Protein AF-0000000066981712 (afdb_homodimer)

Sequence (692 aa):
MGGHVIVWILLSVCSWRISAAQAQQPPRTDPVEVAALEAILGRWNKTNSPVWSMSGEPCRGVPVDGVTGLDGNPKNNPGIKCDCSYINGTVCHITQLKVYALNVVGQIPAELQNLTYLNYLDLDQNYLSGPIPSFIGQLTALTELHVGFNALSGPIPKELGNLTNLNLLGISLTNFTGQLPEELGNLTKLQRLYTDSAGLSGPFPSTFSKLKNLKLLRASDNDFTGKIPDYIGSLTNLEDLAFQGNSFEGPIPESLSNLTKLTTFVLRNCRISGDLGAVDFSKFTKLAFLDLSFNNISGKVPQSILNLQMLTDLFLGNNSLTGGLPDGISPSLKNLCVNNSTLQYSMGGHVIVWILLSVCSWRISAAQAQQPPRTDPVEVAALEAILGRWNKTNSPVWSMSGEPCRGVPVDGVTGLDGNPKNNPGIKCDCSYINGTVCHITQLKVYALNVVGQIPAELQNLTYLNYLDLDQNYLSGPIPSFIGQLTALTELHVGFNALSGPIPKELGNLTNLNLLGISLTNFTGQLPEELGNLTKLQRLYTDSAGLSGPFPSTFSKLKNLKLLRASDNDFTGKIPDYIGSLTNLEDLAFQGNSFEGPIPESLSNLTKLTTFVLRNCRISGDLGAVDFSKFTKLAFLDLSFNNISGKVPQSILNLQMLTDLFLGNNSLTGGLPDGISPSLKNLCVNNSTLQYS

Organism: Oryza sativa subsp. japonica (NCBI:txid39947)

Secondary structure (DSSP, 8-state):
------------------------PPPEE-HHHHHHHHHHHHHTT----SSS-SSS--SSSGGGSSS--SSS-TT-SSEEEEEEEHHHHTEEEEEEEE--SS--EEEPPGGGGG-TT-SEEE--SSEEEEPPPGGGGG-TT-SEEE--SSEEEEEPPGGGGG-TT-SEEE--S-EEESPPPGGGGG-TT--EEE-TTS--EEPPPGGGGG-TT-SEEE--SSEE-SBPPGGGGG-TT-SEEE--S---BSBPPGGGGG-TT-SEEE-TTS--EEEGGGS-GGG-TT--EEE--SSEEEEPPPHHHHT-SS--EEE--SBEE-SPPPS---TT--EEEE-BS-----/------------------------PPPEE-HHHHHHHHHHHHHTT----SSS-SSS--SSSGGGSSS--TTT-TT-SSEEEEEEEHHHHTEEEEEEEE--SS--EEEPPGGGGG-TT-SEEE--SSEEEEPPPGGGGG-TT-SEEE--SSEEEEEPPGGGGG-TT-SEEE--S-EEESPPPGGGGG-TT--EEE-TTS--EEPPPGGGGG-TT-SEEE--SSEE-SBPPGGGGG-TT-SEEE--S---BSBPPGGGGG-TT-SEEE-TTS--EEEGGGS-GGG-TT--EEE--SSEEEEPPPHHHHT-SS--EEE--SBEE-SPPPS---TT--EEEE-BS-----

Foldseek 3Di:
DPDDPPPPPPPPPPPPPPPPPPPPDAAAEDVLQLVLQLVQCVLQVNQDAPQAHSHDGGADGPQDPVPADCVNDPSQAQHWHWDQPPPVRRYIATAEGAHEQPQGEEERDPSVLSRLNHQYYANAQYAHEEEDDLSVLNNQNHQEDHDANYAYEEAHHLSVLSNQNHQYDAHAHYHYEEADDLSVLSNQNHAEYHHHNHQYEEEHHPSVLSNLNHQYDAHAQYAYEEADDLSVLNNQNHQYDEHANYAYEEADHQSVLSNQNHQYAYHHQHQHEEEPVSHQCLSNLNHAEYAHENYAYEEEDDPSNQQRQNHAAEHHYAYHYDDDDDDDGHPSHNHDDDYYDDPPPD/DPPPPPPPPPPPPPPPPPPPPVPPPAAAEDVLQLVLQLVQCVLQVNQDAPQAHSHDGGADGPQDPVPADCVNDPRQAQHWHWDQPPPVRRYIATAEGAHEQPQGEEERDPSVLSRLNHQYYANAQYAHEEEDDLSVLNNQNHQEDHDANYAYEEAHHLSVLSNQNHQYDAHAHYHYEEADDLSVLSNQNHAEYHHHNHQYEEEHHPSVLSNLNHQYDAHAQYAYEEADDLSVLNNQNHQYDEHANYAYEEADHQSVLSNQNHQYAYHHQHQHEEEPVSHQCLSNLNHAEYAHENYAYEEEDDPSNQQRQNHAAEHHYAYHYDDDDDDDGHPSHNHDDDYYDDPPPD

Radius of gyration: 43.8 Å; Cα contacts (8 Å, |Δi|>4): 1861; chains: 2; bounding box: 49×177×192 Å

InterPro domains:
  IPR001611 Leucine-rich repeat [PF00560] (118-139)
  IPR001611 Leucine-rich repeat [PF00560] (287-308)
  IPR001611 Leucine-rich repeat [PF00560] (311-330)
  IPR032675 Leucine-rich repeat domain superfamily [G3DSA:3.80.10.10] (35-236)
  IPR032675 Leucine-rich repeat domain superfamily [G3DSA:3.80.10.10] (237-346)
  IPR051824 LRR Receptor-Like Ser/Thr Protein Kinase [PTHR48006] (51-342)
  IPR055414 Disease resistance R13L4/SHOC-2-like, LRR domain [PF23598] (158-265)

Nearest PDB structures (foldseek):
  8weh-assembly1_A  TM=9.450E-01  e=2.513E-16  Brassica napus
  8wed-assembly2_D  TM=9.159E-01  e=4.792E-15  Arabidopsis thaliana
  5xkn-assembly1_B  TM=8.200E-01  e=2.293E-15  Arabidopsis thaliana
  5gij-assembly1_B  TM=9.524E-01  e=4.796E-13  Arabidopsis thaliana
  5xjo-assembly2_B  TM=7.796E-01  e=8.721E-15  Arabidopsis thaliana

pLDDT: mean 91.02, std 15.37, range [28.62, 98.94]

Structure (mmCIF, N/CA/C/O backbone):
data_AF-0000000066981712-model_v1
#
loop_
_entity.id
_entity.type
_entity.pdbx_description
1 polymer 'Os08g0203600 protein'
#
loop_
_atom_site.group_PDB
_atom_site.id
_atom_site.type_symbol
_atom_site.label_atom_id
_atom_site.label_alt_id
_atom_site.label_comp_id
_atom_site.label_asym_id
_atom_site.label_entity_id
_atom_site.label_seq_id
_atom_site.pdbx_PDB_ins_code
_atom_site.Cartn_x
_atom_site.Cartn_y
_atom_site.Cartn_z
_atom_site.occupancy
_atom_site.B_iso_or_equiv
_atom_site.auth_seq_id
_atom_site.auth_comp_id
_atom_site.auth_asym_id
_atom_site.auth_atom_id
_atom_site.pdbx_PDB_model_num
ATOM 1 N N . MET A 1 1 ? -7.723 -92 -95.375 1 28.62 1 MET A N 1
ATOM 2 C CA . MET A 1 1 ? -7.234 -92.188 -94 1 28.62 1 MET A CA 1
ATOM 3 C C . MET A 1 1 ? -6.781 -90.812 -93.438 1 28.62 1 MET A C 1
ATOM 5 O O . MET A 1 1 ? -5.594 -90.5 -93.5 1 28.62 1 MET A O 1
ATOM 9 N N . GLY A 1 2 ? -7.504 -89.688 -93.75 1 35 2 GLY A N 1
ATOM 10 C CA . GLY A 1 2 ? -7.277 -88.312 -93.5 1 35 2 GLY A CA 1
ATOM 11 C C . GLY A 1 2 ? -7.332 -88 -92 1 35 2 GLY A C 1
ATOM 12 O O . GLY A 1 2 ? -8.305 -88.312 -91.312 1 35 2 GLY A O 1
ATOM 13 N N . GLY A 1 3 ? -6.18 -88 -91.25 1 35.03 3 GLY A N 1
ATOM 14 C CA . GLY A 1 3 ? -5.914 -87.812 -89.812 1 35.03 3 GLY A CA 1
ATOM 15 C C . GLY A 1 3 ? -6.32 -86.438 -89.375 1 35.03 3 GLY A C 1
ATOM 16 O O . GLY A 1 3 ? -5.93 -85.438 -89.938 1 35.03 3 GLY A O 1
ATOM 17 N N . HIS A 1 4 ? -7.562 -86.25 -88.812 1 40.84 4 HIS A N 1
ATOM 18 C CA . HIS A 1 4 ? -8.141 -85.062 -88.188 1 40.84 4 HIS A CA 1
ATOM 19 C C . HIS A 1 4 ? -7.344 -84.625 -87 1 40.84 4 HIS A C 1
ATOM 21 O O . HIS A 1 4 ? -7.098 -85.438 -86.062 1 40.84 4 HIS A O 1
ATOM 27 N N . VAL A 1 5 ? -6.34 -83.688 -87.125 1 41.06 5 VAL A N 1
ATOM 28 C CA . VAL A 1 5 ? -5.535 -83.125 -86.062 1 41.06 5 VAL A CA 1
ATOM 29 C C . VAL A 1 5 ? -6.434 -82.312 -85.125 1 41.06 5 VAL A C 1
ATOM 31 O O . VAL A 1 5 ? -7.094 -81.375 -85.562 1 41.06 5 VAL A O 1
ATOM 34 N N . ILE A 1 6 ? -7.074 -82.875 -84.062 1 42.75 6 ILE A N 1
ATOM 35 C CA . ILE A 1 6 ? -7.848 -82.188 -83.062 1 42.75 6 ILE A CA 1
ATOM 36 C C . ILE A 1 6 ? -6.926 -81.25 -82.25 1 42.75 6 ILE A C 1
ATOM 38 O O . ILE A 1 6 ? -5.957 -81.688 -81.688 1 42.75 6 ILE A O 1
ATOM 42 N N . VAL A 1 7 ? -6.719 -80 -82.688 1 40.22 7 VAL A N 1
ATOM 43 C CA . VAL A 1 7 ? -6.016 -78.938 -81.938 1 40.22 7 VAL A CA 1
ATOM 44 C C . VAL A 1 7 ? -6.695 -78.75 -80.562 1 40.22 7 VAL A C 1
ATOM 46 O O . VAL A 1 7 ? -7.875 -78.375 -80.5 1 40.22 7 VAL A O 1
ATOM 49 N N . TRP A 1 8 ? -6.324 -79.438 -79.5 1 39.22 8 TRP A N 1
ATOM 50 C CA . TRP A 1 8 ? -6.742 -79.188 -78.125 1 39.22 8 TRP A CA 1
ATOM 51 C C . TRP A 1 8 ? -6.34 -77.75 -77.688 1 39.22 8 TRP A C 1
ATOM 53 O O . TRP A 1 8 ? -5.152 -77.438 -77.688 1 39.22 8 TRP A O 1
ATOM 63 N N . ILE A 1 9 ? -7.141 -76.75 -78 1 41.12 9 ILE A N 1
ATOM 64 C CA . ILE A 1 9 ? -6.98 -75.438 -77.438 1 41.12 9 ILE A CA 1
ATOM 65 C C . ILE A 1 9 ? -6.953 -75.5 -75.938 1 41.12 9 ILE A C 1
ATOM 67 O O . ILE A 1 9 ? -7.895 -76 -75.312 1 41.12 9 ILE A O 1
ATOM 71 N N . LEU A 1 10 ? -5.797 -75.562 -75.25 1 40.66 10 LEU A N 1
ATOM 72 C CA . LEU A 1 10 ? -5.547 -75.312 -73.875 1 40.66 10 LEU A CA 1
ATOM 73 C C . LEU A 1 10 ? -6.059 -73.938 -73.375 1 40.66 10 LEU A C 1
ATOM 75 O O . LEU A 1 10 ? -5.551 -72.938 -73.875 1 40.66 10 LEU A O 1
ATOM 79 N N . LEU A 1 11 ? -7.34 -73.812 -73.125 1 42.81 11 LEU A N 1
ATOM 80 C CA . LEU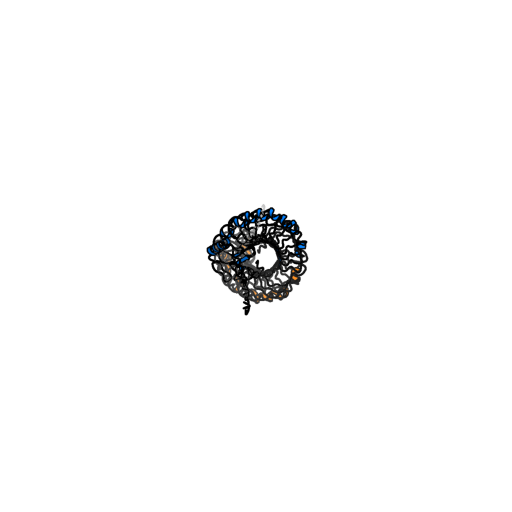 A 1 11 ? -7.883 -72.625 -72.438 1 42.81 11 LEU A CA 1
ATOM 81 C C . LEU A 1 11 ? -7.152 -72.375 -71.125 1 42.81 11 LEU A C 1
ATOM 83 O O . LEU A 1 11 ? -7.203 -73.188 -70.188 1 42.81 11 LEU A O 1
ATOM 87 N N . SER A 1 12 ? -6.039 -71.688 -71.125 1 44.62 12 SER A N 1
ATOM 88 C CA . SER A 1 12 ? -5.391 -71.125 -69.938 1 44.62 12 SER A CA 1
ATOM 89 C C . SER A 1 12 ? -6.352 -70.25 -69.125 1 44.62 12 SER A C 1
ATOM 91 O O . SER A 1 12 ? -6.824 -69.25 -69.625 1 44.62 12 SER A O 1
ATOM 93 N N . VAL A 1 13 ? -7.242 -70.875 -68.312 1 46.78 13 VAL A N 1
ATOM 94 C CA . VAL A 1 13 ? -7.996 -70.125 -67.25 1 46.78 13 VAL A CA 1
ATOM 95 C C . VAL A 1 13 ? -7.051 -69.25 -66.438 1 46.78 13 VAL A C 1
ATOM 97 O O . VAL A 1 13 ? -6.188 -69.812 -65.75 1 46.78 13 VAL A O 1
ATOM 100 N N . CYS A 1 14 ? -6.645 -68.062 -66.875 1 46.69 14 CYS A N 1
ATOM 101 C CA . CYS A 1 14 ? -6.043 -67 -66.062 1 46.69 14 CYS A CA 1
ATOM 102 C C . CYS A 1 14 ? -6.848 -66.812 -64.812 1 46.69 14 CYS A C 1
ATOM 104 O O . CYS A 1 14 ? -7.973 -66.312 -64.812 1 46.69 14 CYS A O 1
ATOM 106 N N . SER A 1 15 ? -6.738 -67.688 -63.844 1 47.09 15 SER A N 1
ATOM 107 C CA . SER A 1 15 ? -7.246 -67.375 -62.531 1 47.09 15 SER A CA 1
ATOM 108 C C . SER A 1 15 ? -6.836 -66 -62.062 1 47.09 15 SER A C 1
ATOM 110 O O . SER A 1 15 ? -5.66 -65.75 -61.812 1 47.09 15 SER A O 1
ATOM 112 N N . TRP A 1 16 ? -7.492 -64.938 -62.594 1 47.69 16 TRP A N 1
ATOM 113 C CA . TRP A 1 16 ? -7.41 -63.625 -61.969 1 47.69 16 TRP A CA 1
ATOM 114 C C . TRP A 1 16 ? -7.465 -63.719 -60.438 1 47.69 16 TRP A C 1
ATOM 116 O O . TRP A 1 16 ? -8.469 -64.188 -59.875 1 47.69 16 TRP A O 1
ATOM 126 N N . ARG A 1 17 ? -6.391 -64.062 -59.781 1 48.34 17 ARG A N 1
ATOM 127 C CA . ARG A 1 17 ? -6.305 -63.812 -58.344 1 48.34 17 ARG A CA 1
ATOM 128 C C . ARG A 1 17 ? -6.77 -62.406 -58.031 1 48.34 17 ARG A C 1
ATOM 130 O O . ARG A 1 17 ? -6.109 -61.438 -58.375 1 48.34 17 ARG A O 1
ATOM 137 N N . ILE A 1 18 ? -8.047 -62.094 -58.156 1 47.53 18 ILE A N 1
ATOM 138 C CA . ILE A 1 18 ? -8.5 -60.906 -57.5 1 47.53 18 ILE A CA 1
ATOM 139 C C . ILE A 1 18 ? -7.836 -60.781 -56.125 1 47.53 18 ILE A C 1
ATOM 141 O O . ILE A 1 18 ? -8.078 -61.625 -55.219 1 47.53 18 ILE A O 1
ATOM 145 N N . SER A 1 19 ? -6.582 -60.438 -56.094 1 50.59 19 SER A N 1
ATOM 146 C CA . SER A 1 19 ? -6.07 -60 -54.812 1 50.59 19 SER A CA 1
ATOM 147 C C . SER A 1 19 ? -7.086 -59.094 -54.094 1 50.59 19 SER A C 1
ATOM 149 O O . SER A 1 19 ? -7.324 -57.969 -54.5 1 50.59 19 SER A O 1
ATOM 151 N N . ALA A 1 20 ? -8.234 -59.594 -53.688 1 53.53 20 ALA A N 1
ATOM 152 C CA . ALA A 1 20 ? -9.031 -58.812 -52.75 1 53.53 20 ALA A CA 1
ATOM 153 C C . ALA A 1 20 ? -8.133 -58.062 -51.75 1 53.53 20 ALA A C 1
ATOM 155 O O . ALA A 1 20 ? -7.414 -58.688 -50.969 1 53.53 20 ALA A O 1
ATOM 156 N N . ALA A 1 21 ? -7.504 -57 -52.156 1 52.53 21 ALA A N 1
ATOM 157 C CA . ALA A 1 21 ? -6.996 -56.125 -51.094 1 52.53 21 ALA A CA 1
ATOM 158 C C . ALA A 1 21 ? -7.906 -56.156 -49.875 1 52.53 21 ALA A C 1
ATOM 160 O O . ALA A 1 21 ? -9.062 -55.719 -49.938 1 52.53 21 ALA A O 1
ATOM 161 N N . GLN A 1 22 ? -7.941 -57.219 -49.125 1 47.22 22 GLN A N 1
ATOM 162 C CA . GLN A 1 22 ? -8.633 -57.094 -47.844 1 47.22 22 GLN A CA 1
ATOM 163 C C . GLN A 1 22 ? -8.5 -55.656 -47.281 1 47.22 22 GLN A C 1
ATOM 165 O O . GLN A 1 22 ? -7.387 -55.219 -47 1 47.22 22 GLN A O 1
ATOM 170 N N . ALA A 1 23 ? -9.219 -54.75 -47.844 1 59.25 23 ALA A N 1
ATOM 171 C CA . ALA A 1 23 ? -9.336 -53.406 -47.281 1 59.25 23 ALA A CA 1
ATOM 172 C C . ALA A 1 23 ? -9.172 -53.438 -45.75 1 59.25 23 ALA A C 1
ATOM 174 O O . ALA A 1 23 ? -10 -54.031 -45.062 1 59.25 23 ALA A O 1
ATOM 175 N N . GLN A 1 24 ? -7.875 -53.656 -45.219 1 64.94 24 GLN A N 1
ATOM 176 C CA . GLN A 1 24 ? -7.605 -53.625 -43.781 1 64.94 24 GLN A CA 1
ATOM 177 C C . GLN A 1 24 ? -8.57 -52.688 -43.062 1 64.94 24 GLN A C 1
ATOM 179 O O . GLN A 1 24 ? -8.742 -51.531 -43.469 1 64.94 24 GLN A O 1
ATOM 184 N N . GLN A 1 25 ? -9.492 -53.125 -42.25 1 78.06 25 GLN A N 1
ATOM 185 C CA . GLN A 1 25 ? -10.453 -52.344 -41.469 1 78.06 25 GLN A CA 1
ATOM 186 C C . GLN A 1 25 ? -9.742 -51.312 -40.594 1 78.06 25 GLN A C 1
ATOM 188 O O . GLN A 1 25 ? -8.711 -51.594 -40 1 78.06 25 GLN A O 1
ATOM 193 N N . PRO A 1 26 ? -10.125 -50 -40.781 1 88.06 26 PRO A N 1
ATOM 194 C CA . PRO A 1 26 ? -9.523 -48.969 -39.938 1 88.06 26 PRO A CA 1
ATOM 195 C C . PRO A 1 26 ? -9.562 -49.312 -38.438 1 88.06 26 PRO A C 1
ATOM 197 O O . PRO A 1 26 ? -10.469 -50.031 -38 1 88.06 26 PRO A O 1
ATOM 200 N N . PRO A 1 27 ? -8.492 -48.969 -37.719 1 93.06 27 PRO A N 1
ATOM 201 C CA . PRO A 1 27 ? -8.484 -49.25 -36.281 1 93.06 27 PRO A CA 1
ATOM 202 C C . PRO A 1 27 ? -9.727 -48.719 -35.562 1 93.06 27 PRO A C 1
ATOM 204 O O . PRO A 1 27 ? -10.336 -47.719 -36.031 1 93.06 27 PRO A O 1
ATOM 207 N N . ARG A 1 28 ? -10.125 -49.438 -34.5 1 95.69 28 ARG A N 1
ATOM 208 C CA . ARG A 1 28 ? -11.297 -49.031 -33.719 1 95.69 28 ARG A CA 1
ATOM 209 C C . ARG A 1 28 ? -10.914 -48.688 -32.281 1 95.69 28 ARG A C 1
ATOM 211 O O . ARG A 1 28 ? -10.008 -4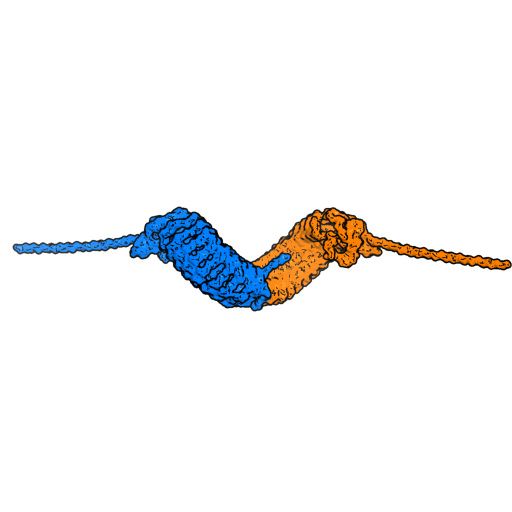9.281 -31.719 1 95.69 28 ARG A O 1
ATOM 218 N N . THR A 1 29 ? -11.602 -47.75 -31.734 1 97.38 29 THR A N 1
ATOM 219 C CA . THR A 1 29 ? -11.398 -47.406 -30.328 1 97.38 29 THR A CA 1
ATOM 220 C C . THR A 1 29 ? -11.844 -48.531 -29.406 1 97.38 29 THR A C 1
ATOM 222 O O . THR A 1 29 ? -12.859 -49.188 -29.656 1 97.38 29 THR A O 1
ATOM 225 N N . ASP A 1 30 ? -11.031 -48.781 -28.453 1 97.12 30 ASP A N 1
ATOM 226 C CA . ASP A 1 30 ? -11.438 -49.781 -27.453 1 97.12 30 ASP A CA 1
ATOM 227 C C . ASP A 1 30 ? -12.859 -49.5 -26.953 1 97.12 30 ASP A C 1
ATOM 229 O O . ASP A 1 30 ? -13.156 -48.406 -26.469 1 97.12 30 ASP A O 1
ATOM 233 N N . PRO A 1 31 ? -13.727 -50.5 -27.078 1 96.62 31 PRO A N 1
ATOM 234 C CA . PRO A 1 31 ? -15.133 -50.25 -26.75 1 96.62 31 PRO A CA 1
ATOM 235 C C . PRO A 1 31 ? -15.344 -49.844 -25.297 1 96.62 31 PRO A C 1
ATOM 237 O O . PRO A 1 31 ? -16.281 -49.094 -24.984 1 96.62 31 PRO A O 1
ATOM 240 N N . VAL A 1 32 ? -14.531 -50.375 -24.406 1 97.56 32 VAL A N 1
ATOM 241 C CA . VAL A 1 32 ? -14.633 -50 -23 1 97.56 32 VAL A CA 1
ATOM 242 C C . VAL A 1 32 ? -14.367 -48.5 -22.844 1 97.56 32 VAL A C 1
ATOM 244 O O . VAL A 1 32 ? -15.062 -47.812 -22.078 1 97.56 32 VAL A O 1
ATOM 247 N N . GLU A 1 33 ? -13.414 -48.031 -23.578 1 97.94 33 GLU A N 1
ATOM 248 C CA . GLU A 1 33 ? -13.07 -46.625 -23.516 1 97.94 33 GLU A CA 1
ATOM 249 C C . GLU A 1 33 ? -14.148 -45.75 -24.172 1 97.94 33 GLU A C 1
ATOM 251 O O . GLU A 1 33 ? -14.422 -44.656 -23.719 1 97.94 33 GLU A O 1
ATOM 256 N N . VAL A 1 34 ? -14.75 -46.25 -25.188 1 96.94 34 VAL A N 1
ATOM 257 C CA . VAL A 1 34 ? -15.852 -45.531 -25.828 1 96.94 34 VAL A CA 1
ATOM 258 C C . VAL A 1 34 ? -17 -45.344 -24.828 1 96.94 34 VAL A C 1
ATOM 260 O O . VAL A 1 34 ? -17.516 -44.25 -24.656 1 96.94 34 VAL A O 1
ATOM 263 N N . ALA A 1 35 ? -17.281 -46.406 -24.219 1 96.81 35 ALA A N 1
ATOM 264 C CA . ALA A 1 35 ? -18.359 -46.375 -23.234 1 96.81 35 ALA A CA 1
ATOM 265 C C . ALA A 1 35 ? -18.047 -45.406 -22.109 1 96.81 35 ALA A C 1
ATOM 267 O O . ALA A 1 35 ? -18.906 -44.656 -21.656 1 96.81 35 ALA A O 1
ATOM 268 N N . ALA A 1 36 ? -16.844 -45.469 -21.625 1 97.5 36 ALA A N 1
ATOM 269 C CA . ALA A 1 36 ? -16.406 -44.562 -20.562 1 97.5 36 ALA A CA 1
ATOM 270 C C . ALA A 1 36 ? -16.5 -43.125 -20.984 1 97.5 36 ALA A C 1
ATOM 272 O O . ALA A 1 36 ? -17.047 -42.281 -20.266 1 97.5 36 ALA A O 1
ATOM 273 N N . LEU A 1 37 ? -15.984 -42.844 -22.156 1 97 37 LEU A N 1
ATOM 274 C CA . LEU A 1 37 ? -15.992 -41.469 -22.688 1 97 37 LEU A CA 1
ATOM 275 C C . LEU A 1 37 ? -17.422 -40.938 -22.812 1 97 37 LEU A C 1
ATOM 277 O O . LEU A 1 37 ? -17.719 -39.812 -22.391 1 97 37 LEU A O 1
ATOM 281 N N . GLU A 1 38 ? -18.25 -41.75 -23.344 1 95.5 38 GLU A N 1
ATOM 282 C CA . GLU A 1 38 ? -19.656 -41.375 -23.5 1 95.5 38 GLU A CA 1
ATOM 283 C C . GLU A 1 38 ? -20.312 -41.094 -22.156 1 95.5 38 GLU A C 1
ATOM 285 O O . GLU A 1 38 ? -21.062 -40.125 -22 1 95.5 38 GLU A O 1
ATOM 290 N N . ALA A 1 39 ? -20.031 -41.906 -21.25 1 96.06 39 ALA A N 1
ATOM 291 C CA . ALA A 1 39 ? -20.594 -41.75 -19.906 1 96.06 39 ALA A CA 1
ATOM 292 C C . ALA A 1 39 ? -20.094 -40.469 -19.25 1 96.06 39 ALA A C 1
ATOM 294 O O . ALA A 1 39 ? -20.875 -39.719 -18.672 1 96.06 39 ALA A O 1
ATOM 295 N N . ILE A 1 40 ? -18.844 -40.188 -19.344 1 96.81 40 ILE A N 1
ATOM 296 C CA . ILE A 1 40 ? -18.219 -39 -18.75 1 96.81 40 ILE A CA 1
ATOM 297 C C . ILE A 1 40 ? -18.812 -37.75 -19.359 1 96.81 40 ILE A C 1
ATOM 299 O O . ILE A 1 40 ? -19.312 -36.875 -18.641 1 96.81 40 ILE A O 1
ATOM 303 N N . LEU A 1 41 ? -18.766 -37.656 -20.656 1 96.12 41 LEU A N 1
ATOM 304 C CA . LEU A 1 41 ? -19.25 -36.469 -21.359 1 96.12 41 LEU A CA 1
ATOM 305 C C . LEU A 1 41 ? -20.766 -36.344 -21.203 1 96.12 41 LEU A C 1
ATOM 307 O O . LEU A 1 41 ? -21.281 -35.219 -21.125 1 96.12 41 LEU A O 1
ATOM 311 N N . GLY A 1 42 ? -21.422 -37.5 -21.188 1 94.5 42 GLY A N 1
ATOM 312 C CA . GLY A 1 42 ? -22.844 -37.469 -20.938 1 94.5 42 GLY A CA 1
ATOM 313 C C . GLY A 1 42 ? -23.203 -36.875 -19.578 1 94.5 42 GLY A C 1
ATOM 314 O O . GLY A 1 42 ? -24.156 -36.094 -19.484 1 94.5 42 GLY A O 1
ATOM 315 N N . ARG A 1 43 ? -22.516 -37.219 -18.625 1 95.06 43 ARG A N 1
ATOM 316 C CA . ARG A 1 43 ? -22.734 -36.719 -17.281 1 95.06 43 ARG A CA 1
ATOM 317 C C . ARG A 1 43 ? -22.562 -35.188 -17.25 1 95.06 43 ARG A C 1
ATOM 319 O O . ARG A 1 43 ? -23.234 -34.5 -16.484 1 95.06 43 ARG A O 1
ATOM 326 N N . TRP A 1 44 ? -21.672 -34.719 -18.125 1 95.62 44 TRP A N 1
ATOM 327 C CA . TRP A 1 44 ? -21.344 -33.281 -18.156 1 95.62 44 TRP A CA 1
ATOM 328 C C . TRP A 1 44 ? -22.156 -32.562 -19.219 1 95.62 44 TRP A C 1
ATOM 330 O O . TRP A 1 44 ? -21.922 -31.375 -19.484 1 95.62 44 TRP A O 1
ATOM 340 N N . ASN A 1 45 ? -23.047 -33.281 -19.766 1 93.81 45 ASN A N 1
ATOM 341 C CA . ASN A 1 45 ? -23.938 -32.75 -20.797 1 93.81 45 ASN A CA 1
ATOM 342 C C . ASN A 1 45 ? -23.156 -32.125 -21.953 1 93.81 45 ASN A C 1
ATOM 344 O O . ASN A 1 45 ? -23.469 -31.047 -22.422 1 93.81 45 ASN A O 1
ATOM 348 N N . LYS A 1 46 ? -22.016 -32.844 -22.281 1 92.06 46 LYS A N 1
ATOM 349 C CA . LYS A 1 46 ? -21.203 -32.531 -23.453 1 92.06 46 LYS A CA 1
ATOM 350 C C . LYS A 1 46 ? -21.25 -33.656 -24.484 1 92.06 46 LYS A C 1
ATOM 352 O O . LYS A 1 46 ? -20.453 -34.594 -24.422 1 92.06 46 LYS A O 1
ATOM 357 N N . THR A 1 47 ? -22.172 -33.531 -25.422 1 83.94 47 THR A N 1
ATOM 358 C CA . THR A 1 47 ? -22.422 -34.688 -26.266 1 83.94 47 THR A CA 1
ATOM 359 C C . THR A 1 47 ? -22.125 -34.375 -27.734 1 83.94 47 THR A C 1
ATOM 361 O O . THR A 1 47 ? -22.281 -35.219 -28.594 1 83.94 47 THR A O 1
ATOM 364 N N . ASN A 1 48 ? -21.609 -33.156 -27.922 1 84 48 ASN A N 1
ATOM 365 C CA . ASN A 1 48 ? -21.297 -32.812 -29.297 1 84 48 ASN A CA 1
ATOM 366 C C . ASN A 1 48 ? -19.984 -32.062 -29.422 1 84 48 ASN A C 1
ATOM 368 O O . ASN A 1 48 ? -19.594 -31.344 -28.484 1 84 48 ASN A O 1
ATOM 372 N N . SER A 1 49 ? -19.25 -32.406 -30.453 1 86.81 49 SER A N 1
ATOM 373 C CA . SER A 1 49 ? -18.031 -31.719 -30.828 1 86.81 49 SER A CA 1
ATOM 374 C C . SER A 1 49 ? -17.984 -31.438 -32.312 1 86.81 49 SER A C 1
ATOM 376 O O . SER A 1 49 ? -18.406 -32.281 -33.125 1 86.81 49 SER A O 1
ATOM 378 N N . PRO A 1 50 ? -17.547 -30.312 -32.656 1 82.94 50 PRO A N 1
ATOM 379 C CA . PRO A 1 50 ? -17.469 -30.016 -34.094 1 82.94 50 PRO A CA 1
ATOM 380 C C . PRO A 1 50 ? -16.297 -30.703 -34.781 1 82.94 50 PRO A C 1
ATOM 382 O O . PRO A 1 50 ? -16.25 -30.766 -36 1 82.94 50 PRO A O 1
ATOM 385 N N . VAL A 1 51 ? -15.453 -31.328 -33.969 1 87.19 51 VAL A N 1
ATOM 386 C CA . VAL A 1 51 ? -14.219 -31.734 -34.625 1 87.19 51 VAL A CA 1
ATOM 387 C C . VAL A 1 51 ? -13.992 -33.219 -34.438 1 87.19 51 VAL A C 1
ATOM 389 O O . VAL A 1 51 ? -13.102 -33.812 -35.062 1 87.19 51 VAL A O 1
ATOM 392 N N . TRP A 1 52 ? -14.789 -33.875 -33.656 1 88.88 52 TRP A N 1
ATOM 393 C CA . TRP A 1 52 ? -14.68 -35.312 -33.5 1 88.88 52 TRP A CA 1
ATOM 394 C C . TRP A 1 52 ? -15.992 -35.906 -33 1 88.88 52 TRP A C 1
ATOM 396 O O . TRP A 1 52 ? -16.875 -35.188 -32.562 1 88.88 52 TRP A O 1
ATOM 406 N N . SER A 1 53 ? -16.172 -37.156 -33.25 1 88.56 53 SER A N 1
ATOM 407 C CA . SER A 1 53 ? -17.406 -37.812 -32.875 1 88.56 53 SER A CA 1
ATOM 408 C C . SER A 1 53 ? -17.359 -38.312 -31.438 1 88.56 53 SER A C 1
ATOM 410 O O . SER A 1 53 ? -16.5 -39.125 -31.078 1 88.56 53 SER A O 1
ATOM 412 N N . MET A 1 54 ? -18.344 -37.938 -30.641 1 85.25 54 MET A N 1
ATOM 413 C CA . MET A 1 54 ? -18.375 -38.312 -29.234 1 85.25 54 MET A CA 1
ATOM 414 C C . MET A 1 54 ? -19.188 -39.594 -29.016 1 85.25 54 MET A C 1
ATOM 416 O O . MET A 1 54 ? -19.328 -40.031 -27.875 1 85.25 54 MET A O 1
ATOM 420 N N . SER A 1 55 ? -19.688 -40.094 -30.125 1 82.88 55 SER A N 1
ATOM 421 C CA . SER A 1 55 ? -20.391 -41.344 -30.109 1 82.88 55 SER A CA 1
ATOM 422 C C . SER A 1 55 ? -19.906 -42.281 -31.203 1 82.88 55 SER A C 1
ATOM 424 O O . SER A 1 55 ? -19.438 -41.844 -32.25 1 82.88 55 SER A O 1
ATOM 426 N N . GLY A 1 56 ? -19.906 -43.5 -30.859 1 87.56 56 GLY A N 1
ATOM 427 C CA . GLY A 1 56 ? -19.484 -44.469 -31.859 1 87.56 56 GLY A CA 1
ATOM 428 C C . GLY A 1 56 ? -17.969 -44.625 -31.953 1 87.56 56 GLY A C 1
ATOM 429 O O . GLY A 1 56 ? -17.375 -45.344 -31.156 1 87.56 56 GLY A O 1
ATOM 430 N N . GLU A 1 57 ? -17.344 -43.812 -32.906 1 93.75 57 GLU A N 1
ATOM 431 C CA . GLU A 1 57 ? -15.898 -43.938 -33.094 1 93.75 57 GLU A CA 1
ATOM 432 C C . GLU A 1 57 ? -15.188 -42.594 -32.906 1 93.75 57 GLU A C 1
ATOM 434 O O . GLU A 1 57 ? -14.977 -41.875 -33.844 1 93.75 57 GLU A O 1
ATOM 439 N N . PRO A 1 58 ? -14.75 -42.438 -31.641 1 94.81 58 PRO A N 1
ATOM 440 C CA . PRO A 1 58 ? -14.188 -41.125 -31.312 1 94.81 58 PRO A CA 1
ATOM 441 C C . PRO A 1 58 ? -12.781 -40.938 -31.875 1 94.81 58 PRO A C 1
ATOM 443 O O . PRO A 1 58 ? -12.367 -39.781 -32.125 1 94.81 58 PRO A O 1
ATOM 446 N N . CYS A 1 59 ? -12.094 -41.969 -32.094 1 95.56 59 CYS A N 1
ATOM 447 C CA . CYS A 1 59 ? -10.695 -41.875 -32.5 1 95.56 59 CYS A CA 1
ATOM 448 C C . CYS A 1 59 ? -10.57 -41.844 -34.031 1 95.56 59 CYS A C 1
ATOM 450 O O . CYS A 1 59 ? -9.914 -42.688 -34.625 1 95.56 59 CYS A O 1
ATOM 452 N N . ARG A 1 60 ? -11.203 -40.812 -34.531 1 92.25 60 ARG A N 1
ATOM 453 C CA . ARG A 1 60 ? -11.125 -40.5 -35.969 1 92.25 60 ARG A CA 1
ATOM 454 C C . ARG A 1 60 ? -10.906 -39 -36.188 1 92.25 60 ARG A C 1
ATOM 456 O O . ARG A 1 60 ? -11.281 -38.188 -35.375 1 92.25 60 ARG A O 1
ATOM 463 N N . GLY A 1 61 ? -10.195 -38.719 -37.219 1 88.88 61 GLY A N 1
ATOM 464 C CA . GLY A 1 61 ? -10.031 -37.312 -37.562 1 88.88 61 GLY A CA 1
ATOM 465 C C . GLY A 1 61 ? -9.031 -36.594 -36.656 1 88.88 61 GLY A C 1
ATOM 466 O O . GLY A 1 61 ? -7.898 -37.062 -36.5 1 88.88 61 GLY A O 1
ATOM 467 N N . VAL A 1 62 ? -9.523 -35.5 -35.969 1 89.38 62 VAL A N 1
ATOM 468 C CA . VAL A 1 62 ? -8.68 -34.594 -35.219 1 89.38 62 VAL A CA 1
ATOM 469 C C . VAL A 1 62 ? -8 -35.344 -34.062 1 89.38 62 VAL A C 1
ATOM 471 O O . VAL A 1 62 ? -6.812 -35.156 -33.812 1 89.38 62 VAL A O 1
ATOM 474 N N . PRO A 1 63 ? -8.68 -36.312 -33.469 1 93.38 63 PRO A N 1
ATOM 475 C CA . PRO A 1 63 ? -8.078 -37.031 -32.312 1 93.38 63 PRO A CA 1
ATOM 476 C C . PRO A 1 63 ? -6.871 -37.875 -32.75 1 93.38 63 PRO A C 1
ATOM 478 O O . PRO A 1 63 ? -6.066 -38.25 -31.891 1 93.38 63 PRO A O 1
ATOM 481 N N . VAL A 1 64 ? -6.668 -38.125 -34.125 1 92.5 64 VAL A N 1
ATOM 482 C CA . VAL A 1 64 ? -5.578 -39 -34.5 1 92.5 64 VAL A CA 1
ATOM 483 C C . VAL A 1 64 ? -4.707 -38.344 -35.562 1 92.5 64 VAL A C 1
ATOM 485 O O . VAL A 1 64 ? -3.82 -38.969 -36.125 1 92.5 64 VAL A O 1
ATOM 488 N N . ASP A 1 65 ? -4.918 -37.062 -35.875 1 85.19 65 ASP A N 1
ATOM 489 C CA . ASP A 1 65 ? -4.258 -36.406 -37 1 85.19 65 ASP A CA 1
ATOM 490 C C . ASP A 1 65 ? -2.789 -36.125 -36.688 1 85.19 65 ASP A C 1
ATOM 492 O O . ASP A 1 65 ? -2.02 -35.781 -37.594 1 85.19 65 ASP A O 1
ATOM 496 N N . GLY A 1 66 ? -2.232 -36.281 -35.562 1 79.06 66 GLY A N 1
ATOM 497 C CA . GLY A 1 66 ? -0.832 -36.156 -35.188 1 79.06 66 GLY A CA 1
ATOM 498 C C . GLY A 1 66 ? -0.325 -34.75 -35.188 1 79.06 66 GLY A C 1
ATOM 499 O O . GLY A 1 66 ? 0.793 -34.469 -34.75 1 79.06 66 GLY A O 1
ATOM 500 N N . VAL A 1 67 ? -1.071 -33.781 -35.656 1 79.38 67 VAL A N 1
ATOM 501 C CA . VAL A 1 67 ? -0.559 -32.438 -35.875 1 79.38 67 VAL A CA 1
ATOM 502 C C . VAL A 1 67 ? -1.287 -31.453 -34.938 1 79.38 67 VAL A C 1
ATOM 504 O O . VAL A 1 67 ? -0.681 -30.531 -34.406 1 79.38 67 VAL A O 1
ATOM 507 N N . THR A 1 68 ? -2.48 -31.875 -34.719 1 79.25 68 THR A N 1
ATOM 508 C CA . THR A 1 68 ? -3.281 -30.938 -33.938 1 79.25 68 THR A CA 1
ATOM 509 C C . THR A 1 68 ? -3.277 -31.312 -32.438 1 79.25 68 THR A C 1
ATOM 511 O O . THR A 1 68 ? -3.811 -32.375 -32.062 1 79.25 68 THR A O 1
ATOM 514 N N . GLY A 1 69 ? -2.588 -30.469 -31.656 1 84.75 69 GLY A N 1
ATOM 515 C CA . GLY A 1 69 ? -2.68 -30.672 -30.219 1 84.75 69 GLY A CA 1
ATOM 516 C C . GLY A 1 69 ? -3.998 -30.203 -29.641 1 84.75 69 GLY A C 1
ATOM 517 O O . GLY A 1 69 ? -4.828 -29.625 -30.344 1 84.75 69 GLY A O 1
ATOM 518 N N . LEU A 1 70 ? -4.148 -30.5 -28.391 1 87.69 70 LEU A N 1
ATOM 519 C CA . LEU A 1 70 ? -5.398 -30.141 -27.734 1 87.69 70 LEU A CA 1
ATOM 520 C C . LEU A 1 70 ? -5.539 -28.625 -27.656 1 87.69 70 LEU A C 1
ATOM 522 O O . LEU A 1 70 ? -6.652 -28.094 -27.672 1 87.69 70 LEU A O 1
ATOM 526 N N . ASP A 1 71 ? -4.367 -27.875 -27.641 1 80.44 71 ASP A N 1
ATOM 527 C CA . ASP A 1 71 ? -4.41 -26.422 -27.484 1 80.44 71 ASP A CA 1
ATOM 528 C C . ASP A 1 71 ? -4.383 -25.734 -28.859 1 80.44 71 ASP A C 1
ATOM 530 O O . ASP A 1 71 ? -4.57 -24.531 -28.938 1 80.44 71 ASP A O 1
ATOM 534 N N . GLY A 1 72 ? -4.16 -26.484 -29.797 1 73.5 72 GLY A N 1
ATOM 535 C CA . GLY A 1 72 ? -4.004 -25.938 -31.141 1 73.5 72 GLY A CA 1
ATOM 536 C C . GLY A 1 72 ? -5.324 -25.594 -31.797 1 73.5 72 GLY A C 1
ATOM 537 O O . GLY A 1 72 ? -5.352 -24.875 -32.781 1 73.5 72 GLY A O 1
ATOM 538 N N . ASN A 1 73 ? -6.387 -26.156 -31.25 1 76.12 73 ASN A N 1
ATOM 539 C CA . ASN A 1 73 ? -7.715 -25.891 -31.797 1 76.12 73 ASN A CA 1
ATOM 540 C C . ASN A 1 73 ? -8.727 -25.609 -30.688 1 76.12 73 ASN A C 1
ATOM 542 O O . ASN A 1 73 ? -9.133 -26.516 -29.969 1 76.12 73 ASN A O 1
ATOM 546 N N . PRO A 1 74 ? -9.023 -24.375 -30.625 1 81.38 74 PRO A N 1
ATOM 547 C CA . PRO A 1 74 ? -9.969 -24.031 -29.547 1 81.38 74 PRO A CA 1
ATOM 548 C C . PRO A 1 74 ? -11.289 -24.781 -29.656 1 81.38 74 PRO A C 1
ATOM 550 O O . PRO A 1 74 ? -12.016 -24.906 -28.672 1 81.38 74 PRO A O 1
ATOM 553 N N . LYS A 1 75 ? -11.531 -25.359 -30.844 1 84.75 75 LYS A N 1
ATOM 554 C CA . LYS A 1 75 ? -12.781 -26.094 -31.047 1 84.75 75 LYS A CA 1
ATOM 555 C C . LYS A 1 75 ? -12.688 -27.5 -30.484 1 84.75 75 LYS A C 1
ATOM 557 O O . LYS A 1 75 ? -13.703 -28.172 -30.297 1 84.75 75 LYS A O 1
ATOM 562 N N . ASN A 1 76 ? -11.453 -27.938 -30.234 1 86.94 76 ASN A N 1
ATOM 563 C CA . ASN A 1 76 ? -11.25 -29.25 -29.641 1 86.94 76 ASN A CA 1
ATOM 564 C C . ASN A 1 76 ? -11.328 -29.203 -28.125 1 86.94 76 ASN A C 1
ATOM 566 O O . ASN A 1 76 ? -10.344 -29.453 -27.422 1 86.94 76 ASN A O 1
ATOM 570 N N . ASN A 1 77 ? -12.578 -28.891 -27.609 1 92.88 77 ASN A N 1
ATOM 571 C CA . ASN A 1 77 ? -12.906 -28.75 -26.188 1 92.88 77 ASN A CA 1
ATOM 572 C C . ASN A 1 77 ? -14.398 -28.922 -25.938 1 92.88 77 ASN A C 1
ATOM 574 O O . ASN A 1 77 ? -15.195 -28.047 -26.281 1 92.88 77 ASN A O 1
ATOM 578 N N . PRO A 1 78 ? -14.82 -30.047 -25.422 1 94.5 78 PRO A N 1
ATOM 579 C CA . PRO A 1 78 ? -13.938 -31.109 -24.938 1 94.5 78 PRO A CA 1
ATOM 580 C C . PRO A 1 78 ? -13.086 -31.703 -26.062 1 94.5 78 PRO A C 1
ATOM 582 O O . PRO A 1 78 ? -13.492 -31.703 -27.219 1 94.5 78 PRO A O 1
ATOM 585 N N . GLY A 1 79 ? -11.938 -32.031 -25.656 1 94.88 79 GLY A N 1
ATOM 586 C CA . GLY A 1 79 ? -11.008 -32.562 -26.641 1 94.88 79 GLY A CA 1
ATOM 587 C C . GLY A 1 79 ? -10.344 -33.875 -26.203 1 94.88 79 GLY A C 1
ATOM 588 O O . GLY A 1 79 ? -10.07 -34.062 -25.016 1 94.88 79 GLY A O 1
ATOM 589 N N . ILE A 1 80 ? -10.094 -34.812 -27.312 1 94.94 80 ILE A N 1
ATOM 590 C CA . ILE A 1 80 ? -9.352 -36.031 -27.016 1 94.94 80 ILE A CA 1
ATOM 591 C C . ILE A 1 80 ? -8.242 -36.219 -28.047 1 94.94 80 ILE A C 1
ATOM 593 O O . ILE A 1 80 ? -8.258 -35.562 -29.109 1 94.94 80 ILE A O 1
ATOM 597 N N . LYS A 1 81 ? -7.293 -36.938 -27.625 1 95.56 81 LYS A N 1
ATOM 598 C CA . LYS A 1 81 ? -6.316 -37.531 -28.531 1 95.56 81 LYS A CA 1
ATOM 599 C C . LYS A 1 81 ? -6.27 -39.031 -28.375 1 95.56 81 LYS A C 1
ATOM 601 O O . LYS A 1 81 ? -6.586 -39.562 -27.297 1 95.56 81 LYS A O 1
ATOM 606 N N . CYS A 1 82 ? -5.906 -39.781 -29.5 1 96.38 82 CYS A N 1
ATOM 607 C CA . CYS A 1 82 ? -5.875 -41.219 -29.484 1 96.38 82 CYS A CA 1
ATOM 608 C C . CYS A 1 82 ? -4.574 -41.75 -30.094 1 96.38 82 CYS A C 1
ATOM 610 O O . CYS A 1 82 ? -3.918 -41.062 -30.859 1 96.38 82 CYS A O 1
ATOM 612 N N . ASP A 1 83 ? -4.164 -42.812 -29.594 1 96.44 83 ASP A N 1
ATOM 613 C CA . ASP A 1 83 ? -3.102 -43.625 -30.203 1 96.44 83 ASP A CA 1
ATOM 614 C C . ASP A 1 83 ? -3.658 -44.938 -30.781 1 96.44 83 ASP A C 1
ATOM 616 O O . ASP A 1 83 ? -4.199 -45.75 -30.047 1 96.44 83 ASP A O 1
ATOM 620 N N . CYS A 1 84 ? -3.531 -45.094 -32.156 1 96.44 84 CYS A N 1
ATOM 621 C CA . CYS A 1 84 ? -4.16 -46.219 -32.844 1 96.44 84 CYS A CA 1
ATOM 622 C C . CYS A 1 84 ? -3.119 -47.25 -33.281 1 96.44 84 CYS A C 1
ATOM 624 O O . CYS A 1 84 ? -3.359 -48.031 -34.219 1 96.44 84 CYS A O 1
ATOM 626 N N . SER A 1 85 ? -2.068 -47.219 -32.562 1 95.12 85 SER A N 1
ATOM 627 C CA . SER A 1 85 ? -0.976 -48.094 -33 1 95.12 85 SER A CA 1
ATOM 628 C C . SER A 1 85 ? -1.035 -49.438 -32.25 1 95.12 85 SER A C 1
ATOM 630 O O . SER A 1 85 ? -0.177 -50.281 -32.469 1 95.12 85 SER A O 1
ATOM 632 N N . TYR A 1 86 ? -2.059 -49.625 -31.406 1 95.56 86 TYR A N 1
ATOM 633 C CA . TYR A 1 86 ? -2.082 -50.812 -30.562 1 95.56 86 TYR A CA 1
ATOM 634 C C . TYR A 1 86 ? -2.611 -52.031 -31.344 1 95.56 86 TYR A C 1
ATOM 636 O O . TYR A 1 86 ? -3.438 -51.875 -32.25 1 95.56 86 TYR A O 1
ATOM 644 N N . ILE A 1 87 ? -2.176 -53.25 -31 1 94.44 87 ILE A N 1
ATOM 645 C CA . ILE A 1 87 ? -2.561 -54.531 -31.578 1 94.44 87 ILE A CA 1
ATOM 646 C C . ILE A 1 87 ? -2.41 -54.469 -33.094 1 94.44 87 ILE A C 1
ATOM 648 O O . ILE A 1 87 ? -3.387 -54.625 -33.844 1 94.44 87 ILE A O 1
ATOM 652 N N . ASN A 1 88 ? -1.254 -54.219 -33.594 1 92.81 88 ASN A N 1
ATOM 653 C CA . ASN A 1 88 ? -0.886 -54.156 -35 1 92.81 88 ASN A CA 1
ATOM 654 C C . ASN A 1 88 ? -1.744 -53.156 -35.75 1 92.81 88 ASN A C 1
ATOM 656 O O . ASN A 1 88 ? -2.189 -53.438 -36.875 1 92.81 88 ASN A O 1
ATOM 660 N N . GLY A 1 89 ? -2.205 -52.094 -34.969 1 93.12 89 GLY A N 1
ATOM 661 C CA . GLY A 1 89 ? -2.908 -51 -35.625 1 93.12 89 GLY A CA 1
ATOM 662 C C . GLY A 1 89 ? -4.402 -51.25 -35.75 1 93.12 89 GLY A C 1
ATOM 663 O O . GLY A 1 89 ? -5.07 -50.625 -36.594 1 93.12 89 GLY A O 1
ATOM 664 N N . THR A 1 90 ? -4.945 -52.031 -34.906 1 94.62 90 THR A N 1
ATOM 665 C CA . THR A 1 90 ? -6.363 -52.344 -35.062 1 94.62 90 THR A CA 1
ATOM 666 C C . THR A 1 90 ? -7.164 -51.75 -33.906 1 94.62 90 THR A C 1
ATOM 668 O O . THR A 1 90 ? -8.391 -51.688 -33.969 1 94.62 90 THR A O 1
ATOM 671 N N . VAL A 1 91 ? -6.395 -51.344 -32.844 1 96.56 91 VAL A N 1
ATOM 672 C CA . VAL A 1 91 ? -7.094 -50.812 -31.688 1 96.56 91 VAL A CA 1
ATOM 673 C C . VAL A 1 91 ? -6.555 -49.406 -31.344 1 96.56 91 VAL A C 1
ATOM 675 O O . VAL A 1 91 ? -5.344 -49.188 -31.375 1 96.56 91 VAL A O 1
ATOM 678 N N . CYS A 1 92 ? -7.465 -48.5 -31.062 1 97.38 92 CYS A N 1
ATOM 679 C CA . CYS A 1 92 ? -7.129 -47.156 -30.578 1 97.38 92 CYS A CA 1
ATOM 680 C C . CYS A 1 92 ? -7.418 -47.031 -29.094 1 97.38 92 CYS A C 1
ATOM 682 O O . CYS A 1 92 ? -8.391 -47.594 -28.594 1 97.38 92 CYS A O 1
ATOM 684 N N . HIS A 1 93 ? -6.555 -46.25 -28.438 1 97.81 93 HIS A N 1
ATOM 685 C CA . HIS A 1 93 ? -6.797 -45.875 -27.047 1 97.81 93 HIS A CA 1
ATOM 686 C C . HIS A 1 93 ? -6.809 -44.344 -26.906 1 97.81 93 HIS A C 1
ATOM 688 O O . HIS A 1 93 ? -6.051 -43.656 -27.578 1 97.81 93 HIS A O 1
ATOM 694 N N . ILE A 1 94 ? -7.66 -43.844 -26.047 1 97.19 94 ILE A N 1
ATOM 695 C CA . ILE A 1 94 ? -7.707 -42.438 -25.719 1 97.19 94 ILE A CA 1
ATOM 696 C C . ILE A 1 94 ? -6.551 -42.094 -24.781 1 97.19 94 ILE A C 1
ATOM 698 O O . ILE A 1 94 ? -6.461 -42.625 -23.672 1 97.19 94 ILE A O 1
ATOM 702 N N . THR A 1 95 ? -5.723 -41.094 -25.25 1 97.56 95 THR A N 1
ATOM 703 C CA . THR A 1 95 ? -4.508 -40.812 -24.484 1 97.56 95 THR A CA 1
ATOM 704 C C . THR A 1 95 ? -4.574 -39.438 -23.844 1 97.56 95 THR A C 1
ATOM 706 O O . THR A 1 95 ? -3.828 -39.156 -22.906 1 97.56 95 THR A O 1
ATOM 709 N N . GLN A 1 96 ? -5.434 -38.656 -24.328 1 97.25 96 GLN A N 1
ATOM 710 C CA . GLN A 1 96 ? -5.586 -37.312 -23.766 1 97.25 96 GLN A CA 1
ATOM 711 C C . GLN A 1 96 ? -7.055 -36.906 -23.672 1 97.25 96 GLN A C 1
ATOM 713 O O . GLN A 1 96 ? -7.848 -37.25 -24.562 1 97.25 96 GLN A O 1
ATOM 718 N N . LEU A 1 97 ? -7.336 -36.219 -22.594 1 96.88 97 LEU A N 1
ATOM 719 C CA . LEU A 1 97 ? -8.68 -35.688 -22.391 1 96.88 97 LEU A CA 1
ATOM 720 C C . LEU A 1 97 ? -8.617 -34.25 -21.844 1 96.88 97 LEU A C 1
ATOM 722 O O . LEU A 1 97 ? -7.922 -34 -20.859 1 96.88 97 LEU A O 1
ATOM 726 N N . LYS A 1 98 ? -9.25 -33.344 -22.516 1 96.88 98 LYS A N 1
ATOM 727 C CA . LYS A 1 98 ? -9.344 -31.953 -22.094 1 96.88 98 LYS A CA 1
ATOM 728 C C . LYS A 1 98 ? -10.797 -31.5 -22 1 96.88 98 LYS A C 1
ATOM 730 O O . LYS A 1 98 ? -11.562 -31.656 -22.953 1 96.88 98 LYS A O 1
ATOM 735 N N . VAL A 1 99 ? -11.172 -31.141 -20.906 1 96.38 99 VAL A N 1
ATOM 736 C CA . VAL A 1 99 ? -12.438 -30.453 -20.625 1 96.38 99 VAL A CA 1
ATOM 737 C C . VAL A 1 99 ? -12.172 -29.172 -19.859 1 96.38 99 VAL A C 1
ATOM 739 O O . VAL A 1 99 ? -12.141 -29.172 -18.625 1 96.38 99 VAL A O 1
ATOM 742 N N . TYR A 1 100 ? -11.977 -28.125 -20.562 1 96.19 100 TYR A N 1
ATOM 743 C CA . TYR A 1 100 ? -11.445 -26.891 -20 1 96.19 100 TYR A CA 1
ATOM 744 C C . TYR A 1 100 ? -12.461 -25.75 -20.109 1 96.19 100 TYR A C 1
ATOM 746 O O . TYR A 1 100 ? -12.922 -25.422 -21.203 1 96.19 100 TYR A O 1
ATOM 754 N N . ALA A 1 101 ? -12.859 -25.188 -18.938 1 96.44 101 ALA A N 1
ATOM 755 C CA . ALA A 1 101 ? -13.68 -23.969 -18.891 1 96.44 101 ALA A CA 1
ATOM 756 C C . ALA A 1 101 ? -15 -24.172 -19.641 1 96.44 101 ALA A C 1
ATOM 758 O O . ALA A 1 101 ? -15.375 -23.344 -20.484 1 96.44 101 ALA A O 1
ATOM 759 N N . LEU A 1 102 ? -15.625 -25.281 -19.281 1 96.12 102 LEU A N 1
ATOM 760 C CA . LEU A 1 102 ? -16.875 -25.594 -19.969 1 96.12 102 LEU A CA 1
ATOM 761 C C . LEU A 1 102 ? -18.047 -25.578 -18.984 1 96.12 102 LEU A C 1
ATOM 763 O O . LEU A 1 102 ? -19.141 -26.047 -19.297 1 96.12 102 LEU A O 1
ATOM 767 N N . ASN A 1 103 ? -17.781 -25.156 -17.828 1 97 103 ASN A N 1
ATOM 768 C CA . ASN A 1 103 ? -18.781 -25 -16.781 1 97 103 ASN A CA 1
ATOM 769 C C . ASN A 1 103 ? -19.422 -26.328 -16.422 1 97 103 ASN A C 1
ATOM 771 O O . ASN A 1 103 ? -20.625 -26.406 -16.156 1 97 103 ASN A O 1
ATOM 775 N N . VAL A 1 104 ? -18.672 -27.391 -16.547 1 97.31 104 VAL A N 1
ATOM 776 C CA . VAL A 1 104 ? -19.219 -28.688 -16.156 1 97.31 104 VAL A CA 1
ATOM 777 C C . VAL A 1 104 ? -19.344 -28.766 -14.641 1 97.31 104 VAL A C 1
ATOM 779 O O . VAL A 1 104 ? -18.562 -28.156 -13.914 1 97.31 104 VAL A O 1
ATOM 782 N N . VAL A 1 105 ? -20.344 -29.531 -14.219 1 97.75 105 VAL A N 1
ATOM 783 C CA . VAL A 1 105 ? -20.688 -29.609 -12.805 1 97.75 105 VAL A CA 1
ATOM 784 C C . VAL A 1 105 ? -20.688 -31.078 -12.359 1 97.75 105 VAL A C 1
ATOM 786 O O . VAL A 1 105 ? -20.812 -31.984 -13.18 1 97.75 105 VAL A O 1
ATOM 789 N N . GLY A 1 106 ? -20.578 -31.25 -11.039 1 97.5 106 GLY A N 1
ATOM 790 C CA . GLY A 1 106 ? -20.609 -32.594 -10.453 1 97.5 106 GLY A CA 1
ATOM 791 C C . GLY A 1 106 ? -19.25 -33.062 -10.008 1 97.5 106 GLY A C 1
ATOM 792 O O . GLY A 1 106 ? -18.297 -32.281 -9.93 1 97.5 106 GLY A O 1
ATOM 793 N N . GLN A 1 107 ? -19.25 -34.344 -9.688 1 98 107 GLN A N 1
ATOM 794 C CA . GLN A 1 107 ? -18 -34.969 -9.25 1 98 107 GLN A CA 1
ATOM 795 C C . GLN A 1 107 ? -17.203 -35.5 -10.438 1 98 107 GLN A C 1
ATOM 797 O O . GLN A 1 107 ? -17.75 -35.656 -11.531 1 98 107 GLN A O 1
ATOM 802 N N . ILE A 1 108 ? -15.961 -35.719 -10.242 1 98.38 108 ILE A N 1
ATOM 803 C CA . ILE A 1 108 ? -15.18 -36.438 -11.258 1 98.38 108 ILE A CA 1
ATOM 804 C C . ILE A 1 108 ? -15.734 -37.844 -11.469 1 98.38 108 ILE A C 1
ATOM 806 O O . ILE A 1 108 ? -15.812 -38.625 -10.523 1 98.38 108 ILE A O 1
ATOM 810 N N . PRO A 1 109 ? -16.078 -38.094 -12.703 1 97.62 109 PRO A N 1
ATOM 811 C CA . PRO A 1 109 ? -16.781 -39.344 -12.969 1 97.62 109 PRO A CA 1
ATOM 812 C C . PRO A 1 109 ? -15.883 -40.562 -12.758 1 97.62 109 PRO A C 1
ATOM 814 O O . PRO A 1 109 ? -14.719 -40.562 -13.172 1 97.62 109 PRO A O 1
ATOM 817 N N . ALA A 1 110 ? -16.469 -41.688 -12.18 1 97.69 110 ALA A N 1
ATOM 818 C CA . ALA A 1 110 ? -15.727 -42.906 -11.898 1 97.69 110 ALA A CA 1
ATOM 819 C C . ALA A 1 110 ? -15.305 -43.625 -13.18 1 97.69 110 ALA A C 1
ATOM 821 O O . ALA A 1 110 ? -14.297 -44.344 -13.211 1 97.69 110 ALA A O 1
ATOM 822 N N . GLU A 1 111 ? -16.031 -43.312 -14.266 1 97.94 111 GLU A N 1
ATOM 823 C CA . GLU A 1 111 ? -15.773 -43.938 -15.555 1 97.94 111 GLU A CA 1
ATOM 824 C C . GLU A 1 111 ? -14.414 -43.5 -16.109 1 97.94 111 GLU A C 1
ATOM 826 O O . GLU A 1 111 ? -13.852 -44.188 -16.969 1 97.94 111 GLU A O 1
ATOM 831 N N . LEU A 1 112 ? -13.93 -42.5 -15.539 1 98.12 112 LEU A N 1
ATOM 832 C CA . LEU A 1 112 ? -12.609 -42.031 -15.953 1 98.12 112 LEU A CA 1
ATOM 833 C C . LEU A 1 112 ? -11.547 -43.094 -15.703 1 98.12 112 LEU A C 1
ATOM 835 O O . LEU A 1 112 ? -10.531 -43.125 -16.406 1 98.12 112 LEU A O 1
ATOM 839 N N . GLN A 1 113 ? -11.797 -43.969 -14.719 1 97.75 113 GLN A N 1
ATOM 840 C CA . GLN A 1 113 ? -10.844 -45 -14.359 1 97.75 113 GLN A CA 1
ATOM 841 C C . GLN A 1 113 ? -10.617 -45.969 -15.516 1 97.75 113 GLN A C 1
ATOM 843 O O . GLN A 1 113 ? -9.625 -46.688 -15.539 1 97.75 113 GLN A O 1
ATOM 848 N N . ASN A 1 114 ? -11.516 -45.938 -16.516 1 98 114 ASN A N 1
ATOM 849 C CA . ASN A 1 114 ? -11.453 -46.875 -17.641 1 98 114 ASN A CA 1
ATOM 850 C C . ASN A 1 114 ? -10.594 -46.312 -18.781 1 98 114 ASN A C 1
ATOM 852 O O . ASN A 1 114 ? -10.312 -47.031 -19.75 1 98 114 ASN A O 1
ATOM 856 N N . LEU A 1 115 ? -10.211 -45.094 -18.625 1 98.19 115 LEU A N 1
ATOM 857 C CA . LEU A 1 115 ? -9.289 -44.531 -19.594 1 98.19 115 LEU A CA 1
ATOM 858 C C . LEU A 1 115 ? -7.84 -44.719 -19.156 1 98.19 115 LEU A C 1
ATOM 860 O O . LEU A 1 115 ? -7.137 -43.75 -18.891 1 98.19 115 LEU A O 1
ATOM 864 N N . THR A 1 116 ? -7.395 -45.906 -19.25 1 97.62 116 THR A N 1
ATOM 865 C CA . THR A 1 116 ? -6.176 -46.344 -18.562 1 97.62 116 THR A CA 1
ATOM 866 C C . THR A 1 116 ? -4.938 -45.875 -19.328 1 97.62 116 THR A C 1
ATOM 868 O O . THR A 1 116 ? -3.824 -45.906 -18.797 1 97.62 116 THR A O 1
ATOM 871 N N . TYR A 1 117 ? -5.094 -45.312 -20.5 1 97.88 117 TYR A N 1
ATOM 872 C CA . TYR A 1 117 ? -3.949 -44.938 -21.328 1 97.88 117 TYR A CA 1
ATOM 873 C C . TYR A 1 117 ? -3.775 -43.406 -21.312 1 97.88 117 TYR A C 1
ATOM 875 O O . TYR A 1 117 ? -2.922 -42.875 -22.031 1 97.88 117 TYR A O 1
ATOM 883 N N . LEU A 1 118 ? -4.531 -42.75 -20.453 1 98.31 118 LEU A N 1
ATOM 884 C CA . LEU A 1 118 ? -4.445 -41.312 -20.391 1 98.31 118 LEU A CA 1
ATOM 885 C C . LEU A 1 118 ? -3.055 -40.875 -19.953 1 98.31 118 LEU A C 1
ATOM 887 O O . LEU A 1 118 ? -2.523 -41.344 -18.969 1 98.31 118 LEU A O 1
ATOM 891 N N . ASN A 1 119 ? -2.447 -39.969 -20.75 1 98.06 119 ASN A N 1
ATOM 892 C CA . ASN A 1 119 ? -1.189 -39.344 -20.344 1 98.06 119 ASN A CA 1
ATOM 893 C C . ASN A 1 119 ? -1.343 -37.844 -20.125 1 98.06 119 ASN A C 1
ATOM 895 O O . ASN A 1 119 ? -0.421 -37.188 -19.641 1 98.06 119 ASN A O 1
ATOM 899 N N . TYR A 1 120 ? -2.484 -37.375 -20.422 1 97.75 120 TYR A N 1
ATOM 900 C CA . TYR A 1 120 ? -2.822 -35.969 -20.234 1 97.75 120 TYR A CA 1
ATOM 901 C C . TYR A 1 120 ? -4.285 -35.781 -19.844 1 97.75 120 TYR A C 1
ATOM 903 O O . TYR A 1 120 ? -5.18 -36.281 -20.531 1 97.75 120 TYR A O 1
ATOM 911 N N . LEU A 1 121 ? -4.535 -35.156 -18.719 1 98.38 121 LEU A N 1
ATOM 912 C CA . LEU A 1 121 ? -5.891 -34.875 -18.266 1 98.38 121 LEU A CA 1
ATOM 913 C C . LEU A 1 121 ? -6.023 -33.438 -17.812 1 98.38 121 LEU A C 1
ATOM 915 O O . LEU A 1 121 ? -5.367 -33 -16.859 1 98.38 121 LEU A O 1
ATOM 919 N N . ASP A 1 122 ? -6.844 -32.625 -18.484 1 98.12 122 ASP A N 1
ATOM 920 C CA . ASP A 1 122 ? -7.074 -31.219 -18.141 1 98.12 122 ASP A CA 1
ATOM 921 C C . ASP A 1 122 ? -8.555 -30.953 -17.875 1 98.12 122 ASP A C 1
ATOM 923 O O . ASP A 1 122 ? -9.359 -30.938 -18.812 1 98.12 122 ASP A O 1
ATOM 927 N N . LEU A 1 123 ? -8.852 -30.766 -16.625 1 98.31 123 LEU A N 1
ATOM 928 C CA . LEU A 1 123 ? -10.219 -30.469 -16.219 1 98.31 123 LEU A CA 1
ATOM 929 C C . LEU A 1 123 ? -10.297 -29.078 -15.586 1 98.31 123 LEU A C 1
ATOM 931 O O . LEU A 1 123 ? -11.211 -28.797 -14.812 1 98.31 123 LEU A O 1
ATOM 935 N N . ASP A 1 124 ? -9.398 -28.156 -15.906 1 98.06 124 ASP A N 1
ATOM 936 C CA . ASP A 1 124 ? -9.289 -26.859 -15.25 1 98.06 124 ASP A CA 1
ATOM 937 C C . ASP A 1 124 ? -10.516 -25.984 -15.547 1 98.06 124 ASP A C 1
ATOM 939 O O . ASP A 1 124 ? -11.133 -26.125 -16.609 1 98.06 124 ASP A O 1
ATOM 943 N N . GLN A 1 125 ? -10.812 -25.078 -14.609 1 97.88 125 GLN A N 1
ATOM 944 C CA . GLN A 1 125 ? -11.75 -23.969 -14.773 1 97.88 125 GLN A CA 1
ATOM 945 C C . GLN A 1 125 ? -13.164 -24.484 -15.047 1 97.88 125 GLN A C 1
ATOM 947 O O . GLN A 1 125 ? -13.75 -24.172 -16.078 1 97.88 125 GLN A O 1
ATOM 952 N N . ASN A 1 126 ? -13.672 -25.281 -14.109 1 98.44 126 ASN A N 1
ATOM 953 C CA . ASN A 1 126 ? -15.055 -25.766 -14.102 1 98.44 126 ASN A CA 1
ATOM 954 C C . ASN A 1 126 ? -15.688 -25.609 -12.727 1 98.44 126 ASN A C 1
ATOM 956 O O . ASN A 1 126 ? -15.234 -24.812 -11.914 1 98.44 126 ASN A O 1
ATOM 960 N N . TYR A 1 127 ? -16.75 -26.312 -12.547 1 98.31 127 TYR A N 1
ATOM 961 C CA . TYR A 1 127 ? -17.438 -26.281 -11.258 1 98.31 127 TYR A CA 1
ATOM 962 C C . TYR A 1 127 ? -17.484 -27.672 -10.633 1 98.31 127 TYR A C 1
ATOM 964 O O . TYR A 1 127 ? -18.5 -28.062 -10.039 1 98.31 127 TYR A O 1
ATOM 972 N N . LEU A 1 128 ? -16.453 -28.406 -10.953 1 98.62 128 LEU A N 1
ATOM 973 C CA . LEU A 1 128 ? -16.391 -29.75 -10.375 1 98.62 128 LEU A CA 1
ATOM 974 C C . LEU A 1 128 ? -16.281 -29.688 -8.859 1 98.62 128 LEU A C 1
ATOM 976 O O . LEU A 1 128 ? -15.633 -28.781 -8.32 1 98.62 128 LEU A O 1
ATOM 980 N N . SER A 1 129 ? -16.938 -30.594 -8.219 1 98.5 129 SER A N 1
ATOM 981 C CA . SER A 1 129 ? -16.969 -30.625 -6.758 1 98.5 129 SER A CA 1
ATOM 982 C C . SER A 1 129 ? -16.578 -32 -6.227 1 98.5 129 SER A C 1
ATOM 984 O O . SER A 1 129 ? -16.281 -32.906 -7.004 1 98.5 129 SER A O 1
ATOM 986 N N . GLY A 1 130 ? -16.5 -32.156 -4.902 1 98.25 130 GLY A N 1
ATOM 987 C CA . GLY A 1 130 ? -16.078 -33.406 -4.289 1 98.25 130 GLY A CA 1
ATOM 988 C C . GLY A 1 130 ? -14.578 -33.594 -4.293 1 98.25 130 GLY A C 1
ATOM 989 O O . GLY A 1 130 ? -13.828 -32.688 -4.66 1 98.25 130 GLY A O 1
ATOM 990 N N . PRO A 1 131 ? -14.188 -34.812 -3.836 1 98.44 131 PRO A N 1
ATOM 991 C CA . PRO A 1 131 ? -12.758 -35.094 -3.742 1 98.44 131 PRO A CA 1
ATOM 992 C C . PRO A 1 131 ? -12.148 -35.5 -5.082 1 98.44 131 PRO A C 1
ATOM 994 O O . PRO A 1 131 ? -12.875 -35.844 -6.016 1 98.44 131 PRO A O 1
ATOM 997 N N . ILE A 1 132 ? -10.852 -35.406 -5.176 1 98.69 132 ILE A N 1
ATOM 998 C CA . ILE A 1 132 ? -10.164 -36.156 -6.207 1 98.69 132 ILE A CA 1
ATOM 999 C C . ILE A 1 132 ? -10.281 -37.656 -5.906 1 98.69 132 ILE A C 1
ATOM 1001 O O . ILE A 1 132 ? -9.836 -38.125 -4.855 1 98.69 132 ILE A O 1
ATOM 1005 N N . PRO A 1 133 ? -10.844 -38.344 -6.832 1 98.38 133 PRO A N 1
ATOM 1006 C CA . PRO A 1 133 ? -10.953 -39.781 -6.562 1 98.38 133 PRO A CA 1
ATOM 1007 C C . PRO A 1 133 ? -9.594 -40.5 -6.52 1 98.38 133 PRO A C 1
ATOM 1009 O O . PRO A 1 133 ? -8.703 -40.156 -7.305 1 98.38 133 PRO A O 1
ATOM 1012 N N . SER A 1 134 ? -9.508 -41.5 -5.648 1 97.88 134 SER A N 1
ATOM 1013 C CA . SER A 1 134 ? -8.234 -42.188 -5.438 1 97.88 134 SER A CA 1
ATOM 1014 C C . SER A 1 134 ? -7.809 -42.938 -6.684 1 97.88 134 SER A C 1
ATOM 1016 O O . SER A 1 134 ? -6.613 -43.125 -6.93 1 97.88 134 SER A O 1
ATOM 1018 N N . PHE A 1 135 ? -8.766 -43.312 -7.508 1 98.06 135 PHE A N 1
ATOM 1019 C CA . PHE A 1 135 ? -8.438 -44.125 -8.672 1 98.06 135 PHE A CA 1
ATOM 1020 C C . PHE A 1 135 ? -7.578 -43.344 -9.656 1 98.06 135 PHE A C 1
ATOM 1022 O O . PHE A 1 135 ? -6.953 -43.938 -10.539 1 98.06 135 PHE A O 1
ATOM 1029 N N . ILE A 1 136 ? -7.598 -42.062 -9.539 1 98.56 136 ILE A N 1
ATOM 1030 C CA . ILE A 1 136 ? -6.746 -41.25 -10.414 1 98.56 136 ILE A CA 1
ATOM 1031 C C . ILE A 1 136 ? -5.297 -41.719 -10.289 1 98.56 136 ILE A C 1
ATOM 1033 O O . ILE A 1 136 ? -4.543 -41.688 -11.258 1 98.56 136 ILE A O 1
ATOM 1037 N N . GLY A 1 137 ? -4.922 -42.188 -9.078 1 98.44 137 GLY A N 1
ATOM 1038 C CA . GLY A 1 137 ? -3.578 -42.688 -8.828 1 98.44 137 GLY A CA 1
ATOM 1039 C C . GLY A 1 137 ? -3.234 -43.906 -9.641 1 98.44 137 GLY A C 1
ATOM 1040 O O . GLY A 1 137 ? -2.066 -44.312 -9.734 1 98.44 137 GLY A O 1
ATOM 1041 N N . GLN A 1 138 ? -4.246 -44.5 -10.328 1 98.06 138 GLN A N 1
ATOM 1042 C CA . GLN A 1 138 ? -4.023 -45.719 -11.125 1 98.06 138 GLN A CA 1
ATOM 1043 C C . GLN A 1 138 ? -3.693 -45.344 -12.57 1 98.06 138 GLN A C 1
ATOM 1045 O O . GLN A 1 138 ? -3.254 -46.219 -13.344 1 98.06 138 GLN A O 1
ATOM 1050 N N . LEU A 1 139 ? -3.869 -44.125 -12.906 1 98.56 139 LEU A N 1
ATOM 1051 C CA . LEU A 1 139 ? -3.564 -43.656 -14.258 1 98.56 139 LEU A CA 1
ATOM 1052 C C . LEU A 1 139 ? -2.092 -43.281 -14.391 1 98.56 139 LEU A C 1
ATOM 1054 O O . LEU A 1 139 ? -1.762 -42.125 -14.641 1 98.56 139 LEU A O 1
ATOM 1058 N N . THR A 1 140 ? -1.264 -44.25 -14.391 1 98.19 140 THR A N 1
ATOM 1059 C CA . THR A 1 140 ? 0.163 -44.062 -14.148 1 98.19 140 THR A CA 1
ATOM 1060 C C . THR A 1 140 ? 0.865 -43.531 -15.391 1 98.19 140 THR A C 1
ATOM 1062 O O . THR A 1 140 ? 2.016 -43.094 -15.32 1 98.19 140 THR A O 1
ATOM 1065 N N . ALA A 1 141 ? 0.144 -43.469 -16.484 1 98.19 141 ALA A N 1
ATOM 1066 C CA . ALA A 1 141 ? 0.738 -42.906 -17.703 1 98.19 141 ALA A CA 1
ATOM 1067 C C . ALA A 1 141 ? 0.635 -41.375 -17.719 1 98.19 141 ALA A C 1
ATOM 1069 O O . ALA A 1 141 ? 1.275 -40.719 -18.547 1 98.19 141 ALA A O 1
ATOM 1070 N N . LEU A 1 142 ? -0.093 -40.812 -16.766 1 98.75 142 LEU A N 1
ATOM 1071 C CA . LEU A 1 142 ? -0.304 -39.375 -16.75 1 98.75 142 LEU A CA 1
ATOM 1072 C C . LEU A 1 142 ? 1.022 -38.625 -16.641 1 98.75 142 LEU A C 1
ATOM 1074 O O . LEU A 1 142 ? 1.851 -38.969 -15.781 1 98.75 142 LEU A O 1
ATOM 1078 N N . THR A 1 143 ? 1.182 -37.656 -17.531 1 98.69 143 THR A N 1
ATOM 1079 C CA . THR A 1 143 ? 2.32 -36.75 -17.469 1 98.69 143 THR A CA 1
ATOM 1080 C C . THR A 1 143 ? 1.882 -35.375 -17.016 1 98.69 143 THR A C 1
ATOM 1082 O O . THR A 1 143 ? 2.678 -34.625 -16.453 1 98.69 143 THR A O 1
ATOM 1085 N N . GLU A 1 144 ? 0.638 -35.062 -17.266 1 98.69 144 GLU A N 1
ATOM 1086 C CA . GLU A 1 144 ? 0.074 -33.781 -16.781 1 98.69 144 GLU A CA 1
ATOM 1087 C C . GLU A 1 144 ? -1.328 -34 -16.219 1 98.69 144 GLU A C 1
ATOM 1089 O O . GLU A 1 144 ? -2.17 -34.656 -16.844 1 98.69 144 GLU A O 1
ATOM 1094 N N . LEU A 1 145 ? -1.515 -33.531 -15.055 1 98.88 145 LEU A N 1
ATOM 1095 C CA . LEU A 1 145 ? -2.811 -33.531 -14.383 1 98.88 145 LEU A CA 1
ATOM 1096 C C . LEU A 1 145 ? -3.232 -32.125 -13.977 1 98.88 145 LEU A C 1
ATOM 1098 O O . LEU A 1 145 ? -2.582 -31.5 -13.133 1 98.88 145 LEU A O 1
ATOM 1102 N N . HIS A 1 146 ? -4.289 -31.594 -14.523 1 98.56 146 HIS A N 1
ATOM 1103 C CA . HIS A 1 146 ? -4.848 -30.266 -14.25 1 98.56 146 HIS A CA 1
ATOM 1104 C C . HIS A 1 146 ? -6.258 -30.375 -13.68 1 98.56 146 HIS A C 1
ATOM 1106 O O . HIS A 1 146 ? -7.191 -30.75 -14.383 1 98.56 146 HIS A O 1
ATOM 1112 N N . VAL A 1 147 ? -6.387 -30.094 -12.469 1 98.69 147 VAL A N 1
ATOM 1113 C CA . VAL A 1 147 ? -7.715 -30.156 -11.875 1 98.69 147 VAL A CA 1
ATOM 1114 C C . VAL A 1 147 ? -7.988 -28.891 -11.07 1 98.69 147 VAL A C 1
ATOM 1116 O O . VAL A 1 147 ? -8.883 -28.875 -10.219 1 98.69 147 VAL A O 1
ATOM 1119 N N . GLY A 1 148 ? -7.246 -27.828 -11.336 1 98.62 148 GLY A N 1
ATOM 1120 C CA . GLY A 1 148 ? -7.398 -26.562 -10.633 1 98.62 148 GLY A CA 1
ATOM 1121 C C . GLY A 1 148 ? -8.594 -25.75 -11.109 1 98.62 148 GLY A C 1
ATOM 1122 O O . GLY A 1 148 ? -9.25 -26.125 -12.078 1 98.62 148 GLY A O 1
ATOM 1123 N N . PHE A 1 149 ? -8.852 -24.625 -10.359 1 98.44 149 PHE A N 1
ATOM 1124 C CA . PHE A 1 149 ? -9.945 -23.734 -10.711 1 98.44 149 PHE A CA 1
ATOM 1125 C C . PHE A 1 149 ? -11.273 -24.469 -10.734 1 98.44 149 PHE A C 1
ATOM 1127 O O . PHE A 1 149 ? -12.016 -24.391 -11.711 1 98.44 149 PHE A O 1
ATOM 1134 N N . ASN A 1 150 ? -11.43 -25.266 -9.711 1 98.69 150 ASN A N 1
ATOM 1135 C CA . ASN A 1 150 ? -12.648 -26.016 -9.445 1 98.69 150 ASN A CA 1
ATOM 1136 C C . ASN A 1 150 ? -13.07 -25.922 -7.984 1 98.69 150 ASN A C 1
ATOM 1138 O O . ASN A 1 150 ? -12.312 -25.422 -7.152 1 98.69 150 ASN A O 1
ATOM 1142 N N . ALA A 1 151 ? -14.242 -26.453 -7.715 1 98.56 151 ALA A N 1
ATOM 1143 C CA . ALA A 1 151 ? -14.711 -26.469 -6.332 1 98.56 151 ALA A CA 1
ATOM 1144 C C . ALA A 1 151 ? -14.367 -27.797 -5.664 1 98.56 151 ALA A C 1
ATOM 1146 O O . ALA A 1 151 ? -15.094 -28.266 -4.777 1 98.56 151 ALA A O 1
ATOM 1147 N N . LEU A 1 152 ? -13.375 -28.438 -6.195 1 98.81 152 LEU A N 1
ATOM 1148 C CA . LEU A 1 152 ? -12.953 -29.703 -5.605 1 98.81 152 LEU A CA 1
ATOM 1149 C C . LEU A 1 152 ? -12.555 -29.516 -4.145 1 98.81 152 LEU A C 1
ATOM 1151 O O . LEU A 1 152 ? -12.016 -28.469 -3.771 1 98.81 152 LEU A O 1
ATOM 1155 N N . SER A 1 153 ? -12.852 -30.531 -3.363 1 98.62 153 SER A N 1
ATOM 1156 C CA . SER A 1 153 ? -12.68 -30.422 -1.919 1 98.62 153 SER A CA 1
ATOM 1157 C C . SER A 1 153 ? -12.141 -31.734 -1.336 1 98.62 153 SER A C 1
ATOM 1159 O O . SER A 1 153 ? -11.852 -32.688 -2.074 1 98.62 153 SER A O 1
ATOM 1161 N N . GLY A 1 154 ? -11.914 -31.734 -0.012 1 98.31 154 GLY A N 1
ATOM 1162 C CA . GLY A 1 154 ? -11.375 -32.906 0.653 1 98.31 154 GLY A CA 1
ATOM 1163 C C . GLY A 1 154 ? -9.859 -32.969 0.631 1 98.31 154 GLY A C 1
ATOM 1164 O O . GLY A 1 154 ? -9.203 -32.031 0.135 1 98.31 154 GLY A O 1
ATOM 1165 N N . PRO A 1 155 ? -9.344 -34.031 1.243 1 98.5 155 PRO A N 1
ATOM 1166 C CA . PRO A 1 155 ? -7.887 -34.188 1.264 1 98.5 155 PRO A CA 1
ATOM 1167 C C . PRO A 1 155 ? -7.316 -34.594 -0.092 1 98.5 155 PRO A C 1
ATOM 1169 O O . PRO A 1 155 ? -8.016 -35.188 -0.902 1 98.5 155 PRO A O 1
ATOM 1172 N N . ILE A 1 156 ? -6.109 -34.219 -0.289 1 98.75 156 ILE A N 1
ATOM 1173 C CA . ILE A 1 156 ? -5.395 -34.75 -1.451 1 98.75 156 ILE A CA 1
ATOM 1174 C C . ILE A 1 156 ? -5.129 -36.25 -1.274 1 98.75 156 ILE A C 1
ATOM 1176 O O . ILE A 1 156 ? -4.535 -36.656 -0.279 1 98.75 156 ILE A O 1
ATOM 1180 N N . PRO A 1 157 ? -5.559 -37.031 -2.217 1 98.44 157 PRO A N 1
ATOM 1181 C CA . PRO A 1 157 ? -5.34 -38.469 -2.031 1 98.44 157 PRO A CA 1
ATOM 1182 C C . PRO A 1 157 ? -3.869 -38.875 -2.166 1 98.44 157 PRO A C 1
ATOM 1184 O O . PRO A 1 157 ? -3.197 -38.438 -3.109 1 98.44 157 PRO A O 1
ATOM 1187 N N . LYS A 1 158 ? -3.416 -39.75 -1.25 1 98.5 158 LYS A N 1
ATOM 1188 C CA . LYS A 1 158 ? -2.023 -40.188 -1.25 1 98.5 158 LYS A CA 1
ATOM 1189 C C . LYS A 1 158 ? -1.696 -40.969 -2.514 1 98.5 158 LYS A C 1
ATOM 1191 O O . LYS A 1 158 ? -0.542 -41.031 -2.941 1 98.5 158 LYS A O 1
ATOM 1196 N N . GLU A 1 159 ? -2.719 -41.5 -3.148 1 98.75 159 GLU A N 1
ATOM 1197 C CA . GLU A 1 159 ? -2.574 -42.312 -4.344 1 98.75 159 GLU A CA 1
ATOM 1198 C C . GLU A 1 159 ? -2.021 -41.5 -5.512 1 98.75 159 GLU A C 1
ATOM 1200 O O . GLU A 1 159 ? -1.487 -42.062 -6.469 1 98.75 159 GLU A O 1
ATOM 1205 N N . LEU A 1 160 ? -2.096 -40.219 -5.414 1 98.81 160 LEU A N 1
ATOM 1206 C CA . LEU A 1 160 ? -1.491 -39.406 -6.457 1 98.81 160 LEU A CA 1
ATOM 1207 C C . LEU A 1 160 ? 0.017 -39.625 -6.516 1 98.81 160 LEU A C 1
ATOM 1209 O O . LEU A 1 160 ? 0.641 -39.375 -7.555 1 98.81 160 LEU A O 1
ATOM 1213 N N . GLY A 1 161 ? 0.553 -40.094 -5.426 1 98.75 161 GLY A N 1
ATOM 1214 C CA . GLY A 1 161 ? 1.976 -40.375 -5.379 1 98.75 161 GLY A CA 1
ATOM 1215 C C . GLY A 1 161 ? 2.381 -41.5 -6.316 1 98.75 161 GLY A C 1
ATOM 1216 O O . GLY A 1 161 ? 3.566 -41.688 -6.59 1 98.75 161 GLY A O 1
ATOM 1217 N N . ASN A 1 162 ? 1.383 -42.219 -6.898 1 98.75 162 ASN A N 1
ATOM 1218 C CA . ASN A 1 162 ? 1.64 -43.344 -7.812 1 98.75 162 ASN A CA 1
ATOM 1219 C C . ASN A 1 162 ? 1.885 -42.844 -9.234 1 98.75 162 ASN A C 1
ATOM 1221 O O . ASN A 1 162 ? 2.316 -43.625 -10.094 1 98.75 162 ASN A O 1
ATOM 1225 N N . LEU A 1 163 ? 1.654 -41.594 -9.461 1 98.81 163 LEU A N 1
ATOM 1226 C CA . LEU A 1 163 ? 1.777 -41.031 -10.812 1 98.81 163 LEU A CA 1
ATOM 1227 C C . LEU A 1 163 ? 3.211 -40.594 -11.094 1 98.81 163 LEU A C 1
ATOM 1229 O O . LEU A 1 163 ? 3.467 -39.438 -11.344 1 98.81 163 LEU A O 1
ATOM 1233 N N . THR A 1 164 ? 4.094 -41.531 -11.242 1 98.69 164 THR A N 1
ATOM 1234 C CA . THR A 1 164 ? 5.531 -41.281 -11.211 1 98.69 164 THR A CA 1
ATOM 1235 C C . THR A 1 164 ? 6 -40.656 -12.531 1 98.69 164 THR A C 1
ATOM 1237 O O . THR A 1 164 ? 7.121 -40.156 -12.633 1 98.69 164 THR A O 1
ATOM 1240 N N . ASN A 1 165 ? 5.086 -40.562 -13.539 1 98.69 165 ASN A N 1
ATOM 1241 C CA . ASN A 1 165 ? 5.453 -39.969 -14.812 1 98.69 165 ASN A CA 1
ATOM 1242 C C . ASN A 1 165 ? 5.02 -38.5 -14.875 1 98.69 165 ASN A C 1
ATOM 1244 O O . ASN A 1 165 ? 5.301 -37.812 -15.859 1 98.69 165 ASN A O 1
ATOM 1248 N N . LEU A 1 166 ? 4.438 -38 -13.805 1 98.81 166 LEU A N 1
ATOM 1249 C CA . LEU A 1 166 ? 3.887 -36.656 -13.828 1 98.81 166 LEU A CA 1
ATOM 1250 C C . LEU A 1 166 ? 5 -35.625 -13.945 1 98.81 166 LEU A C 1
ATOM 1252 O O . LEU A 1 166 ? 5.984 -35.656 -13.211 1 98.81 166 LEU A O 1
ATOM 1256 N N . ASN A 1 167 ? 4.797 -34.688 -14.891 1 98.81 167 ASN A N 1
ATOM 1257 C CA . ASN A 1 167 ? 5.652 -33.5 -15.047 1 98.81 167 ASN A CA 1
ATOM 1258 C C . ASN A 1 167 ? 4.98 -32.25 -14.5 1 98.81 167 ASN A C 1
ATOM 1260 O O . ASN A 1 167 ? 5.656 -31.297 -14.133 1 98.81 167 ASN A O 1
ATOM 1264 N N . LEU A 1 168 ? 3.664 -32.344 -14.477 1 98.88 168 LEU A N 1
ATOM 1265 C CA . LEU A 1 168 ? 2.9 -31.188 -14.016 1 98.88 168 LEU A CA 1
ATOM 1266 C C . LEU A 1 168 ? 1.692 -31.625 -13.195 1 98.88 168 LEU A C 1
ATOM 1268 O O . LEU A 1 168 ? 0.94 -32.5 -13.609 1 98.88 168 LEU A O 1
ATOM 1272 N N . LEU A 1 169 ? 1.576 -31.078 -12.062 1 98.88 169 LEU A N 1
ATOM 1273 C CA . LEU A 1 169 ? 0.394 -31.219 -11.219 1 98.88 169 LEU A CA 1
ATOM 1274 C C . LEU A 1 169 ? -0.196 -29.844 -10.891 1 98.88 169 LEU A C 1
ATOM 1276 O O . LEU A 1 169 ? 0.455 -29.016 -10.242 1 98.88 169 LEU A O 1
ATOM 1280 N N . GLY A 1 170 ? -1.418 -29.547 -11.32 1 98.88 170 GLY A N 1
ATOM 1281 C CA . GLY A 1 170 ? -2.096 -28.281 -11.062 1 98.88 170 GLY A CA 1
ATOM 1282 C C . GLY A 1 170 ? -3.371 -28.453 -10.258 1 98.88 170 GLY A C 1
ATOM 1283 O O . GLY A 1 170 ? -4.348 -29.016 -10.742 1 98.88 170 GLY A O 1
ATOM 1284 N N . ILE A 1 171 ? -3.338 -27.938 -9.047 1 98.75 171 ILE A N 1
ATOM 1285 C CA . ILE A 1 171 ? -4.52 -28.078 -8.203 1 98.75 171 ILE A CA 1
ATOM 1286 C C . ILE A 1 171 ? -4.883 -26.734 -7.582 1 98.75 171 ILE A C 1
ATOM 1288 O O . ILE A 1 171 ? -5.547 -26.688 -6.547 1 98.75 171 ILE A O 1
ATOM 1292 N N . SER A 1 172 ? -4.43 -25.625 -8.164 1 98.75 172 SER A N 1
ATOM 1293 C CA . SER A 1 172 ? -4.645 -24.281 -7.621 1 98.75 172 SER A CA 1
ATOM 1294 C C . SER A 1 172 ? -6.121 -23.906 -7.66 1 98.75 172 SER A C 1
ATOM 1296 O O . SER A 1 172 ? -6.887 -24.438 -8.469 1 98.75 172 SER A O 1
ATOM 1298 N N . LEU A 1 173 ? -6.449 -22.906 -6.812 1 98.56 173 LEU A N 1
ATOM 1299 C CA . LEU A 1 173 ? -7.785 -22.328 -6.781 1 98.56 173 LEU A CA 1
ATOM 1300 C C . LEU A 1 173 ? -8.844 -23.422 -6.641 1 98.56 173 LEU A C 1
ATOM 1302 O O . LEU A 1 173 ? -9.742 -23.531 -7.488 1 98.56 173 LEU A O 1
ATOM 1306 N N . THR A 1 174 ? -8.688 -24.172 -5.598 1 98.56 174 THR A N 1
ATOM 1307 C CA . THR A 1 174 ? -9.594 -25.234 -5.188 1 98.56 174 THR A CA 1
ATOM 1308 C C . THR A 1 174 ? -9.945 -25.109 -3.707 1 98.56 174 THR A C 1
ATOM 1310 O O . THR A 1 174 ? -9.562 -24.141 -3.057 1 98.56 174 THR A O 1
ATOM 1313 N N . ASN A 1 175 ? -10.758 -26.078 -3.217 1 98.44 175 ASN A N 1
ATOM 1314 C CA . ASN A 1 175 ? -11.195 -26.031 -1.825 1 98.44 175 ASN A CA 1
ATOM 1315 C C . ASN A 1 175 ? -10.703 -27.25 -1.045 1 98.44 175 ASN A C 1
ATOM 1317 O O . ASN A 1 175 ? -11.438 -27.812 -0.228 1 98.44 175 ASN A O 1
ATOM 1321 N N . PHE A 1 176 ? -9.562 -27.703 -1.342 1 98.62 176 PHE A N 1
ATOM 1322 C CA . PHE A 1 176 ? -9.016 -28.859 -0.646 1 98.62 176 PHE A CA 1
ATOM 1323 C C . PHE A 1 176 ? -8.758 -28.531 0.82 1 98.62 176 PHE A C 1
ATOM 1325 O O . PHE A 1 176 ? -8.93 -27.391 1.252 1 98.62 176 PHE A O 1
ATOM 1332 N N . THR A 1 177 ? -8.523 -29.594 1.555 1 98.19 177 THR A N 1
ATOM 1333 C CA . THR A 1 177 ? -8.195 -29.469 2.971 1 98.19 177 THR A CA 1
ATOM 1334 C C . THR A 1 177 ? -7.039 -30.406 3.34 1 98.19 177 THR A C 1
ATOM 1336 O O . THR A 1 177 ? -6.684 -31.297 2.57 1 98.19 177 THR A O 1
ATOM 1339 N N . GLY A 1 178 ? -6.461 -30.094 4.441 1 98.06 178 GLY A N 1
ATOM 1340 C CA . GLY A 1 178 ? -5.434 -30.984 4.988 1 98.06 178 GLY A CA 1
ATOM 1341 C C . GLY A 1 178 ? -4.051 -30.688 4.441 1 98.06 178 GLY A C 1
ATOM 1342 O O . GLY A 1 178 ? -3.807 -29.609 3.895 1 98.06 178 GLY A O 1
ATOM 1343 N N . GLN A 1 179 ? -3.186 -31.672 4.699 1 98.38 179 GLN A N 1
ATOM 1344 C CA . GLN A 1 179 ? -1.774 -31.516 4.363 1 98.38 179 GLN A CA 1
ATOM 1345 C C . GLN A 1 179 ? -1.456 -32.156 3.012 1 98.38 179 GLN A C 1
ATOM 1347 O O . GLN A 1 179 ? -2.201 -33 2.531 1 98.38 179 GLN A O 1
ATOM 1352 N N . LEU A 1 180 ? -0.363 -31.734 2.441 1 98.62 180 LEU A N 1
ATOM 1353 C CA . LEU A 1 180 ? 0.176 -32.438 1.295 1 98.62 180 LEU A CA 1
ATOM 1354 C C . LEU A 1 180 ? 0.662 -33.844 1.706 1 98.62 180 LEU A C 1
ATOM 1356 O O . LEU A 1 180 ? 1.419 -33.969 2.67 1 98.62 180 LEU A O 1
ATOM 1360 N N . PRO A 1 181 ? 0.245 -34.844 0.933 1 98.38 181 PRO A N 1
ATOM 1361 C CA . PRO A 1 181 ? 0.699 -36.188 1.293 1 98.38 181 PRO A CA 1
ATOM 1362 C C . PRO A 1 181 ? 2.188 -36.375 1.023 1 98.38 181 PRO A C 1
ATOM 1364 O O . PRO A 1 181 ? 2.713 -35.906 0.023 1 98.38 181 PRO A O 1
ATOM 1367 N N . GLU A 1 182 ? 2.814 -37.188 1.924 1 98.56 182 GLU A N 1
ATOM 1368 C CA . GLU A 1 182 ? 4.23 -37.5 1.771 1 98.56 182 GLU A CA 1
ATOM 1369 C C . GLU A 1 182 ? 4.488 -38.281 0.474 1 98.56 182 GLU A C 1
ATOM 1371 O O . GLU A 1 182 ? 5.555 -38.125 -0.131 1 98.56 182 GLU A O 1
ATOM 1376 N N . GLU A 1 183 ? 3.492 -38.938 0.04 1 98.81 183 GLU A N 1
ATOM 1377 C CA . GLU A 1 183 ? 3.596 -39.781 -1.138 1 98.81 183 GLU A CA 1
ATOM 1378 C C . GLU A 1 183 ? 3.818 -38.969 -2.402 1 98.81 183 GLU A C 1
ATOM 1380 O O . GLU A 1 183 ? 4.348 -39.469 -3.395 1 98.81 183 GLU A O 1
ATOM 1385 N N . LEU A 1 184 ? 3.49 -37.688 -2.348 1 98.75 184 LEU A N 1
ATOM 1386 C CA . LEU A 1 184 ? 3.742 -36.844 -3.502 1 98.75 184 LEU A CA 1
ATOM 1387 C C . LEU A 1 184 ? 5.238 -36.688 -3.75 1 98.75 184 LEU A C 1
ATOM 1389 O O . LEU A 1 184 ? 5.656 -36.344 -4.855 1 98.75 184 LEU A O 1
ATOM 1393 N N . GLY A 1 185 ? 6.023 -37 -2.746 1 98.69 185 GLY A N 1
ATOM 1394 C CA . GLY A 1 185 ? 7.469 -37 -2.906 1 98.69 185 GLY A CA 1
ATOM 1395 C C . GLY A 1 185 ? 7.973 -38.031 -3.887 1 98.69 185 GLY A C 1
ATOM 1396 O O . GLY A 1 185 ? 9.117 -37.969 -4.336 1 98.69 185 GLY A O 1
ATOM 1397 N N . ASN A 1 186 ? 7.086 -39 -4.312 1 98.75 186 ASN A N 1
ATOM 1398 C CA . ASN A 1 186 ? 7.441 -40.062 -5.262 1 98.75 186 ASN A CA 1
ATOM 1399 C C . ASN A 1 186 ? 7.445 -39.531 -6.695 1 98.75 186 ASN A C 1
ATOM 1401 O O . ASN A 1 186 ? 7.926 -40.219 -7.605 1 98.75 186 ASN A O 1
ATOM 1405 N N . LEU A 1 187 ? 6.984 -38.312 -6.887 1 98.81 187 LEU A N 1
ATOM 1406 C CA . LEU A 1 187 ? 6.859 -37.781 -8.234 1 98.81 187 LEU A CA 1
ATOM 1407 C C . LEU A 1 187 ? 8.164 -37.125 -8.688 1 98.81 187 LEU A C 1
ATOM 1409 O O . LEU A 1 187 ? 8.203 -35.938 -8.977 1 98.81 187 LEU A O 1
ATOM 1413 N N . THR A 1 188 ? 9.148 -37.875 -8.93 1 98.69 188 THR A N 1
ATOM 1414 C CA . THR A 1 188 ? 10.516 -37.375 -9.102 1 98.69 188 THR A CA 1
ATOM 1415 C C . THR A 1 188 ? 10.688 -36.75 -10.484 1 98.69 188 THR A C 1
ATOM 1417 O O . THR A 1 188 ? 11.672 -36.062 -10.727 1 98.69 188 THR A O 1
ATOM 1420 N N . LYS A 1 189 ? 9.703 -36.969 -11.375 1 98.81 189 LYS A N 1
ATOM 1421 C CA . LYS A 1 189 ? 9.773 -36.344 -12.688 1 98.81 189 LYS A CA 1
ATOM 1422 C C . LYS A 1 189 ? 9.047 -35 -12.711 1 98.81 189 LYS A C 1
ATOM 1424 O O . LYS A 1 189 ? 9.07 -34.281 -13.719 1 98.81 189 LYS A O 1
ATOM 1429 N N . LEU A 1 190 ? 8.453 -34.625 -11.602 1 98.88 190 LEU A N 1
ATOM 1430 C CA . LEU A 1 190 ? 7.641 -33.406 -11.523 1 98.88 190 LEU A CA 1
ATOM 1431 C C . LEU A 1 190 ? 8.492 -32.156 -11.805 1 98.88 190 LEU A C 1
ATOM 1433 O O . LEU A 1 190 ? 9.57 -32 -11.227 1 98.88 190 LEU A O 1
ATOM 1437 N N . GLN A 1 191 ? 7.973 -31.297 -12.672 1 98.94 191 GLN A N 1
ATOM 1438 C CA . GLN A 1 191 ? 8.664 -30.062 -13.023 1 98.94 191 GLN A CA 1
ATOM 1439 C C . GLN A 1 191 ? 7.871 -28.844 -12.562 1 98.94 191 GLN A C 1
ATOM 1441 O O . GLN A 1 191 ? 8.453 -27.797 -12.234 1 98.94 191 GLN A O 1
ATOM 1446 N N . ARG A 1 192 ? 6.582 -28.969 -12.539 1 98.88 192 ARG A N 1
ATOM 1447 C CA . ARG A 1 192 ? 5.727 -27.844 -12.172 1 98.88 192 ARG A CA 1
ATOM 1448 C C . ARG A 1 192 ? 4.648 -28.281 -11.188 1 98.88 192 ARG A C 1
ATOM 1450 O O . ARG A 1 192 ? 3.871 -29.188 -11.461 1 98.88 192 ARG A O 1
ATOM 1457 N N . LEU A 1 193 ? 4.633 -27.625 -10.117 1 98.94 193 LEU A N 1
ATOM 1458 C CA . LEU A 1 193 ? 3.623 -27.859 -9.086 1 98.94 193 LEU A CA 1
ATOM 1459 C C . LEU A 1 193 ? 2.883 -26.562 -8.758 1 98.94 193 LEU A C 1
ATOM 1461 O O . LEU A 1 193 ? 3.482 -25.609 -8.266 1 98.94 193 LEU A O 1
ATOM 1465 N N . TYR A 1 194 ? 1.591 -26.516 -9.016 1 98.81 194 TYR A N 1
ATOM 1466 C CA . TYR A 1 194 ? 0.723 -25.375 -8.719 1 98.81 194 TYR A CA 1
ATOM 1467 C C . TYR A 1 194 ? -0.279 -25.734 -7.625 1 98.81 194 TYR A C 1
ATOM 1469 O O . TYR A 1 194 ? -1.17 -26.562 -7.836 1 98.81 194 TYR A O 1
ATOM 1477 N N . THR A 1 195 ? -0.15 -25.109 -6.516 1 98.75 195 THR A N 1
ATOM 1478 C CA . THR A 1 195 ? -1.068 -25.406 -5.426 1 98.75 195 THR A CA 1
ATOM 1479 C C . THR A 1 195 ? -1.62 -24.125 -4.812 1 98.75 195 THR A C 1
ATOM 1481 O O . THR A 1 195 ? -2.059 -24.109 -3.66 1 98.75 195 THR A O 1
ATOM 1484 N N . ASP A 1 196 ? -1.534 -23 -5.531 1 98.69 196 ASP A N 1
ATOM 1485 C CA . ASP A 1 196 ? -1.974 -21.719 -5 1 98.69 196 ASP A CA 1
ATOM 1486 C C . ASP A 1 196 ? -3.453 -21.75 -4.625 1 98.69 196 ASP A C 1
ATOM 1488 O O . ASP A 1 196 ? -4.27 -22.312 -5.355 1 98.69 196 ASP A O 1
ATOM 1492 N N . SER A 1 197 ? -3.732 -21.141 -3.455 1 98.62 197 SER A N 1
ATOM 1493 C CA . SER A 1 197 ? -5.121 -20.969 -3.031 1 98.62 197 SER A CA 1
ATOM 1494 C C . SER A 1 197 ? -5.887 -22.281 -3.119 1 98.62 197 SER A C 1
ATOM 1496 O O . SER A 1 197 ? -6.969 -22.344 -3.703 1 98.62 197 SER A O 1
ATOM 1498 N N . ALA A 1 198 ? -5.32 -23.328 -2.57 1 98.62 198 ALA A N 1
ATOM 1499 C CA . ALA A 1 198 ? -5.91 -24.656 -2.686 1 98.62 198 ALA A CA 1
ATOM 1500 C C . ALA A 1 198 ? -6.484 -25.125 -1.349 1 98.62 198 ALA A C 1
ATOM 1502 O O . ALA A 1 198 ? -7.047 -26.219 -1.253 1 98.62 198 ALA A O 1
ATOM 1503 N N . GLY A 1 199 ? -6.27 -24.297 -0.35 1 98.31 199 GLY A N 1
ATOM 1504 C CA . GLY A 1 199 ? -6.828 -24.609 0.954 1 98.31 199 GLY A CA 1
ATOM 1505 C C . GLY A 1 199 ? -5.957 -25.562 1.758 1 98.31 199 GLY A C 1
ATOM 1506 O O . GLY A 1 199 ? -6.41 -26.141 2.75 1 98.31 199 GLY A O 1
ATOM 1507 N N . LEU A 1 200 ? -4.746 -25.688 1.44 1 98.5 200 LEU A N 1
ATOM 1508 C CA . LEU A 1 200 ? -3.84 -26.656 2.057 1 98.5 200 LEU A CA 1
ATOM 1509 C C . LEU A 1 200 ? -3.227 -26.078 3.33 1 98.5 200 LEU A C 1
ATOM 1511 O O . LEU A 1 200 ? -3.133 -24.859 3.486 1 98.5 200 LEU A O 1
ATOM 1515 N N . SER A 1 201 ? -2.869 -27.016 4.215 1 98.44 201 SER A N 1
ATOM 1516 C CA . SER A 1 201 ? -2.369 -26.609 5.52 1 98.44 201 SER A CA 1
ATOM 1517 C C . SER A 1 201 ? -1.186 -27.453 5.961 1 98.44 201 SER A C 1
ATOM 1519 O O . SER A 1 201 ? -0.762 -28.359 5.238 1 98.44 201 SER A O 1
ATOM 1521 N N . GLY A 1 202 ? -0.607 -27.078 7.113 1 97.94 202 GLY A N 1
ATOM 1522 C CA . GLY A 1 202 ? 0.483 -27.859 7.691 1 97.94 202 GLY A CA 1
ATOM 1523 C C . GLY A 1 202 ? 1.823 -27.578 7.039 1 97.94 202 GLY A C 1
ATOM 1524 O O . GLY A 1 202 ? 1.93 -26.688 6.184 1 97.94 202 GLY A O 1
ATOM 1525 N N . PRO A 1 203 ? 2.881 -28.328 7.512 1 97.94 203 PRO A N 1
ATOM 1526 C CA . PRO A 1 203 ? 4.219 -28.156 6.941 1 97.94 203 PRO A CA 1
ATOM 1527 C C . PRO A 1 203 ? 4.371 -28.828 5.582 1 97.94 203 PRO A C 1
ATOM 1529 O O . PRO A 1 203 ? 3.588 -29.719 5.238 1 97.94 203 PRO A O 1
ATOM 1532 N N . PHE A 1 204 ? 5.34 -28.391 4.84 1 97.25 204 PHE A N 1
ATOM 1533 C CA . PHE A 1 204 ? 5.699 -29.125 3.625 1 97.25 204 PHE A CA 1
ATOM 1534 C C . PHE A 1 204 ? 6.289 -30.484 3.963 1 97.25 204 PHE A C 1
ATOM 1536 O O . PHE A 1 204 ? 7.078 -30.609 4.902 1 97.25 204 PHE A O 1
ATOM 1543 N N . PRO A 1 205 ? 5.953 -31.453 3.109 1 97.56 205 PRO A N 1
ATOM 1544 C CA . PRO A 1 205 ? 6.508 -32.781 3.371 1 97.56 205 PRO A CA 1
ATOM 1545 C C . PRO A 1 205 ? 8.008 -32.875 3.105 1 97.56 205 PRO A C 1
ATOM 1547 O O . PRO A 1 205 ? 8.492 -32.312 2.111 1 97.56 205 PRO A O 1
ATOM 1550 N N . SER A 1 206 ? 8.68 -33.656 4.004 1 97.94 206 SER A N 1
ATOM 1551 C CA . SER A 1 206 ? 10.125 -33.781 3.852 1 97.94 206 SER A CA 1
ATOM 1552 C C . SER A 1 206 ? 10.477 -34.562 2.58 1 97.94 206 SER A C 1
ATOM 1554 O O . SER A 1 206 ? 11.547 -34.344 2.002 1 97.94 206 SER A O 1
ATOM 1556 N N . THR A 1 207 ? 9.547 -35.312 2.076 1 98.56 207 THR A N 1
ATOM 1557 C CA . THR A 1 207 ? 9.781 -36.125 0.894 1 98.56 207 THR A CA 1
ATOM 1558 C C . THR A 1 207 ? 9.875 -35.281 -0.357 1 98.56 207 THR A C 1
ATOM 1560 O O . THR A 1 207 ? 10.336 -35.719 -1.404 1 98.56 207 THR A O 1
ATOM 1563 N N . PHE A 1 208 ? 9.508 -34.062 -0.24 1 98.5 208 PHE A N 1
ATOM 1564 C CA . PHE A 1 208 ? 9.625 -33.125 -1.374 1 98.5 208 PHE A CA 1
ATOM 1565 C C . PHE A 1 208 ? 11.086 -32.875 -1.706 1 98.5 208 PHE A C 1
ATOM 1567 O O . PHE A 1 208 ? 11.398 -32.375 -2.793 1 98.5 208 PHE A O 1
ATOM 1574 N N . SER A 1 209 ? 11.969 -33.219 -0.776 1 98.56 209 SER A N 1
ATOM 1575 C CA . SER A 1 209 ? 13.398 -33.094 -1.037 1 98.56 209 SER A CA 1
ATOM 1576 C C . SER A 1 209 ? 13.82 -33.938 -2.225 1 98.56 209 SER A C 1
ATOM 1578 O O . SER A 1 209 ? 14.867 -33.719 -2.822 1 98.56 209 SER A O 1
ATOM 1580 N N . LYS A 1 210 ? 12.945 -34.906 -2.631 1 98.62 210 LYS A N 1
ATOM 1581 C CA . LYS A 1 210 ? 13.234 -35.812 -3.723 1 98.62 210 LYS A CA 1
ATOM 1582 C C . LYS A 1 210 ? 12.859 -35.219 -5.07 1 98.62 210 LYS A C 1
ATOM 1584 O O . LYS A 1 210 ? 13.258 -35.719 -6.121 1 98.62 210 LYS A O 1
ATOM 1589 N N . LEU A 1 211 ? 12.156 -34.125 -5.07 1 98.75 211 LEU A N 1
ATOM 1590 C CA . LEU A 1 211 ? 11.633 -33.562 -6.305 1 98.75 211 LEU A CA 1
ATOM 1591 C C . LEU A 1 211 ? 12.664 -32.656 -6.973 1 98.75 211 LEU A C 1
ATOM 1593 O O . LEU A 1 211 ? 12.43 -31.469 -7.172 1 98.75 211 LEU A O 1
ATOM 1597 N N . LYS A 1 212 ? 13.695 -33.25 -7.469 1 98.56 212 LYS A N 1
ATOM 1598 C CA . LYS A 1 212 ? 14.891 -32.531 -7.918 1 98.56 212 LYS A CA 1
ATOM 1599 C C . LYS A 1 212 ? 14.672 -31.906 -9.289 1 98.56 212 LYS A C 1
ATOM 1601 O O . LYS A 1 212 ? 15.453 -31.047 -9.719 1 98.56 212 LYS A O 1
ATOM 1606 N N . ASN A 1 213 ? 13.609 -32.312 -9.938 1 98.75 213 ASN A N 1
ATOM 1607 C CA . ASN A 1 213 ? 13.375 -31.812 -11.289 1 98.75 213 ASN A CA 1
ATOM 1608 C C . ASN A 1 213 ? 12.43 -30.625 -11.289 1 98.75 213 ASN A C 1
ATOM 1610 O O . ASN A 1 213 ? 12.156 -30.031 -12.344 1 98.75 213 ASN A O 1
ATOM 1614 N N . LEU A 1 214 ? 11.984 -30.156 -10.102 1 98.81 214 LEU A N 1
ATOM 1615 C CA . LEU A 1 214 ? 11.047 -29.031 -10.023 1 98.81 214 LEU A CA 1
ATOM 1616 C C . LEU A 1 214 ? 11.68 -27.766 -10.578 1 98.81 214 LEU A C 1
ATOM 1618 O O . LEU A 1 214 ? 12.805 -27.406 -10.219 1 98.81 214 LEU A O 1
ATOM 1622 N N . LYS A 1 215 ? 10.969 -27.156 -11.461 1 98.88 215 LYS A N 1
ATOM 1623 C CA . LYS A 1 215 ? 11.336 -25.844 -12 1 98.88 215 LYS A CA 1
ATOM 1624 C C . LYS A 1 215 ? 10.43 -24.75 -11.445 1 98.88 215 LYS A C 1
ATOM 1626 O O . LYS A 1 215 ? 10.844 -23.594 -11.328 1 98.88 215 LYS A O 1
ATOM 1631 N N . LEU A 1 216 ? 9.203 -25.125 -11.172 1 98.88 216 LEU A N 1
ATOM 1632 C CA . LEU A 1 216 ? 8.195 -24.203 -10.648 1 98.88 216 LEU A CA 1
ATOM 1633 C C . LEU A 1 216 ? 7.488 -24.797 -9.438 1 98.88 216 LEU A C 1
ATOM 1635 O O . LEU A 1 216 ? 6.969 -25.922 -9.508 1 98.88 216 LEU A O 1
ATOM 1639 N N . LEU A 1 217 ? 7.543 -24.109 -8.328 1 98.81 217 LEU A N 1
ATOM 1640 C CA . LEU A 1 217 ? 6.824 -24.453 -7.109 1 98.81 217 LEU A CA 1
ATOM 1641 C C . LEU A 1 217 ? 6.02 -23.266 -6.594 1 98.81 217 LEU A C 1
ATOM 1643 O O . LEU A 1 217 ? 6.578 -22.344 -5.992 1 98.81 217 LEU A O 1
ATOM 1647 N N . ARG A 1 218 ? 4.699 -23.219 -6.824 1 98.75 218 ARG A N 1
ATOM 1648 C CA . ARG A 1 218 ? 3.807 -22.172 -6.359 1 98.75 218 ARG A CA 1
ATOM 1649 C C . ARG A 1 218 ? 2.811 -22.703 -5.336 1 98.75 218 ARG A C 1
ATOM 1651 O O . ARG A 1 218 ? 2.072 -23.641 -5.617 1 98.75 218 ARG A O 1
ATOM 1658 N N . ALA A 1 219 ? 2.85 -22.156 -4.203 1 98.62 219 ALA A N 1
ATOM 1659 C CA . ALA A 1 219 ? 1.995 -22.578 -3.102 1 98.62 219 ALA A CA 1
ATOM 1660 C C . ALA A 1 219 ? 1.478 -21.391 -2.309 1 98.62 219 ALA A C 1
ATOM 1662 O O . ALA A 1 219 ? 1.485 -21.406 -1.075 1 98.62 219 ALA A O 1
ATOM 1663 N N . SER A 1 220 ? 1.096 -20.375 -3.01 1 98.56 220 SER A N 1
ATOM 1664 C CA . SER A 1 220 ? 0.686 -19.125 -2.387 1 98.56 220 SER A CA 1
ATOM 1665 C C . SER A 1 220 ? -0.73 -19.219 -1.828 1 98.56 220 SER A C 1
ATOM 1667 O O . SER A 1 220 ? -1.547 -20 -2.324 1 98.56 220 SER A O 1
ATOM 1669 N N . ASP A 1 221 ? -1 -18.391 -0.828 1 98.19 221 ASP A N 1
ATOM 1670 C CA . ASP A 1 221 ? -2.338 -18.156 -0.295 1 98.19 221 ASP A CA 1
ATOM 1671 C C . ASP A 1 221 ? -2.994 -19.453 0.142 1 98.19 221 ASP A C 1
ATOM 1673 O O . ASP A 1 221 ? -4.117 -19.766 -0.268 1 98.19 221 ASP A O 1
ATOM 1677 N N . ASN A 1 222 ? -2.244 -20.188 0.889 1 98.62 222 ASN A N 1
ATOM 1678 C CA . ASN A 1 222 ? -2.719 -21.344 1.635 1 98.62 222 ASN A CA 1
ATOM 1679 C C . ASN A 1 222 ? -2.592 -21.141 3.141 1 98.62 222 ASN A C 1
ATOM 1681 O O . ASN A 1 222 ? -2.615 -20 3.617 1 98.62 222 ASN A O 1
ATOM 1685 N N . ASP A 1 223 ? -2.605 -22.25 3.889 1 98.12 223 ASP A N 1
ATOM 1686 C CA . ASP A 1 223 ? -2.41 -22.203 5.336 1 98.12 223 ASP A CA 1
ATOM 1687 C C . ASP A 1 223 ? -1.205 -23.031 5.762 1 98.12 223 ASP A C 1
ATOM 1689 O O . ASP A 1 223 ? -1.258 -23.734 6.77 1 98.12 223 ASP A O 1
ATOM 1693 N N . PHE A 1 224 ? -0.217 -22.938 4.977 1 98.44 224 PHE A N 1
ATOM 1694 C CA . PHE A 1 224 ? 0.997 -23.656 5.336 1 98.44 224 PHE A CA 1
ATOM 1695 C C . PHE A 1 224 ? 1.636 -23.062 6.582 1 98.44 224 PHE A C 1
ATOM 1697 O O . PHE A 1 224 ? 1.62 -21.844 6.766 1 98.44 224 PHE A O 1
ATOM 1704 N N . THR A 1 225 ? 2.17 -23.922 7.402 1 98.19 225 THR A N 1
ATOM 1705 C CA . THR A 1 225 ? 2.775 -23.516 8.664 1 98.19 225 THR A CA 1
ATOM 1706 C C . THR A 1 225 ? 4.172 -24.109 8.812 1 98.19 225 THR A C 1
ATOM 1708 O O . THR A 1 225 ? 4.66 -24.797 7.906 1 98.19 225 THR A O 1
ATOM 1711 N N . GLY A 1 226 ? 4.793 -23.797 9.922 1 97.75 226 GLY A N 1
ATOM 1712 C CA . GLY A 1 226 ? 6.137 -24.281 10.18 1 97.75 226 GLY A CA 1
ATOM 1713 C C . GLY A 1 226 ? 7.211 -23.453 9.484 1 97.75 226 GLY A C 1
ATOM 1714 O O . GLY A 1 226 ? 6.926 -22.391 8.938 1 97.75 226 GLY A O 1
ATOM 1715 N N . LYS A 1 227 ? 8.461 -23.969 9.609 1 97.88 227 LYS A N 1
ATOM 1716 C CA . LYS A 1 227 ? 9.586 -23.297 8.969 1 97.88 227 LYS A CA 1
ATOM 1717 C C . LYS A 1 227 ? 9.625 -23.609 7.473 1 97.88 227 LYS A C 1
ATOM 1719 O O . LYS A 1 227 ? 9.188 -24.672 7.039 1 97.88 227 LYS A O 1
ATOM 1724 N N . ILE A 1 228 ? 10.078 -22.719 6.68 1 98.19 228 ILE A N 1
ATOM 1725 C CA . ILE A 1 228 ? 10.445 -23.062 5.309 1 98.19 228 ILE A CA 1
ATOM 1726 C C . ILE A 1 228 ? 11.539 -24.141 5.316 1 98.19 228 ILE A C 1
ATOM 1728 O O . ILE A 1 228 ? 12.594 -23.953 5.926 1 98.19 228 ILE A O 1
ATOM 1732 N N . PRO A 1 229 ? 11.305 -25.203 4.637 1 97.88 229 PRO A N 1
ATOM 1733 C CA . PRO A 1 229 ? 12.258 -26.312 4.754 1 97.88 229 PRO A CA 1
ATOM 1734 C C . PRO A 1 229 ? 13.609 -26 4.117 1 97.88 229 PRO A C 1
ATOM 1736 O O . PRO A 1 229 ? 13.664 -25.453 3.016 1 97.88 229 PRO A O 1
ATOM 1739 N N . ASP A 1 230 ? 14.672 -26.5 4.77 1 97.69 230 ASP A N 1
ATOM 1740 C CA . ASP A 1 230 ? 16.031 -26.297 4.285 1 97.69 230 ASP A CA 1
ATOM 1741 C C . ASP A 1 230 ? 16.266 -27.031 2.971 1 97.69 230 ASP A C 1
ATOM 1743 O O . ASP A 1 230 ? 17.016 -26.562 2.115 1 97.69 230 ASP A O 1
ATOM 1747 N N . TYR A 1 231 ? 15.586 -28.078 2.838 1 98.06 231 TYR A N 1
ATOM 1748 C CA . TYR A 1 231 ? 15.859 -28.906 1.673 1 98.06 231 TYR A CA 1
ATOM 1749 C C . TYR A 1 231 ? 15.445 -28.203 0.388 1 98.06 231 TYR A C 1
ATOM 1751 O O . TYR A 1 231 ? 15.812 -28.625 -0.708 1 98.06 231 TYR A O 1
ATOM 1759 N N . ILE A 1 232 ? 14.594 -27.188 0.456 1 98.38 232 ILE A N 1
ATOM 1760 C CA . ILE A 1 232 ? 14.227 -26.438 -0.743 1 98.38 232 ILE A CA 1
ATOM 1761 C C . ILE A 1 232 ? 15.484 -25.969 -1.469 1 98.38 232 ILE A C 1
ATOM 1763 O O . ILE A 1 232 ? 15.516 -25.938 -2.701 1 98.38 232 ILE A O 1
ATOM 1767 N N . GLY A 1 233 ? 16.531 -25.688 -0.713 1 98.38 233 GLY A N 1
ATOM 1768 C CA . GLY A 1 233 ? 17.812 -25.281 -1.28 1 98.38 233 GLY A CA 1
ATOM 1769 C C . GLY A 1 233 ? 18.453 -26.359 -2.143 1 98.38 233 GLY A C 1
ATOM 1770 O O . GLY A 1 233 ? 19.359 -26.078 -2.924 1 98.38 233 GLY A O 1
ATOM 1771 N N . SER A 1 234 ? 17.969 -27.609 -2.012 1 98.25 234 SER A N 1
ATOM 1772 C CA . SER A 1 234 ? 18.516 -28.719 -2.787 1 98.25 234 SER A CA 1
ATOM 1773 C C . SER A 1 234 ? 17.797 -28.875 -4.121 1 98.25 234 SER A C 1
ATOM 1775 O O . SER A 1 234 ? 18.234 -29.656 -4.977 1 98.25 234 SER A O 1
ATOM 1777 N N . LEU A 1 235 ? 16.688 -28.172 -4.281 1 98.69 235 LEU A N 1
ATOM 1778 C CA . LEU A 1 235 ? 15.938 -28.219 -5.535 1 98.69 235 LEU A CA 1
ATOM 1779 C C . LEU A 1 235 ? 16.5 -27.219 -6.539 1 98.69 235 LEU A C 1
ATOM 1781 O O . LEU A 1 235 ? 15.828 -26.266 -6.922 1 98.69 235 LEU A O 1
ATOM 1785 N N . THR A 1 236 ? 17.625 -27.5 -7.105 1 98.5 236 THR A N 1
ATOM 1786 C CA . THR A 1 236 ? 18.5 -26.516 -7.746 1 98.5 236 THR A CA 1
ATOM 1787 C C . THR A 1 236 ? 18 -26.188 -9.148 1 98.5 236 THR A C 1
ATOM 1789 O O . THR A 1 236 ? 18.5 -25.25 -9.781 1 98.5 236 THR A O 1
ATOM 1792 N N . ASN A 1 237 ? 16.938 -26.906 -9.586 1 98.75 237 ASN A N 1
ATOM 1793 C CA . ASN A 1 237 ? 16.391 -26.578 -10.898 1 98.75 237 ASN A CA 1
ATOM 1794 C C . ASN A 1 237 ? 15.266 -25.547 -10.805 1 98.75 237 ASN A C 1
ATOM 1796 O O . ASN A 1 237 ? 14.758 -25.078 -11.828 1 98.75 237 ASN A O 1
ATOM 1800 N N . LEU A 1 238 ? 14.914 -25.062 -9.586 1 98.81 238 LEU A N 1
ATOM 1801 C CA . LEU A 1 238 ? 13.82 -24.109 -9.398 1 98.81 238 LEU A CA 1
ATOM 1802 C C . LEU A 1 238 ? 14.125 -22.781 -10.086 1 98.81 238 LEU A C 1
ATOM 1804 O O . LEU A 1 238 ? 15.203 -22.219 -9.898 1 98.81 238 LEU A O 1
ATOM 1808 N N . GLU A 1 239 ? 13.195 -22.391 -10.898 1 98.88 239 GLU A N 1
ATOM 1809 C CA . GLU A 1 239 ? 13.234 -21.094 -11.57 1 98.88 239 GLU A CA 1
ATOM 1810 C C . GLU A 1 239 ? 12.195 -20.141 -10.984 1 98.88 239 GLU A C 1
ATOM 1812 O O . GLU A 1 239 ? 12.352 -18.922 -11.07 1 98.88 239 GLU A O 1
ATOM 1817 N N . ASP A 1 240 ? 11.164 -20.656 -10.469 1 98.81 240 ASP A N 1
ATOM 1818 C CA . ASP A 1 240 ? 10.047 -19.906 -9.914 1 98.81 240 ASP A CA 1
ATOM 1819 C C . ASP A 1 240 ? 9.602 -20.484 -8.57 1 98.81 240 ASP A C 1
ATOM 1821 O O . ASP A 1 240 ? 9.203 -21.656 -8.5 1 98.81 240 ASP A O 1
ATOM 1825 N N . LEU A 1 241 ? 9.734 -19.719 -7.508 1 98.81 241 LEU A N 1
ATOM 1826 C CA . LEU A 1 241 ? 9.328 -20.109 -6.16 1 98.81 241 LEU A CA 1
ATOM 1827 C C . LEU A 1 241 ? 8.422 -19.047 -5.539 1 98.81 241 LEU A C 1
ATOM 1829 O O . LEU A 1 241 ? 8.844 -17.906 -5.348 1 98.81 241 LEU A O 1
ATOM 1833 N N . ALA A 1 242 ? 7.16 -19.391 -5.23 1 98.75 242 ALA A N 1
ATOM 1834 C CA . ALA A 1 242 ? 6.219 -18.438 -4.645 1 98.75 242 ALA A CA 1
ATOM 1835 C C . ALA A 1 242 ? 5.43 -19.078 -3.506 1 98.75 242 ALA A C 1
ATOM 1837 O O . ALA A 1 242 ? 4.719 -20.062 -3.713 1 98.75 242 ALA A O 1
ATOM 1838 N N . PHE A 1 243 ? 5.555 -18.5 -2.277 1 98.38 243 PHE A N 1
ATOM 1839 C CA . PHE A 1 243 ? 4.891 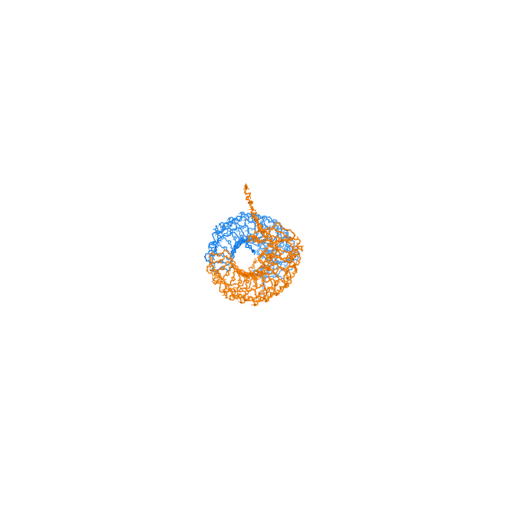-19.031 -1.088 1 98.38 243 PHE A CA 1
ATOM 1840 C C . PHE A 1 243 ? 4.031 -17.953 -0.435 1 98.38 243 PHE A C 1
ATOM 1842 O O . PHE A 1 243 ? 3.561 -18.125 0.692 1 98.38 243 PHE A O 1
ATOM 1849 N N . GLN A 1 244 ? 3.863 -16.891 -1.086 1 97.75 244 GLN A N 1
ATOM 1850 C CA . GLN A 1 244 ? 3.285 -15.719 -0.449 1 97.75 244 GLN A CA 1
ATOM 1851 C C . GLN A 1 244 ? 1.931 -16.031 0.174 1 97.75 244 GLN A C 1
ATOM 1853 O O . GLN A 1 244 ? 1.187 -16.875 -0.342 1 97.75 244 GLN A O 1
ATOM 1858 N N . GLY A 1 245 ? 1.633 -15.359 1.213 1 98 245 GLY A N 1
ATOM 1859 C CA . GLY A 1 245 ? 0.318 -15.438 1.829 1 98 245 GLY A CA 1
ATOM 1860 C C . GLY A 1 245 ? 0.141 -16.672 2.699 1 98 245 GLY A C 1
ATOM 1861 O O . GLY A 1 245 ? -0.972 -17.172 2.848 1 98 245 GLY A O 1
ATOM 1862 N N . ASN A 1 246 ? 1.255 -17.219 3.232 1 98.31 246 ASN A N 1
ATOM 1863 C CA . ASN A 1 246 ? 1.194 -18.328 4.16 1 98.31 246 ASN A CA 1
ATOM 1864 C C . ASN A 1 246 ? 1.62 -17.922 5.566 1 98.31 246 ASN A C 1
ATOM 1866 O O . ASN A 1 246 ? 1.916 -16.75 5.812 1 98.31 246 ASN A O 1
ATOM 1870 N N . SER A 1 247 ? 1.52 -18.891 6.52 1 97.75 247 SER A N 1
ATOM 1871 C CA . SER A 1 247 ? 1.817 -18.594 7.914 1 97.75 247 SER A CA 1
ATOM 1872 C C . SER A 1 247 ? 3.064 -19.344 8.391 1 97.75 247 SER A C 1
ATOM 1874 O O . SER A 1 247 ? 3.018 -20.078 9.367 1 97.75 247 SER A O 1
ATOM 1876 N N . PHE A 1 248 ? 4.129 -19.078 7.82 1 97.94 248 PHE A N 1
ATOM 1877 C CA . PHE A 1 248 ? 5.391 -19.734 8.156 1 97.94 248 PHE A CA 1
ATOM 1878 C C . PHE A 1 248 ? 5.98 -19.141 9.43 1 97.94 248 PHE A C 1
ATOM 1880 O O . PHE A 1 248 ? 5.309 -18.391 10.141 1 97.94 248 PHE A O 1
ATOM 1887 N N . GLU A 1 249 ? 7.078 -19.641 9.852 1 97.38 249 GLU A N 1
ATOM 1888 C CA . GLU A 1 249 ? 7.855 -19.125 10.977 1 97.38 249 GLU A CA 1
ATOM 1889 C C . GLU A 1 249 ? 9.352 -19.219 10.695 1 97.38 249 GLU A C 1
ATOM 1891 O O . GLU A 1 249 ? 9.789 -19.984 9.828 1 97.38 249 GLU A O 1
ATOM 1896 N N . GLY A 1 250 ? 10.086 -18.359 11.398 1 97.69 250 GLY A N 1
ATOM 1897 C CA . GLY A 1 250 ? 11.539 -18.438 11.32 1 97.69 250 GLY A CA 1
ATOM 1898 C C . GLY A 1 250 ? 12.109 -17.703 10.125 1 97.69 250 GLY A C 1
ATOM 1899 O O . GLY A 1 250 ? 11.391 -16.969 9.438 1 97.69 250 GLY A O 1
ATOM 1900 N N . PRO A 1 251 ? 13.453 -17.859 9.938 1 98.25 251 PRO A N 1
ATOM 1901 C CA . PRO A 1 251 ? 14.156 -17.125 8.875 1 98.25 251 PRO A CA 1
ATOM 1902 C C . PRO A 1 251 ? 14.07 -17.828 7.523 1 98.25 251 PRO A C 1
ATOM 1904 O O . PRO A 1 251 ? 13.633 -18.984 7.449 1 98.25 251 PRO A O 1
ATOM 1907 N N . ILE A 1 252 ? 14.391 -17.094 6.441 1 98.38 252 ILE A N 1
ATOM 1908 C CA . ILE A 1 252 ? 14.688 -17.719 5.16 1 98.38 252 ILE A CA 1
ATOM 1909 C C . ILE A 1 252 ? 15.906 -18.625 5.309 1 98.38 252 ILE A C 1
ATOM 1911 O O . ILE A 1 252 ? 16.953 -18.203 5.781 1 98.38 252 ILE A O 1
ATOM 1915 N N . PRO A 1 253 ? 15.773 -19.906 4.922 1 98.12 253 PRO A N 1
ATOM 1916 C CA . PRO A 1 253 ? 16.922 -20.797 5.035 1 98.12 253 PRO A CA 1
ATOM 1917 C C . PRO A 1 253 ? 18.109 -20.344 4.188 1 98.12 253 PRO A C 1
ATOM 1919 O O . PRO A 1 253 ? 17.938 -19.984 3.02 1 98.12 253 PRO A O 1
ATOM 1922 N N . GLU A 1 254 ? 19.297 -20.438 4.781 1 97.94 254 GLU A N 1
ATOM 1923 C CA . GLU A 1 254 ? 20.516 -20.031 4.078 1 97.94 254 GLU A CA 1
ATOM 1924 C C . GLU A 1 254 ? 20.734 -20.875 2.826 1 97.94 254 GLU A C 1
ATOM 1926 O O . GLU A 1 254 ? 21.266 -20.391 1.827 1 97.94 254 GLU A O 1
ATOM 1931 N N . SER A 1 255 ? 20.25 -22.094 2.873 1 98 255 SER A N 1
ATOM 1932 C CA . SER A 1 255 ? 20.438 -23.031 1.774 1 98 255 SER A CA 1
ATOM 1933 C C . SER A 1 255 ? 19.734 -22.562 0.507 1 98 255 SER A C 1
ATOM 1935 O O . SER A 1 255 ? 20.047 -23.016 -0.593 1 98 255 SER A O 1
ATOM 1937 N N . LEU A 1 256 ? 18.766 -21.609 0.616 1 98.25 256 LEU A N 1
ATOM 1938 C CA . LEU A 1 256 ? 18.047 -21.156 -0.561 1 98.25 256 LEU A CA 1
ATOM 1939 C C . LEU A 1 256 ? 18.969 -20.391 -1.51 1 98.25 256 LEU A C 1
ATOM 1941 O O . LEU A 1 256 ? 18.641 -20.219 -2.686 1 98.25 256 LEU A O 1
ATOM 1945 N N . SER A 1 257 ? 20.156 -20 -0.996 1 98.06 257 SER A N 1
ATOM 1946 C CA . SER A 1 257 ? 21.156 -19.344 -1.846 1 98.06 257 SER A CA 1
ATOM 1947 C C . SER A 1 257 ? 21.641 -20.297 -2.941 1 98.06 257 SER A C 1
ATOM 1949 O O . SER A 1 257 ? 22.234 -19.844 -3.928 1 98.06 257 SER A O 1
ATOM 1951 N N . ASN A 1 258 ? 21.375 -21.594 -2.828 1 98.31 258 ASN A N 1
ATOM 1952 C CA . ASN A 1 258 ? 21.766 -22.594 -3.814 1 98.31 258 ASN A CA 1
ATOM 1953 C C . ASN A 1 258 ? 20.875 -22.547 -5.051 1 98.31 258 ASN A C 1
ATOM 1955 O O . ASN A 1 258 ? 21.188 -23.172 -6.07 1 98.31 258 ASN A O 1
ATOM 1959 N N . LEU A 1 259 ? 19.781 -21.828 -4.98 1 98.62 259 LEU A N 1
ATOM 1960 C CA . LEU A 1 259 ? 18.828 -21.781 -6.082 1 98.62 259 LEU A CA 1
ATOM 1961 C C . LEU A 1 259 ? 19.234 -20.75 -7.121 1 98.62 259 LEU A C 1
ATOM 1963 O O . LEU A 1 259 ? 18.516 -19.766 -7.344 1 98.62 259 LEU A O 1
ATOM 1967 N N . THR A 1 260 ? 20.281 -21.016 -7.852 1 98.5 260 THR A N 1
ATOM 1968 C CA . THR A 1 260 ? 20.953 -20.047 -8.703 1 98.5 260 THR A CA 1
ATOM 1969 C C . THR A 1 260 ? 20.188 -19.828 -10 1 98.5 260 THR A C 1
ATOM 1971 O O . THR A 1 260 ? 20.453 -18.875 -10.734 1 98.5 260 THR A O 1
ATOM 1974 N N . LYS A 1 261 ? 19.141 -20.688 -10.219 1 98.69 261 LYS A N 1
ATOM 1975 C CA . LYS A 1 261 ? 18.375 -20.562 -11.453 1 98.69 261 LYS A CA 1
ATOM 1976 C C . LYS A 1 261 ? 17.109 -19.75 -11.219 1 98.69 261 LYS A C 1
ATOM 1978 O O . LYS A 1 261 ? 16.344 -19.5 -12.164 1 98.69 261 LYS A O 1
ATOM 1983 N N . LEU A 1 262 ? 16.812 -19.25 -10 1 98.62 262 LEU A N 1
ATOM 1984 C CA . LEU A 1 262 ? 15.57 -18.547 -9.68 1 98.62 262 LEU A CA 1
ATOM 1985 C C . LEU A 1 262 ? 15.461 -17.25 -10.469 1 98.62 262 LEU A C 1
ATOM 1987 O O . LEU A 1 262 ? 16.406 -16.469 -10.516 1 98.62 262 LEU A O 1
ATOM 1991 N N . THR A 1 263 ? 14.375 -17.094 -11.109 1 98.75 263 THR A N 1
ATOM 1992 C CA . THR A 1 263 ? 14.031 -15.828 -11.766 1 98.75 263 THR A CA 1
ATOM 1993 C C . THR A 1 263 ? 12.969 -15.078 -10.961 1 98.75 263 THR A C 1
ATOM 1995 O O . THR A 1 263 ? 12.914 -13.844 -11.008 1 98.75 263 THR A O 1
ATOM 1998 N N . THR A 1 264 ? 12.141 -15.805 -10.297 1 98.75 264 THR A N 1
ATOM 1999 C CA . THR A 1 264 ? 11.086 -15.273 -9.445 1 98.75 264 THR A CA 1
ATOM 2000 C C . THR A 1 264 ? 11.148 -15.891 -8.047 1 98.75 264 THR A C 1
ATOM 2002 O O . THR A 1 264 ? 11.188 -17.109 -7.91 1 98.75 264 THR A O 1
ATOM 2005 N N . PHE A 1 265 ? 11.273 -15.086 -7.023 1 98.62 265 PHE A N 1
ATOM 2006 C CA . PHE A 1 265 ? 11.367 -15.492 -5.625 1 98.62 265 PHE A CA 1
ATOM 2007 C C . PHE A 1 265 ? 10.438 -14.656 -4.758 1 98.62 265 PHE A C 1
ATOM 2009 O O . PHE A 1 265 ? 10.719 -13.492 -4.48 1 98.62 265 PHE A O 1
ATOM 2016 N N . VAL A 1 266 ? 9.227 -15.258 -4.312 1 98.69 266 VAL A N 1
ATOM 2017 C CA . VAL A 1 266 ? 8.195 -14.477 -3.635 1 98.69 266 VAL A CA 1
ATOM 2018 C C . VAL A 1 266 ? 7.836 -15.133 -2.303 1 98.69 266 VAL A C 1
ATOM 2020 O O . VAL A 1 266 ? 7.289 -16.234 -2.275 1 98.69 266 VAL A O 1
ATOM 2023 N N . LEU A 1 267 ? 8.141 -14.477 -1.197 1 98.25 267 LEU A N 1
ATOM 2024 C CA . LEU A 1 267 ? 7.738 -14.875 0.147 1 98.25 267 LEU A CA 1
ATOM 2025 C C . LEU A 1 267 ? 6.973 -13.742 0.836 1 98.25 267 LEU A C 1
ATOM 2027 O O . LEU A 1 267 ? 7.137 -13.523 2.039 1 98.25 267 LEU A O 1
ATOM 2031 N N . ARG A 1 268 ? 6.254 -12.984 0.097 1 97.5 268 ARG A N 1
ATOM 2032 C CA . ARG A 1 268 ? 5.488 -11.859 0.619 1 97.5 268 ARG A CA 1
ATOM 2033 C C . ARG A 1 268 ? 4.492 -12.32 1.68 1 97.5 268 ARG A C 1
ATOM 2035 O O . ARG A 1 268 ? 3.795 -13.312 1.494 1 97.5 268 ARG A O 1
ATOM 2042 N N . ASN A 1 269 ? 4.418 -11.594 2.82 1 97.19 269 ASN A N 1
ATOM 2043 C CA . ASN A 1 269 ? 3.391 -11.82 3.828 1 97.19 269 ASN A CA 1
ATOM 2044 C C . ASN A 1 269 ? 3.355 -13.273 4.281 1 97.19 269 ASN A C 1
ATOM 2046 O O . ASN A 1 269 ? 2.303 -13.914 4.246 1 97.19 269 ASN A O 1
ATOM 2050 N N . CYS A 1 270 ? 4.461 -13.766 4.789 1 97.44 270 CYS A N 1
ATOM 2051 C CA . CYS A 1 270 ? 4.613 -15.164 5.16 1 97.44 270 CYS A CA 1
ATOM 2052 C C . CYS A 1 270 ? 5.027 -15.297 6.621 1 97.44 270 CYS A C 1
ATOM 2054 O O . CYS A 1 270 ? 5.391 -16.391 7.07 1 97.44 270 CYS A O 1
ATOM 2056 N N . ARG A 1 271 ? 5.098 -14.188 7.387 1 97.12 271 ARG A N 1
ATOM 2057 C CA . ARG A 1 271 ? 5.484 -14.148 8.789 1 97.12 271 ARG A CA 1
ATOM 2058 C C . ARG A 1 271 ? 6.941 -14.578 8.969 1 97.12 271 ARG A C 1
ATOM 2060 O O . ARG A 1 271 ? 7.289 -15.211 9.969 1 97.12 271 ARG A O 1
ATOM 2067 N N . ILE A 1 272 ? 7.691 -14.383 7.957 1 97.56 272 ILE A N 1
ATOM 2068 C CA . ILE A 1 272 ? 9.109 -14.719 7.977 1 97.56 272 ILE A CA 1
ATOM 2069 C C . ILE A 1 272 ? 9.875 -13.703 8.82 1 97.56 272 ILE A C 1
ATOM 2071 O O . ILE A 1 272 ? 9.539 -12.516 8.828 1 97.56 272 ILE A O 1
ATOM 2075 N N . SER A 1 273 ? 10.852 -14.211 9.539 1 97.75 273 SER A N 1
ATOM 2076 C CA . SER A 1 273 ? 11.695 -13.375 10.383 1 97.75 273 SER A CA 1
ATOM 2077 C C . SER A 1 273 ? 13.18 -13.633 10.117 1 97.75 273 SER A C 1
ATOM 2079 O O . SER A 1 273 ? 13.531 -14.211 9.086 1 97.75 273 SER A O 1
ATOM 2081 N N . GLY A 1 274 ? 14.016 -13.109 11.023 1 97.31 274 GLY A N 1
ATOM 2082 C CA . GLY A 1 274 ? 15.445 -13.336 10.898 1 97.31 274 GLY A CA 1
ATOM 2083 C C . GLY A 1 274 ? 16.156 -12.25 10.109 1 97.31 274 GLY A C 1
ATOM 2084 O O . GLY A 1 274 ? 15.516 -11.336 9.586 1 97.31 274 GLY A O 1
ATOM 2085 N N . ASP A 1 275 ? 17.438 -12.391 10.07 1 97.25 275 ASP A N 1
ATOM 2086 C CA . ASP A 1 275 ? 18.312 -11.414 9.438 1 97.25 275 ASP A CA 1
ATOM 2087 C C . ASP A 1 275 ? 18.359 -11.617 7.926 1 97.25 275 ASP A C 1
ATOM 2089 O O . ASP A 1 275 ? 18.688 -12.711 7.457 1 97.25 275 ASP A O 1
ATOM 2093 N N . LEU A 1 276 ? 18.031 -10.562 7.129 1 96.44 276 LEU A N 1
ATOM 2094 C CA . LEU A 1 276 ? 18.047 -10.641 5.672 1 96.44 276 LEU A CA 1
ATOM 2095 C C . LEU A 1 276 ? 19.453 -11 5.172 1 96.44 276 LEU A C 1
ATOM 2097 O O . LEU A 1 276 ? 19.594 -11.672 4.148 1 96.44 276 LEU A O 1
ATOM 2101 N N . GLY A 1 277 ? 20.453 -10.602 5.875 1 96.44 277 GLY A N 1
ATOM 2102 C CA . GLY A 1 277 ? 21.828 -10.781 5.477 1 96.44 277 GLY A CA 1
ATOM 2103 C C . GLY A 1 277 ? 22.312 -12.211 5.605 1 96.44 277 GLY A C 1
ATOM 2104 O O . GLY A 1 277 ? 23.406 -12.555 5.148 1 96.44 277 GLY A O 1
ATOM 2105 N N . ALA A 1 278 ? 21.531 -13.07 6.23 1 96.62 278 ALA A N 1
ATOM 2106 C CA . ALA A 1 278 ? 21.922 -14.469 6.398 1 96.62 278 ALA A CA 1
ATOM 2107 C C . ALA A 1 278 ? 21.906 -15.211 5.062 1 96.62 278 ALA A C 1
ATOM 2109 O O . ALA A 1 278 ? 22.594 -16.219 4.895 1 96.62 278 ALA A O 1
ATOM 2110 N N . VAL A 1 279 ? 21.062 -14.758 4.152 1 97.12 279 VAL A N 1
ATOM 2111 C CA . VAL A 1 279 ? 20.984 -15.344 2.818 1 97.12 279 VAL A CA 1
ATOM 2112 C C . VAL A 1 279 ? 21.969 -14.633 1.883 1 97.12 279 VAL A C 1
ATOM 2114 O O . VAL A 1 279 ? 22.016 -13.398 1.849 1 97.12 279 VAL A O 1
ATOM 2117 N N . ASP A 1 280 ? 22.797 -15.391 1.151 1 98 280 ASP A N 1
ATOM 2118 C CA . ASP A 1 280 ? 23.719 -14.812 0.179 1 98 280 ASP A CA 1
ATOM 2119 C C . ASP A 1 280 ? 23.016 -14.531 -1.146 1 98 280 ASP A C 1
ATOM 2121 O O . ASP A 1 280 ? 23 -15.375 -2.043 1 98 280 ASP A O 1
ATOM 2125 N N . PHE A 1 281 ? 22.5 -13.32 -1.364 1 97.69 281 PHE A N 1
ATOM 2126 C CA . PHE A 1 281 ? 21.688 -12.961 -2.525 1 97.69 281 PHE A CA 1
ATOM 2127 C C . PHE A 1 281 ? 22.562 -12.766 -3.756 1 97.69 281 PHE A C 1
ATOM 2129 O O . PHE A 1 281 ? 22.062 -12.711 -4.879 1 97.69 281 PHE A O 1
ATOM 2136 N N . SER A 1 282 ? 23.938 -12.695 -3.527 1 97.56 282 SER A N 1
ATOM 2137 C CA . SER A 1 282 ? 24.844 -12.531 -4.668 1 97.56 282 SER A CA 1
ATOM 2138 C C . SER A 1 282 ? 24.781 -13.742 -5.594 1 97.56 282 SER A C 1
ATOM 2140 O O . SER A 1 282 ? 25.156 -13.656 -6.762 1 97.56 282 SER A O 1
ATOM 2142 N N . LYS A 1 283 ? 24.25 -14.867 -5.078 1 98.19 283 LYS A N 1
ATOM 2143 C CA . LYS A 1 283 ? 24.219 -16.109 -5.836 1 98.19 283 LYS A CA 1
ATOM 2144 C C . LYS A 1 283 ? 23 -16.156 -6.762 1 98.19 283 LYS A C 1
ATOM 2146 O O . LYS A 1 283 ? 22.938 -17 -7.66 1 98.19 283 LYS A O 1
ATOM 2151 N N . PHE A 1 284 ? 22 -15.289 -6.594 1 98.31 284 PHE A N 1
ATOM 2152 C CA . PHE A 1 284 ? 20.797 -15.266 -7.395 1 98.31 284 PHE A CA 1
ATOM 2153 C C . PHE A 1 284 ? 20.984 -14.438 -8.656 1 98.31 284 PHE A C 1
ATOM 2155 O O . PHE A 1 284 ? 20.281 -13.453 -8.883 1 98.31 284 PHE A O 1
ATOM 2162 N N . THR A 1 285 ? 21.875 -14.867 -9.531 1 97.75 285 THR A N 1
ATOM 2163 C CA . THR A 1 285 ? 22.344 -14.055 -10.648 1 97.75 285 THR A CA 1
ATOM 2164 C C . THR A 1 285 ? 21.266 -13.93 -11.719 1 97.75 285 THR A C 1
ATOM 2166 O O . THR A 1 285 ? 21.344 -13.047 -12.586 1 97.75 285 THR A O 1
ATOM 2169 N N . LYS A 1 286 ? 20.219 -14.844 -11.648 1 98.38 286 LYS A N 1
ATOM 2170 C CA . LYS A 1 286 ? 19.172 -14.797 -12.664 1 98.38 286 LYS A CA 1
ATOM 2171 C C . LYS A 1 286 ? 17.891 -14.172 -12.109 1 98.38 286 LYS A C 1
ATOM 2173 O O . LYS A 1 286 ? 16.891 -14.047 -12.828 1 98.38 286 LYS A O 1
ATOM 2178 N N . LEU A 1 287 ? 17.906 -13.758 -10.867 1 98.44 287 LEU A N 1
ATOM 2179 C CA . LEU A 1 287 ? 16.719 -13.273 -10.18 1 98.44 287 LEU A CA 1
ATOM 2180 C C . LEU A 1 287 ? 16.234 -11.953 -10.781 1 98.44 287 LEU A C 1
ATOM 2182 O O . LEU A 1 287 ? 17 -10.992 -10.867 1 98.44 287 LEU A O 1
ATOM 2186 N N . ALA A 1 288 ? 15.023 -11.961 -11.266 1 98.06 288 ALA A N 1
ATOM 2187 C CA . ALA A 1 288 ? 14.422 -10.781 -11.891 1 98.06 288 ALA A CA 1
ATOM 2188 C C . ALA A 1 288 ? 13.398 -10.133 -10.961 1 98.06 288 ALA A C 1
ATOM 2190 O O . ALA A 1 288 ? 13.219 -8.914 -10.992 1 98.06 288 ALA A O 1
ATOM 2191 N N . PHE A 1 289 ? 12.758 -10.938 -10.195 1 97.88 289 PHE A N 1
ATOM 2192 C CA . PHE A 1 289 ? 11.672 -10.484 -9.336 1 97.88 289 PHE A CA 1
ATOM 2193 C C . PHE A 1 289 ? 11.82 -11.047 -7.926 1 97.88 289 PHE A C 1
ATOM 2195 O O . PHE A 1 289 ? 11.82 -12.258 -7.73 1 97.88 289 PHE A O 1
ATOM 2202 N N . LEU A 1 290 ? 11.953 -10.148 -6.906 1 97.94 290 LEU A N 1
ATOM 2203 C CA . LEU A 1 290 ? 12.078 -10.523 -5.504 1 97.94 290 LEU A CA 1
ATOM 2204 C C . LEU A 1 290 ? 11.078 -9.758 -4.645 1 97.94 290 LEU A C 1
ATOM 2206 O O . LEU A 1 290 ? 11.109 -8.531 -4.59 1 97.94 290 LEU A O 1
ATOM 2210 N N . ASP A 1 291 ? 10.188 -10.469 -4.031 1 97.69 291 ASP A N 1
ATOM 2211 C CA . ASP A 1 291 ? 9.234 -9.844 -3.119 1 97.69 291 ASP A CA 1
ATOM 2212 C C . ASP A 1 291 ? 9.266 -10.516 -1.749 1 97.69 291 ASP A C 1
ATOM 2214 O O . ASP A 1 291 ? 8.742 -11.617 -1.583 1 97.69 291 ASP A O 1
ATOM 2218 N N . LEU A 1 292 ? 9.828 -9.859 -0.78 1 97.44 292 LEU A N 1
ATOM 2219 C CA . LEU A 1 292 ? 9.898 -10.32 0.603 1 97.44 292 LEU A CA 1
ATOM 2220 C C . LEU A 1 292 ? 9.133 -9.375 1.526 1 97.44 292 LEU A C 1
ATOM 2222 O O . LEU A 1 292 ? 9.445 -9.281 2.717 1 97.44 292 LEU A O 1
ATOM 2226 N N . SER A 1 293 ? 8.219 -8.664 0.942 1 95.62 293 SER A N 1
ATOM 2227 C CA . SER A 1 293 ? 7.531 -7.617 1.691 1 95.62 293 SER A CA 1
ATOM 2228 C C . SER A 1 293 ? 6.547 -8.211 2.693 1 95.62 293 SER A C 1
ATOM 2230 O O . SER A 1 293 ? 6.18 -9.383 2.592 1 95.62 293 SER A O 1
ATOM 2232 N N . PHE A 1 294 ? 6.148 -7.371 3.723 1 94.88 294 PHE A N 1
ATOM 2233 C CA . PHE A 1 294 ? 5.125 -7.695 4.711 1 94.88 294 PHE A CA 1
ATOM 2234 C C . PHE A 1 294 ? 5.516 -8.93 5.512 1 94.88 294 PHE A C 1
ATOM 2236 O O . PHE A 1 294 ? 4.754 -9.898 5.59 1 94.88 294 PHE A O 1
ATOM 2243 N N . ASN A 1 295 ? 6.699 -8.875 6.086 1 96.75 295 ASN A N 1
ATOM 2244 C CA . ASN A 1 295 ? 7.242 -9.875 6.996 1 96.75 295 ASN A CA 1
ATOM 2245 C C . ASN A 1 295 ? 7.887 -9.227 8.219 1 96.75 295 ASN A C 1
ATOM 2247 O O . ASN A 1 295 ? 7.574 -8.086 8.555 1 96.75 295 ASN A O 1
ATOM 2251 N N . ASN A 1 296 ? 8.57 -10 9.016 1 96.06 296 ASN A N 1
ATOM 2252 C CA . ASN A 1 296 ? 9.32 -9.484 10.156 1 96.06 296 ASN A CA 1
ATOM 2253 C C . ASN A 1 296 ? 10.82 -9.68 9.977 1 96.06 296 ASN A C 1
ATOM 2255 O O . ASN A 1 296 ? 11.516 -10.078 10.914 1 96.06 296 ASN A O 1
ATOM 2259 N N . ILE A 1 297 ? 11.227 -9.484 8.797 1 96.44 297 ILE A N 1
ATOM 2260 C CA . ILE A 1 297 ? 12.641 -9.656 8.469 1 96.44 297 ILE A CA 1
ATOM 2261 C C . ILE A 1 297 ? 13.445 -8.492 9.031 1 96.44 297 ILE A C 1
ATOM 2263 O O . ILE A 1 297 ? 13.023 -7.332 8.953 1 96.44 297 ILE A O 1
ATOM 2267 N N . SER A 1 298 ? 14.547 -8.812 9.641 1 95.56 298 SER A N 1
ATOM 2268 C CA . SER A 1 298 ? 15.398 -7.812 10.281 1 95.56 298 SER A CA 1
ATOM 2269 C C . SER A 1 298 ? 16.734 -7.695 9.57 1 95.56 298 SER A C 1
ATOM 2271 O O . SER A 1 298 ? 16.953 -8.305 8.516 1 95.56 298 SER A O 1
ATOM 2273 N N . GLY A 1 299 ? 17.578 -6.805 10.156 1 93.88 299 GLY A N 1
ATOM 2274 C CA . GLY A 1 299 ? 18.891 -6.57 9.586 1 93.88 299 GLY A CA 1
ATOM 2275 C C . GLY A 1 299 ? 18.922 -5.43 8.594 1 93.88 299 GLY A C 1
ATOM 2276 O O . GLY A 1 299 ? 18 -4.609 8.555 1 93.88 299 GLY A O 1
ATOM 2277 N N . LYS A 1 300 ? 20.109 -5.309 7.836 1 92.5 300 LYS A N 1
ATOM 2278 C CA . LYS A 1 300 ? 20.297 -4.27 6.824 1 92.5 300 LYS A CA 1
ATOM 2279 C C . LYS A 1 300 ? 20.094 -4.832 5.422 1 92.5 300 LYS A C 1
ATOM 2281 O O . LYS A 1 300 ? 20.234 -6.035 5.199 1 92.5 300 LYS A O 1
ATOM 2286 N N . VAL A 1 301 ? 19.688 -4.004 4.527 1 92.88 301 VAL A N 1
ATOM 2287 C CA . VAL A 1 301 ? 19.609 -4.414 3.127 1 92.88 301 VAL A CA 1
ATOM 2288 C C . VAL A 1 301 ? 21.016 -4.699 2.59 1 92.88 301 VAL A C 1
ATOM 2290 O O . VAL A 1 301 ? 21.859 -3.809 2.545 1 92.88 301 VAL A O 1
ATOM 2293 N N . PRO A 1 302 ? 21.219 -5.953 2.199 1 93.62 302 PRO A N 1
ATOM 2294 C CA . PRO A 1 302 ? 22.547 -6.258 1.676 1 93.62 302 PRO A CA 1
ATOM 2295 C C . PRO A 1 302 ? 22.812 -5.598 0.325 1 93.62 302 PRO A C 1
ATOM 2297 O O . PRO A 1 302 ? 21.938 -5.559 -0.535 1 93.62 302 PRO A O 1
ATOM 2300 N N . GLN A 1 303 ? 24.094 -5.148 0.167 1 92.25 303 GLN A N 1
ATOM 2301 C CA . GLN A 1 303 ? 24.5 -4.555 -1.104 1 92.25 303 GLN A CA 1
ATOM 2302 C C . GLN A 1 303 ? 24.344 -5.555 -2.248 1 92.25 303 GLN A C 1
ATOM 2304 O O . GLN A 1 303 ? 24.047 -5.172 -3.379 1 92.25 303 GLN A O 1
ATOM 2309 N N . SER A 1 304 ? 24.5 -6.812 -1.937 1 94.94 304 SER A N 1
ATOM 2310 C CA . SER A 1 304 ? 24.453 -7.863 -2.947 1 94.94 304 SER A CA 1
ATOM 2311 C C . SER A 1 304 ? 23.109 -7.902 -3.648 1 94.94 304 SER A C 1
ATOM 2313 O O . SER A 1 304 ? 23.031 -8.188 -4.848 1 94.94 304 SER A O 1
ATOM 2315 N N . ILE A 1 305 ? 21.969 -7.562 -2.936 1 95.25 305 ILE A N 1
ATOM 2316 C CA . ILE A 1 305 ? 20.641 -7.57 -3.539 1 95.25 305 ILE A CA 1
ATOM 2317 C C . ILE A 1 305 ? 20.531 -6.43 -4.543 1 95.25 305 ILE A C 1
ATOM 2319 O O . ILE A 1 305 ? 20.016 -6.613 -5.648 1 95.25 305 ILE A O 1
ATOM 2323 N N . LEU A 1 306 ? 21.078 -5.32 -4.164 1 91.38 306 LEU A N 1
ATOM 2324 C CA . LEU A 1 306 ? 20.953 -4.102 -4.961 1 91.38 306 LEU A CA 1
ATOM 2325 C C . LEU A 1 306 ? 21.859 -4.16 -6.188 1 91.38 306 LEU A C 1
ATOM 2327 O O . LEU A 1 306 ? 21.688 -3.395 -7.137 1 91.38 306 LEU A O 1
ATOM 2331 N N . ASN A 1 307 ? 22.812 -5.117 -6.188 1 92.62 307 ASN A N 1
ATOM 2332 C CA . ASN A 1 307 ? 23.781 -5.234 -7.266 1 92.62 307 ASN A CA 1
ATOM 2333 C C . ASN A 1 307 ? 23.359 -6.273 -8.297 1 92.62 307 ASN A C 1
ATOM 2335 O O . ASN A 1 307 ? 24 -6.438 -9.328 1 92.62 307 ASN A O 1
ATOM 2339 N N . LEU A 1 308 ? 22.297 -7.012 -8.008 1 95.88 308 LEU A N 1
ATOM 2340 C CA . LEU A 1 308 ? 21.875 -8.047 -8.938 1 95.88 308 LEU A CA 1
ATOM 2341 C C . LEU A 1 308 ? 21.578 -7.457 -10.312 1 95.88 308 LEU A C 1
ATOM 2343 O O . LEU A 1 308 ? 20.781 -6.516 -10.422 1 95.88 308 LEU A O 1
ATOM 2347 N N . GLN A 1 309 ? 22.094 -8.008 -11.359 1 95.31 309 GLN A N 1
ATOM 2348 C CA . GLN A 1 309 ? 22.109 -7.387 -12.672 1 95.31 309 GLN A CA 1
ATOM 2349 C C . GLN A 1 309 ? 20.812 -7.652 -13.43 1 95.31 309 GLN A C 1
ATOM 2351 O O . GLN A 1 309 ? 20.5 -6.969 -14.406 1 95.31 309 GLN A O 1
ATOM 2356 N N . MET A 1 310 ? 20.141 -8.734 -13.008 1 97.19 310 MET A N 1
ATOM 2357 C CA . MET A 1 310 ? 18.906 -9.062 -13.719 1 97.19 310 MET A CA 1
ATOM 2358 C C . MET A 1 310 ? 17.672 -8.625 -12.922 1 97.19 310 MET A C 1
ATOM 2360 O O . MET A 1 310 ? 16.547 -8.688 -13.422 1 97.19 310 MET A O 1
ATOM 2364 N N . LEU A 1 311 ? 17.875 -8.172 -11.633 1 95.94 311 LEU A N 1
ATOM 2365 C CA . LEU A 1 311 ? 16.766 -7.824 -10.75 1 95.94 311 LEU A CA 1
ATOM 2366 C C . LEU A 1 311 ? 16.094 -6.535 -11.211 1 95.94 311 LEU A C 1
ATOM 2368 O O . LEU A 1 311 ? 16.734 -5.488 -11.297 1 95.94 311 LEU A O 1
ATOM 2372 N N . THR A 1 312 ? 14.82 -6.637 -11.547 1 93.44 312 THR A N 1
ATOM 2373 C CA . THR A 1 312 ? 14.07 -5.469 -11.992 1 93.44 312 THR A CA 1
ATOM 2374 C C . THR A 1 312 ? 13.117 -4.988 -10.898 1 93.44 312 THR A C 1
ATOM 2376 O O . THR A 1 312 ? 12.812 -3.799 -10.82 1 93.44 312 THR A O 1
ATOM 2379 N N . ASP A 1 313 ? 12.625 -5.918 -10.133 1 94.31 313 ASP A N 1
ATOM 2380 C CA . ASP A 1 313 ? 11.641 -5.625 -9.102 1 94.31 313 ASP A CA 1
ATOM 2381 C C . ASP A 1 313 ? 12.125 -6.109 -7.734 1 94.31 313 ASP A C 1
ATOM 2383 O O . ASP A 1 313 ? 12.398 -7.297 -7.551 1 94.31 313 ASP A O 1
ATOM 2387 N N . LEU A 1 314 ? 12.227 -5.176 -6.785 1 94.88 314 LEU A N 1
ATOM 2388 C CA . LEU A 1 314 ? 12.633 -5.492 -5.418 1 94.88 314 LEU A CA 1
ATOM 2389 C C . LEU A 1 314 ? 11.656 -4.883 -4.41 1 94.88 314 LEU A C 1
ATOM 2391 O O . LEU A 1 314 ? 11.562 -3.66 -4.297 1 94.88 314 LEU A O 1
ATOM 2395 N N . PHE A 1 315 ? 10.992 -5.723 -3.662 1 94.81 315 PHE A N 1
ATOM 2396 C CA . PHE A 1 315 ? 10.047 -5.266 -2.65 1 94.81 315 PHE A CA 1
ATOM 2397 C C . PHE A 1 315 ? 10.438 -5.785 -1.271 1 94.81 315 PHE A C 1
ATOM 2399 O O . PHE A 1 315 ? 10.352 -6.984 -1.006 1 94.81 315 PHE A O 1
ATOM 2406 N N . LEU A 1 316 ? 10.828 -4.926 -0.424 1 94.88 316 LEU A N 1
ATOM 2407 C CA . LEU A 1 316 ? 11.258 -5.27 0.928 1 94.88 316 LEU A CA 1
ATOM 2408 C C . LEU A 1 316 ? 10.445 -4.496 1.965 1 94.88 316 LEU A C 1
ATOM 2410 O O . LEU A 1 316 ? 10.805 -4.469 3.145 1 94.88 316 LEU A O 1
ATOM 2414 N N . GLY A 1 317 ? 9.391 -3.893 1.484 1 91.75 317 GLY A N 1
ATOM 2415 C CA . GLY A 1 317 ? 8.617 -3.021 2.354 1 91.75 317 GLY A CA 1
ATOM 2416 C C . GLY A 1 317 ? 7.926 -3.764 3.482 1 91.75 317 GLY A C 1
ATOM 2417 O O . GLY A 1 317 ? 7.578 -4.938 3.338 1 91.75 317 GLY A O 1
ATOM 2418 N N . ASN A 1 318 ? 7.664 -2.93 4.617 1 91.5 318 ASN A N 1
ATOM 2419 C CA . ASN A 1 318 ? 6.91 -3.438 5.758 1 91.5 318 ASN A CA 1
ATOM 2420 C C . ASN A 1 318 ? 7.625 -4.609 6.422 1 91.5 318 ASN A C 1
ATOM 2422 O O . ASN A 1 318 ? 7.039 -5.68 6.598 1 91.5 318 ASN A O 1
ATOM 2426 N N . ASN A 1 319 ? 8.875 -4.406 6.672 1 94.38 319 ASN A N 1
ATOM 2427 C CA . ASN A 1 319 ? 9.734 -5.277 7.469 1 94.38 319 ASN A CA 1
ATOM 2428 C C . ASN A 1 319 ? 10.359 -4.527 8.641 1 94.38 319 ASN A C 1
ATOM 2430 O O . ASN A 1 319 ? 9.906 -3.443 9 1 94.38 319 ASN A O 1
ATOM 2434 N N . SER A 1 320 ? 11.25 -5.195 9.375 1 92.31 320 SER A N 1
ATOM 2435 C CA . SER A 1 320 ? 11.961 -4.574 10.492 1 92.31 320 SER A CA 1
ATOM 2436 C C . SER A 1 320 ? 13.414 -4.293 10.133 1 92.31 320 SER A C 1
ATOM 2438 O O . SER A 1 320 ? 14.32 -4.539 10.938 1 92.31 320 SER A O 1
ATOM 2440 N N . LEU A 1 321 ? 13.594 -3.881 8.898 1 91.81 321 LEU A N 1
ATOM 2441 C CA . LEU A 1 321 ? 14.945 -3.615 8.414 1 91.81 321 LEU A CA 1
ATOM 2442 C C . LEU A 1 321 ? 15.5 -2.334 9.031 1 91.81 321 LEU A C 1
ATOM 2444 O O . LEU A 1 321 ? 14.742 -1.423 9.367 1 91.81 321 LEU A O 1
ATOM 2448 N N . THR A 1 322 ? 16.734 -2.289 9.203 1 87.62 322 THR A N 1
ATOM 2449 C CA . THR A 1 322 ? 17.391 -1.14 9.82 1 87.62 322 THR A CA 1
ATOM 2450 C C . THR A 1 322 ? 18.5 -0.6 8.922 1 87.62 322 THR A C 1
ATOM 2452 O O . THR A 1 322 ? 18.859 -1.232 7.934 1 87.62 322 THR A O 1
ATOM 2455 N N . GLY A 1 323 ? 18.922 0.644 9.25 1 83.56 323 GLY A N 1
ATOM 2456 C CA . GLY A 1 323 ? 20.031 1.259 8.523 1 83.56 323 GLY A CA 1
ATOM 2457 C C . GLY A 1 323 ? 19.594 1.893 7.215 1 83.56 323 GLY A C 1
ATOM 2458 O O . GLY A 1 323 ? 18.438 1.739 6.793 1 83.56 323 GLY A O 1
ATOM 2459 N N . GLY A 1 324 ? 20.516 2.68 6.566 1 81.44 324 GLY A N 1
ATOM 2460 C CA . GLY A 1 324 ? 20.281 3.264 5.258 1 81.44 324 GLY A CA 1
ATOM 2461 C C . GLY A 1 324 ? 20.547 2.295 4.117 1 81.44 324 GLY A C 1
ATOM 2462 O O . GLY A 1 324 ? 21.047 1.19 4.336 1 81.44 324 GLY A O 1
ATOM 2463 N N . LEU A 1 325 ? 20.078 2.703 2.939 1 83.38 325 LEU A N 1
ATOM 2464 C CA . LEU A 1 325 ? 20.344 1.9 1.752 1 83.38 325 LEU A CA 1
ATOM 2465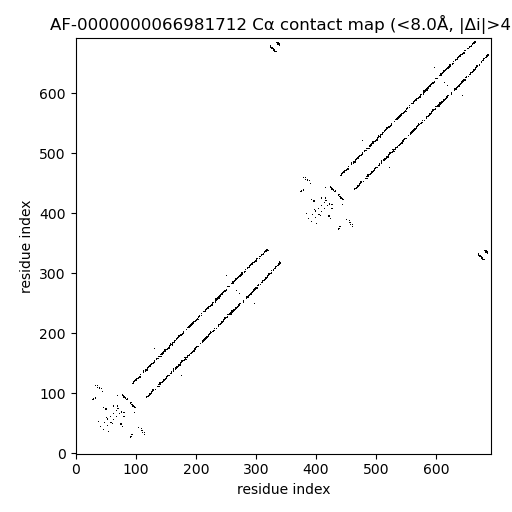 C C . LEU A 1 325 ? 21.812 2.029 1.339 1 83.38 325 LEU A C 1
ATOM 2467 O O . LEU A 1 325 ? 22.391 3.111 1.432 1 83.38 325 LEU A O 1
ATOM 2471 N N . PRO A 1 326 ? 22.391 0.845 1.089 1 81.06 326 PRO A N 1
ATOM 2472 C CA . PRO A 1 326 ? 23.766 0.921 0.584 1 81.06 326 PRO A CA 1
ATOM 2473 C C . PRO A 1 326 ? 23.891 1.804 -0.656 1 81.06 326 PRO A C 1
ATOM 2475 O O . PRO A 1 326 ? 22.906 2.021 -1.364 1 81.06 326 PRO A O 1
ATOM 2478 N N . ASP A 1 327 ? 25.219 2.168 -0.76 1 79.38 327 ASP A N 1
ATOM 2479 C CA . ASP A 1 327 ? 25.484 3.055 -1.887 1 79.38 327 ASP A CA 1
ATOM 2480 C C . ASP A 1 327 ? 25.5 2.279 -3.203 1 79.38 327 ASP A C 1
ATOM 2482 O O . ASP A 1 327 ? 26.078 1.188 -3.275 1 79.38 327 ASP A O 1
ATOM 2486 N N . GLY A 1 328 ? 24.703 2.592 -4.129 1 82.75 328 GLY A N 1
ATOM 2487 C CA . GLY A 1 328 ? 24.719 2.012 -5.465 1 82.75 328 GLY A CA 1
ATOM 2488 C C . GLY A 1 328 ? 23.547 1.063 -5.707 1 82.75 328 GLY A C 1
ATOM 2489 O O . GLY A 1 328 ? 23.203 0.263 -4.84 1 82.75 328 GLY A O 1
ATOM 2490 N N . ILE A 1 329 ? 22.906 1.168 -6.773 1 84.69 329 ILE A N 1
ATOM 2491 C CA . ILE A 1 329 ? 21.781 0.345 -7.195 1 84.69 329 ILE A CA 1
ATOM 2492 C C . ILE A 1 329 ? 21.938 -0.036 -8.664 1 84.69 329 ILE A C 1
ATOM 2494 O O . ILE A 1 329 ? 22.328 0.793 -9.484 1 84.69 329 ILE A O 1
ATOM 2498 N N . SER A 1 330 ? 21.828 -1.326 -8.898 1 89.06 330 SER A N 1
ATOM 2499 C CA . SER A 1 330 ? 21.891 -1.781 -10.281 1 89.06 330 SER A CA 1
ATOM 2500 C C . SER A 1 330 ? 20.891 -1.026 -11.164 1 89.06 330 SER A C 1
ATOM 2502 O O . SER A 1 330 ? 19.766 -0.779 -10.75 1 89.06 330 SER A O 1
ATOM 2504 N N . PRO A 1 331 ? 21.297 -0.645 -12.367 1 85.56 331 PRO A N 1
ATOM 2505 C CA . PRO A 1 331 ? 20.406 0.071 -13.281 1 85.56 331 PRO A CA 1
ATOM 2506 C C . PRO A 1 331 ? 19.234 -0.789 -13.75 1 85.56 331 PRO A C 1
ATOM 2508 O O . PRO A 1 331 ? 18.281 -0.272 -14.336 1 85.56 331 PRO A O 1
ATOM 2511 N N . SER A 1 332 ? 19.391 -2.096 -13.531 1 89.88 332 SER A N 1
ATOM 2512 C CA . SER A 1 332 ? 18.281 -2.969 -13.93 1 89.88 332 SER A CA 1
ATOM 2513 C C . SER A 1 332 ? 17.062 -2.766 -13.039 1 89.88 332 SER A C 1
ATOM 2515 O O . SER A 1 332 ? 15.945 -3.121 -13.422 1 89.88 332 SER A O 1
ATOM 2517 N N . LEU A 1 333 ? 17.281 -2.26 -11.844 1 88.88 333 LEU A N 1
ATOM 2518 C CA . LEU A 1 333 ? 16.203 -2.096 -10.875 1 88.88 333 LEU A CA 1
ATOM 2519 C C . LEU A 1 333 ? 15.25 -0.992 -11.305 1 88.88 333 LEU A C 1
ATOM 2521 O O . LEU A 1 333 ? 15.641 0.172 -11.406 1 88.88 333 LEU A O 1
ATOM 2525 N N . LYS A 1 334 ? 14.039 -1.389 -11.539 1 85.94 334 LYS A N 1
ATOM 2526 C CA . LYS A 1 334 ? 13.016 -0.458 -12 1 85.94 334 LYS A CA 1
ATOM 2527 C C . LYS A 1 334 ? 12.023 -0.144 -10.883 1 85.94 334 LYS A C 1
ATOM 2529 O O . LYS A 1 334 ? 11.578 0.997 -10.742 1 85.94 334 LYS A O 1
ATOM 2534 N N . ASN A 1 335 ? 11.648 -1.142 -10.203 1 89 335 ASN A N 1
ATOM 2535 C CA . ASN A 1 335 ? 10.719 -1.024 -9.086 1 89 335 ASN A CA 1
ATOM 2536 C C . ASN A 1 335 ? 11.383 -1.403 -7.766 1 89 335 ASN A C 1
ATOM 2538 O O . ASN A 1 335 ? 11.906 -2.508 -7.625 1 89 335 ASN A O 1
ATOM 2542 N N . LEU A 1 336 ? 11.383 -0.455 -6.875 1 90.44 336 LEU A N 1
ATOM 2543 C CA . LEU A 1 336 ? 12.07 -0.648 -5.605 1 90.44 336 LEU A CA 1
ATOM 2544 C C . LEU A 1 336 ? 11.25 -0.092 -4.449 1 90.44 336 LEU A C 1
ATOM 2546 O O . LEU A 1 336 ? 10.828 1.067 -4.48 1 90.44 336 LEU A O 1
ATOM 2550 N N . CYS A 1 337 ? 10.984 -0.91 -3.492 1 90.69 337 CYS A N 1
ATOM 2551 C CA . CYS A 1 337 ? 10.359 -0.446 -2.26 1 90.69 337 CYS A CA 1
ATOM 2552 C C . CYS A 1 337 ? 11.078 -1.005 -1.037 1 90.69 337 CYS A C 1
ATOM 2554 O O . CYS A 1 337 ? 11.141 -2.223 -0.85 1 90.69 337 CYS A O 1
ATOM 2556 N N . VAL A 1 338 ? 11.695 -0.18 -0.403 1 88.06 338 VAL A N 1
ATOM 2557 C CA . VAL A 1 338 ? 12.312 -0.476 0.885 1 88.06 338 VAL A CA 1
ATOM 2558 C C . VAL A 1 338 ? 11.781 0.482 1.947 1 88.06 338 VAL A C 1
ATOM 2560 O O . VAL A 1 338 ? 12.047 1.685 1.898 1 88.06 338 VAL A O 1
ATOM 2563 N N . ASN A 1 339 ? 10.898 0.045 2.697 1 78.62 339 ASN A N 1
ATOM 2564 C CA . ASN A 1 339 ? 10.336 0.908 3.73 1 78.62 339 ASN A CA 1
ATOM 2565 C C . ASN A 1 339 ? 10.047 0.132 5.012 1 78.62 339 ASN A C 1
ATOM 2567 O O . ASN A 1 339 ? 9.656 -1.034 4.961 1 78.62 339 ASN A O 1
ATOM 2571 N N . ASN A 1 3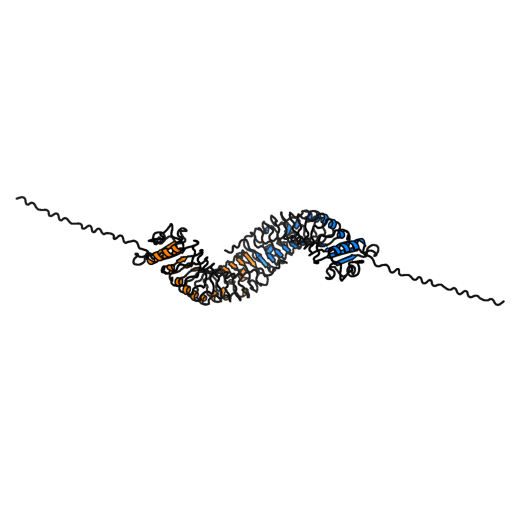40 ? 10.594 0.523 6.133 1 65.69 340 ASN A N 1
ATOM 2572 C CA . ASN A 1 340 ? 10.266 -0.123 7.398 1 65.69 340 ASN A CA 1
ATOM 2573 C C . ASN A 1 340 ? 8.812 0.139 7.801 1 65.69 340 ASN A C 1
ATOM 2575 O O . ASN A 1 340 ? 8.148 0.997 7.219 1 65.69 340 ASN A O 1
ATOM 2579 N N . SER A 1 341 ? 8.414 -0.23 8.906 1 53.47 341 SER A N 1
ATOM 2580 C CA . SER A 1 341 ? 7.062 -0.254 9.469 1 53.47 341 SER A CA 1
ATOM 2581 C C . SER A 1 341 ? 6.301 1.022 9.125 1 53.47 341 SER A C 1
ATOM 2583 O O . SER A 1 341 ? 6.816 1.891 8.422 1 53.47 341 SER A O 1
ATOM 2585 N N . THR A 1 342 ? 5.582 1.547 10.281 1 46.69 342 THR A N 1
ATOM 2586 C CA . THR A 1 342 ? 4.289 2.189 10.492 1 46.69 342 THR A CA 1
ATOM 2587 C C . THR A 1 342 ? 4.312 3.629 9.984 1 46.69 342 THR A C 1
ATOM 2589 O O . THR A 1 342 ? 4.699 4.543 10.719 1 46.69 342 THR A O 1
ATOM 2592 N N . LEU A 1 343 ? 4.941 3.732 8.977 1 45.38 343 LEU A N 1
ATOM 2593 C CA . LEU A 1 343 ? 4.773 5.148 8.672 1 45.38 343 LEU A CA 1
ATOM 2594 C C . LEU A 1 343 ? 3.393 5.637 9.109 1 45.38 343 LEU A C 1
ATOM 2596 O O . LEU A 1 343 ? 2.375 5.141 8.617 1 45.38 343 LEU A O 1
ATOM 2600 N N . GLN A 1 344 ? 3.268 5.699 10.367 1 36.94 344 GLN A N 1
ATOM 2601 C CA . GLN A 1 344 ? 2.102 6.371 10.938 1 36.94 344 GLN A CA 1
ATOM 2602 C C . GLN A 1 344 ? 1.88 7.734 10.289 1 36.94 344 GLN A C 1
ATOM 2604 O O . GLN A 1 344 ? 2.76 8.594 10.328 1 36.94 344 GLN A O 1
ATOM 2609 N N . TYR A 1 345 ? 1.46 7.754 9.133 1 35.16 345 TYR A N 1
ATOM 2610 C CA . TYR A 1 345 ? 0.984 9.094 8.805 1 35.16 345 TYR A CA 1
ATOM 2611 C C . TYR A 1 345 ? 0.295 9.734 10 1 35.16 345 TYR A C 1
ATOM 2613 O O . TYR A 1 345 ? -0.608 9.148 10.594 1 35.16 345 TYR A O 1
ATOM 2621 N N . SER A 1 346 ? 1.131 10.25 10.961 1 32.06 346 SER A N 1
ATOM 2622 C CA . SER A 1 346 ? 0.414 11.164 11.836 1 32.06 346 SER A CA 1
ATOM 2623 C C . SER A 1 346 ? -0.37 12.203 11.039 1 32.06 346 SER A C 1
ATOM 2625 O O . SER A 1 346 ? 0.012 12.555 9.922 1 32.06 346 SER A O 1
ATOM 2627 N N . MET B 1 1 ? 6.426 84.812 98.75 1 30.41 1 MET B N 1
ATOM 2628 C CA . MET B 1 1 ? 5.641 85.125 97.562 1 30.41 1 MET B CA 1
ATOM 2629 C C . MET B 1 1 ? 6.121 84.25 96.375 1 30.41 1 MET B C 1
ATOM 2631 O O . MET B 1 1 ? 7.141 84.562 95.812 1 30.41 1 MET B O 1
ATOM 2635 N N . GLY B 1 2 ? 6.215 82.875 96.562 1 36.69 2 GLY B N 1
ATOM 2636 C CA . GLY B 1 2 ? 6.762 81.812 95.75 1 36.69 2 GLY B CA 1
ATOM 2637 C C . GLY B 1 2 ? 6.051 81.688 94.438 1 36.69 2 GLY B C 1
ATOM 2638 O O . GLY B 1 2 ? 4.824 81.562 94.375 1 36.69 2 GLY B O 1
ATOM 2639 N N . GLY B 1 3 ? 6.516 82.375 93.375 1 35.62 3 GLY B N 1
ATOM 2640 C CA . GLY B 1 3 ? 5.984 82.5 92 1 35.62 3 GLY B CA 1
ATOM 2641 C C . GLY B 1 3 ? 5.848 81.125 91.375 1 35.62 3 GLY B C 1
ATOM 2642 O O . GLY B 1 3 ? 6.781 80.312 91.375 1 35.62 3 GLY B O 1
ATOM 2643 N N . HIS B 1 4 ? 4.664 80.5 91.375 1 41.5 4 HIS B N 1
ATOM 2644 C CA . HIS B 1 4 ? 4.195 79.25 90.75 1 41.5 4 HIS B CA 1
ATOM 2645 C C . HIS B 1 4 ? 4.297 79.375 89.188 1 41.5 4 HIS B C 1
ATOM 2647 O O . HIS B 1 4 ? 3.672 80.188 88.562 1 41.5 4 HIS B O 1
ATOM 2653 N N . VAL B 1 5 ? 5.516 79.25 88.625 1 42.47 5 VAL B N 1
ATOM 2654 C CA . VAL B 1 5 ? 5.602 79.312 87.188 1 42.47 5 VAL B CA 1
ATOM 2655 C C . VAL B 1 5 ? 4.773 78.188 86.625 1 42.47 5 VAL B C 1
ATOM 2657 O O . VAL B 1 5 ? 4.898 77 87.062 1 42.47 5 VAL B O 1
ATOM 2660 N N . ILE B 1 6 ? 3.6 78.438 86 1 43.06 6 ILE B N 1
ATOM 2661 C CA . ILE B 1 6 ? 2.672 77.625 85.25 1 43.06 6 ILE B CA 1
ATOM 2662 C C . ILE B 1 6 ? 3.381 77.125 84 1 43.06 6 ILE B C 1
ATOM 2664 O O . ILE B 1 6 ? 3.855 77.875 83.125 1 43.06 6 ILE B O 1
ATOM 2668 N N . VAL B 1 7 ? 4.09 76 84.062 1 40.84 7 VAL B N 1
ATOM 2669 C CA . VAL B 1 7 ? 4.66 75.312 82.938 1 40.84 7 VAL B CA 1
ATOM 2670 C C . VAL B 1 7 ? 3.553 74.938 81.938 1 40.84 7 VAL B C 1
ATOM 2672 O O . VAL B 1 7 ? 2.619 74.25 82.312 1 40.84 7 VAL B O 1
ATOM 2675 N N . TRP B 1 8 ? 3.219 75.875 81 1 39.72 8 TRP B N 1
ATOM 2676 C CA . TRP B 1 8 ? 2.348 75.562 79.875 1 39.72 8 TRP B CA 1
ATOM 2677 C C . TRP B 1 8 ? 2.859 74.375 79.125 1 39.72 8 TRP B C 1
ATOM 2679 O O . TRP B 1 8 ? 3.996 74.375 78.625 1 39.72 8 TRP B O 1
ATOM 2689 N N . ILE B 1 9 ? 2.471 73.188 79.5 1 41.25 9 ILE B N 1
ATOM 2690 C CA . ILE B 1 9 ? 2.678 71.938 78.75 1 41.25 9 ILE B CA 1
ATOM 2691 C C . ILE B 1 9 ? 2.102 72.062 77.312 1 41.25 9 ILE B C 1
ATOM 2693 O O . ILE B 1 9 ? 0.899 72.312 77.188 1 41.25 9 ILE B O 1
ATOM 2697 N N . LEU B 1 10 ? 2.865 72.625 76.375 1 41.5 10 LEU B N 1
ATOM 2698 C CA . LEU B 1 10 ? 2.533 72.562 75 1 41.5 10 LEU B CA 1
ATOM 2699 C C . LEU B 1 10 ? 2.279 71.125 74.562 1 41.5 10 LEU B C 1
ATOM 2701 O O . LEU B 1 10 ? 3.182 70.312 74.625 1 41.5 10 LEU B O 1
ATOM 2705 N N . LEU B 1 11 ? 1.082 70.625 74.75 1 42.62 11 LEU B N 1
ATOM 2706 C CA . LEU B 1 11 ? 0.628 69.375 74.188 1 42.62 11 LEU B CA 1
ATOM 2707 C C . LEU B 1 11 ? 0.786 69.375 72.625 1 42.62 11 LEU B C 1
ATOM 2709 O O . LEU B 1 11 ? 0.121 70.188 71.938 1 42.62 11 LEU B O 1
ATOM 2713 N N . SER B 1 12 ? 2.01 69.188 72.188 1 45.03 12 SER B N 1
ATOM 2714 C CA . SER B 1 12 ? 2.186 68.938 70.75 1 45.03 12 SER B CA 1
ATOM 2715 C C . SER B 1 12 ? 1.287 67.812 70.312 1 45.03 12 SER B C 1
ATOM 2717 O O . SER B 1 12 ? 1.415 66.688 70.75 1 45.03 12 SER B O 1
ATOM 2719 N N . VAL B 1 13 ? 0.01 68.062 69.938 1 46.53 13 VAL B N 1
ATOM 2720 C CA . VAL B 1 13 ? -0.854 67.125 69.188 1 46.53 13 VAL B CA 1
ATOM 2721 C C . VAL B 1 13 ? -0.116 66.625 68 1 46.53 13 VAL B C 1
ATOM 2723 O O . VAL B 1 13 ? 0.202 67.375 67.062 1 46.53 13 VAL B O 1
ATOM 2726 N N . CYS B 1 14 ? 0.798 65.625 68.125 1 46.59 14 CYS B N 1
ATOM 2727 C CA . CYS B 1 14 ? 1.278 64.812 67 1 46.59 14 CYS B CA 1
ATOM 2728 C C . CYS B 1 14 ? 0.117 64.312 66.125 1 46.59 14 CYS B C 1
ATOM 2730 O O . CYS B 1 14 ? -0.69 63.531 66.562 1 46.59 14 CYS B O 1
ATOM 2732 N N . SER B 1 15 ? -0.435 65.25 65.375 1 47.25 15 SER B N 1
ATOM 2733 C CA . SER B 1 15 ? -1.321 64.75 64.312 1 47.25 15 SER B CA 1
ATOM 2734 C C . SER B 1 15 ? -0.735 63.531 63.625 1 47.25 15 SER B C 1
ATOM 2736 O O . SER B 1 15 ? 0.264 63.625 62.906 1 47.25 15 SER B O 1
ATOM 2738 N N . TRP B 1 16 ? -0.808 62.344 64.25 1 47.44 16 TRP B N 1
ATOM 2739 C CA . TRP B 1 16 ? -0.602 61.094 63.531 1 47.44 16 TRP B CA 1
ATOM 2740 C C . TRP B 1 16 ? -1.311 61.125 62.188 1 47.44 16 TRP B C 1
ATOM 2742 O O . TRP B 1 16 ? -2.541 61.188 62.125 1 47.44 16 TRP B O 1
ATOM 2752 N N . ARG B 1 17 ? -0.788 61.844 61.188 1 48.38 17 ARG B N 1
ATOM 2753 C CA . ARG B 1 17 ? -1.234 61.531 59.844 1 48.38 17 ARG B CA 1
ATOM 2754 C C . ARG B 1 17 ? -1.304 60.031 59.594 1 48.38 17 ARG B C 1
ATOM 2756 O O . ARG B 1 17 ? -0.273 59.344 59.562 1 48.38 17 ARG B O 1
ATOM 2763 N N . ILE B 1 18 ? -2.23 59.344 60.219 1 47.12 18 ILE B N 1
ATOM 2764 C CA . ILE B 1 18 ? -2.502 58.031 59.656 1 47.12 18 ILE B CA 1
ATOM 2765 C C . ILE B 1 18 ? -2.477 58.094 58.156 1 47.12 18 ILE B C 1
ATOM 2767 O O . ILE B 1 18 ? -3.318 58.75 57.531 1 47.12 18 ILE B O 1
ATOM 2771 N N . SER B 1 19 ? -1.299 58.188 57.594 1 49.91 19 SER B N 1
ATOM 2772 C CA . SER B 1 19 ? -1.266 57.875 56.188 1 49.91 19 SER B CA 1
ATOM 2773 C C . SER B 1 19 ? -2.164 56.688 55.844 1 49.91 19 SER B C 1
ATOM 2775 O O . SER B 1 19 ? -1.847 55.531 56.188 1 49.91 19 SER B O 1
ATOM 2777 N N . ALA B 1 20 ? -3.475 56.75 55.969 1 51.59 20 ALA B N 1
ATOM 2778 C CA . ALA B 1 20 ? -4.301 55.719 55.344 1 51.59 20 ALA B CA 1
ATOM 2779 C C . ALA B 1 20 ? -3.703 55.281 54.031 1 51.59 20 ALA B C 1
ATOM 2781 O O . ALA B 1 20 ? -3.617 56.062 53.062 1 51.59 20 ALA B O 1
ATOM 2782 N N . ALA B 1 21 ? -2.656 54.5 54 1 51.12 21 ALA B N 1
ATOM 2783 C CA . ALA B 1 21 ? -2.391 53.781 52.75 1 51.12 21 ALA B CA 1
ATOM 2784 C C . ALA B 1 21 ? -3.689 53.469 52.031 1 51.12 21 ALA B C 1
ATOM 2786 O O . ALA B 1 21 ? -4.516 52.688 52.531 1 51.12 21 ALA B O 1
ATOM 2787 N N . GLN B 1 22 ? -4.375 54.438 51.438 1 47.03 22 GLN B N 1
ATOM 2788 C CA . GLN B 1 22 ? -5.453 54 50.562 1 47.03 22 GLN B CA 1
ATOM 2789 C C . GLN B 1 22 ? -5.125 52.656 49.906 1 47.03 22 GLN B C 1
ATOM 2791 O O . GLN B 1 22 ? -4.145 52.562 49.156 1 47.03 22 GLN B O 1
ATOM 2796 N N . ALA B 1 23 ? -5.234 51.625 50.594 1 58.5 23 ALA B N 1
ATOM 2797 C CA . ALA B 1 23 ? -5.145 50.281 50.031 1 58.5 23 ALA B CA 1
ATOM 2798 C C . ALA B 1 23 ? -5.633 50.281 48.562 1 58.5 23 ALA B C 1
ATOM 2800 O O . ALA B 1 23 ? -6.809 50.531 48.312 1 58.5 23 ALA B O 1
ATOM 2801 N N . GLN B 1 24 ? -4.832 50.875 47.625 1 64.75 24 GLN B N 1
ATOM 2802 C CA . GLN B 1 24 ? -5.18 50.812 46.219 1 64.75 24 GLN B CA 1
ATOM 2803 C C . GLN B 1 24 ? -6.02 49.594 45.875 1 64.75 24 GLN B C 1
ATOM 2805 O O . GLN B 1 24 ? -5.645 48.469 46.219 1 64.75 24 GLN B O 1
ATOM 2810 N N . GLN B 1 25 ? -7.277 49.688 45.562 1 77.88 25 GLN B N 1
ATOM 2811 C CA . GLN B 1 25 ? -8.18 48.594 45.188 1 77.88 25 GLN B CA 1
ATOM 2812 C C . GLN B 1 25 ? -7.609 47.781 44.062 1 77.88 25 GLN B C 1
ATOM 2814 O O . GLN B 1 25 ? -7.074 48.344 43.094 1 77.88 25 GLN B O 1
ATOM 2819 N N . PRO B 1 26 ? -7.453 46.438 44.281 1 88 26 PRO B N 1
ATOM 2820 C CA . PRO B 1 26 ? -6.965 45.594 43.188 1 88 26 PRO B CA 1
ATOM 2821 C C . PRO B 1 26 ? -7.723 45.812 41.875 1 88 26 PRO B C 1
ATOM 2823 O O . PRO B 1 26 ? -8.906 46.188 41.906 1 88 26 PRO B O 1
ATOM 2826 N N . PRO B 1 27 ? -7.012 45.781 40.75 1 93 27 PRO B N 1
ATOM 2827 C CA . PRO B 1 27 ? -7.688 45.938 39.469 1 93 27 PRO B CA 1
ATOM 2828 C C . PRO B 1 27 ? -8.883 45 39.281 1 93 27 PRO B C 1
ATOM 2830 O O . PRO B 1 27 ? -8.914 43.938 39.875 1 93 27 PRO B O 1
ATOM 2833 N N . ARG B 1 28 ? -9.891 45.5 38.531 1 95.69 28 ARG B N 1
ATOM 2834 C CA . ARG B 1 28 ? -11.094 44.719 38.281 1 95.69 28 ARG B CA 1
ATOM 2835 C C . ARG B 1 28 ? -11.25 44.406 36.812 1 95.69 28 ARG B C 1
ATOM 2837 O O . ARG B 1 28 ? -10.898 45.25 35.938 1 95.69 28 ARG B O 1
ATOM 2844 N N . THR B 1 29 ? -11.781 43.312 36.5 1 97.38 29 THR B N 1
ATOM 2845 C CA . THR B 1 29 ? -12.078 42.938 35.125 1 97.38 29 THR B CA 1
ATOM 2846 C C . THR B 1 29 ? -13.188 43.812 34.562 1 97.38 29 THR B C 1
ATOM 2848 O O . THR B 1 29 ? -14.156 44.125 35.25 1 97.38 29 THR B O 1
ATOM 2851 N N . ASP B 1 30 ? -12.977 44.25 33.375 1 97.12 30 ASP B N 1
ATOM 2852 C CA . ASP B 1 30 ? -14.039 45 32.688 1 97.12 30 ASP B CA 1
ATOM 2853 C C . ASP B 1 30 ? -15.375 44.25 32.812 1 97.12 30 ASP B C 1
ATOM 2855 O O . ASP B 1 30 ? -15.492 43.094 32.406 1 97.12 30 ASP B O 1
ATOM 2859 N N . PRO B 1 31 ? -16.391 44.938 33.344 1 96.62 31 PRO B N 1
ATOM 2860 C CA . PRO B 1 31 ? -17.656 44.25 33.625 1 96.62 31 PRO B CA 1
ATOM 2861 C C . PRO B 1 31 ? -18.312 43.688 32.344 1 96.62 31 PRO B C 1
ATOM 2863 O O . PRO B 1 31 ? -19 42.656 32.406 1 96.62 31 PRO B O 1
ATOM 2866 N N . VAL B 1 32 ? -18.141 44.375 31.25 1 97.56 32 VAL B N 1
ATOM 2867 C CA . VAL B 1 32 ? -18.688 43.875 30 1 97.56 32 VAL B CA 1
ATOM 2868 C C . VAL B 1 32 ? -18.062 42.531 29.625 1 97.56 32 VAL B C 1
ATOM 2870 O O . VAL B 1 32 ? -18.75 41.625 29.188 1 97.56 32 VAL B O 1
ATOM 2873 N N . GLU B 1 33 ? -16.797 42.469 29.875 1 97.94 33 GLU B N 1
ATOM 2874 C CA . GLU B 1 33 ? -16.078 41.219 29.578 1 97.94 33 GLU B CA 1
ATOM 2875 C C . GLU B 1 33 ? -16.469 40.125 30.547 1 97.94 33 GLU B C 1
ATOM 2877 O O . GLU B 1 33 ? -16.531 38.938 30.156 1 97.94 33 GLU B O 1
ATOM 2882 N N . VAL B 1 34 ? -16.703 40.469 31.75 1 96.88 34 VAL B N 1
ATOM 2883 C CA . VAL B 1 34 ? -17.172 39.469 32.719 1 96.88 34 VAL B CA 1
ATOM 2884 C C . VAL B 1 34 ? -18.5 38.875 32.281 1 96.88 34 VAL B C 1
ATOM 2886 O O . VAL B 1 34 ? -18.672 37.656 32.25 1 96.88 34 VAL B O 1
ATOM 2889 N N . ALA B 1 35 ? -19.328 39.75 31.922 1 96.88 35 ALA B N 1
ATOM 2890 C CA . ALA B 1 35 ? -20.641 39.312 31.484 1 96.88 35 ALA B CA 1
ATOM 2891 C C . ALA B 1 35 ? -20.531 38.438 30.25 1 96.88 35 ALA B C 1
ATOM 2893 O O . ALA B 1 35 ? -21.234 37.406 30.141 1 96.88 35 ALA B O 1
ATOM 2894 N N . ALA B 1 36 ? -19.719 38.812 29.328 1 97.5 36 ALA B N 1
ATOM 2895 C CA . ALA B 1 36 ? -19.516 38.062 28.109 1 97.5 36 ALA B CA 1
ATOM 2896 C C . ALA B 1 36 ? -18.953 36.656 28.422 1 97.5 36 ALA B C 1
ATOM 2898 O O . ALA B 1 36 ? -19.469 35.656 27.922 1 97.5 36 ALA B O 1
ATOM 2899 N N . LEU B 1 37 ? -17.953 36.656 29.266 1 97 37 LEU B N 1
ATOM 2900 C CA . LEU B 1 37 ? -17.312 35.375 29.641 1 97 37 LEU B CA 1
ATOM 2901 C C . LEU B 1 37 ? -18.328 34.438 30.312 1 97 37 LEU B C 1
ATOM 2903 O O . LEU B 1 37 ? -18.391 33.281 29.953 1 97 37 LEU B O 1
ATOM 2907 N N . GLU B 1 38 ? -19.062 34.969 31.188 1 95.5 38 GLU B N 1
ATOM 2908 C CA . GLU B 1 38 ? -20.094 34.188 31.875 1 95.5 38 GLU B CA 1
ATOM 2909 C C . GLU B 1 38 ? -21.125 33.625 30.906 1 95.5 38 GLU B C 1
ATOM 2911 O O . GLU B 1 38 ? -21.531 32.469 31 1 95.5 38 GLU B O 1
ATOM 2916 N N . ALA B 1 39 ? -21.5 34.438 30.016 1 96.06 39 ALA B N 1
ATOM 2917 C CA . ALA B 1 39 ? -22.484 34.031 29.016 1 96.06 39 ALA B CA 1
ATOM 2918 C C . ALA B 1 39 ? -21.922 32.906 28.141 1 96.06 39 ALA B C 1
ATOM 2920 O O . ALA B 1 39 ? -22.609 31.922 27.859 1 96.06 39 ALA B O 1
ATOM 2921 N N . ILE B 1 40 ? -20.734 33.062 27.672 1 96.81 40 ILE B N 1
ATOM 2922 C CA . ILE B 1 40 ? -20.078 32.125 26.797 1 96.81 40 ILE B CA 1
ATOM 2923 C C . ILE B 1 40 ? -19.938 30.766 27.5 1 96.81 40 ILE B C 1
ATOM 2925 O O . ILE B 1 40 ? -20.391 29.734 26.984 1 96.81 40 ILE B O 1
ATOM 2929 N N . LEU B 1 41 ? -19.344 30.781 28.656 1 96.06 41 LEU B N 1
ATOM 2930 C CA . LEU B 1 41 ? -19.094 29.547 29.406 1 96.06 41 LEU B CA 1
ATOM 2931 C C . LEU B 1 41 ? -20.406 28.922 29.875 1 96.06 41 LEU B C 1
ATOM 2933 O O . LEU B 1 41 ? -20.531 27.703 29.922 1 96.06 41 LEU B O 1
ATOM 2937 N N . GLY B 1 42 ? -21.344 29.812 30.203 1 94.5 42 GLY B N 1
ATOM 2938 C CA . GLY B 1 42 ? -22.656 29.328 30.562 1 94.5 42 GLY B CA 1
ATOM 2939 C C . GLY B 1 42 ? -23.344 28.562 29.453 1 94.5 42 GLY B C 1
ATOM 2940 O O . GLY B 1 42 ? -23.938 27.516 29.688 1 94.5 42 GLY B O 1
ATOM 2941 N N . ARG B 1 43 ? -23.234 29.062 28.312 1 95.06 43 ARG B N 1
ATOM 2942 C CA . ARG B 1 43 ? -23.828 28.406 27.156 1 95.06 43 ARG B CA 1
ATOM 2943 C C . ARG B 1 43 ? -23.203 27.031 26.938 1 95.06 43 ARG B C 1
ATOM 2945 O O . ARG B 1 43 ? -23.875 26.109 26.469 1 95.06 43 ARG B O 1
ATOM 2952 N N . TRP B 1 44 ? -21.938 26.906 27.328 1 95.56 44 TRP B N 1
ATOM 2953 C CA . TRP B 1 44 ? -21.203 25.656 27.125 1 95.56 44 TRP B CA 1
ATOM 2954 C C . TRP B 1 44 ? -21.234 24.781 28.359 1 95.56 44 TRP B C 1
ATOM 2956 O O . TRP B 1 44 ? -20.562 23.75 28.422 1 95.56 44 TRP B O 1
ATOM 2966 N N . ASN B 1 45 ? -21.984 25.219 29.281 1 93.75 45 ASN B N 1
ATOM 2967 C CA . ASN B 1 45 ? -22.156 24.5 30.547 1 93.75 45 ASN B CA 1
ATOM 2968 C C . ASN B 1 45 ? -20.812 24.25 31.234 1 93.75 45 ASN B C 1
ATOM 2970 O O . ASN B 1 45 ? -20.562 23.141 31.703 1 93.75 45 ASN B O 1
ATOM 2974 N N . LYS B 1 46 ? -19.938 25.297 31.125 1 92 46 LYS B N 1
ATOM 2975 C CA . LYS B 1 46 ? -18.656 25.312 31.828 1 92 46 LYS B CA 1
ATOM 2976 C C . LYS B 1 46 ? -18.609 26.422 32.875 1 92 46 LYS B C 1
ATOM 2978 O O . LYS B 1 46 ? -18.25 27.562 32.562 1 92 46 LYS B O 1
ATOM 2983 N N . THR B 1 47 ? -18.969 26.078 34.094 1 83.88 47 THR B N 1
ATOM 2984 C CA . THR B 1 47 ? -19.203 27.156 35.031 1 83.88 47 THR B CA 1
ATOM 2985 C C . THR B 1 47 ? -18.234 27.062 36.219 1 83.88 47 THR B C 1
ATOM 2987 O O . THR B 1 47 ? -18.266 27.891 37.125 1 83.88 47 THR B O 1
ATOM 2990 N N . ASN B 1 48 ? -17.359 26.062 36.094 1 83.88 48 ASN B N 1
ATOM 2991 C CA . ASN B 1 48 ? -16.422 25.922 37.188 1 83.88 48 ASN B CA 1
ATOM 2992 C C . ASN B 1 48 ? -15.008 25.609 36.719 1 83.88 48 ASN B C 1
ATOM 2994 O O . ASN B 1 48 ? -14.844 25 35.656 1 83.88 48 ASN B O 1
ATOM 2998 N N . SER B 1 49 ? -14.062 26.25 37.375 1 86.5 49 SER B N 1
ATOM 2999 C CA . SER B 1 49 ? -12.648 25.984 37.156 1 86.5 49 SER B CA 1
ATOM 3000 C C . SER B 1 49 ? -11.906 25.828 38.469 1 86.5 49 SER B C 1
ATOM 3002 O O . SER B 1 49 ? -12.188 26.547 39.438 1 86.5 49 SER B O 1
ATOM 3004 N N . PRO B 1 50 ? -11.055 24.922 38.531 1 82.56 50 PRO B N 1
ATOM 3005 C CA . PRO B 1 50 ? -10.312 24.75 39.781 1 82.56 50 PRO B CA 1
ATOM 3006 C C . PRO B 1 50 ? -9.227 25.812 39.969 1 82.56 50 PRO B C 1
ATOM 3008 O O . PRO B 1 50 ? -8.695 25.969 41.062 1 82.56 50 PRO B O 1
ATOM 3011 N N . VAL B 1 51 ? -9.031 26.625 38.906 1 87 51 VAL B N 1
ATOM 3012 C CA . VAL B 1 51 ? -7.816 27.422 39.031 1 87 51 VAL B CA 1
ATOM 3013 C C . VAL B 1 51 ? -8.156 28.906 38.875 1 87 51 VAL B C 1
ATOM 3015 O O . VAL B 1 51 ? -7.312 29.766 39.125 1 87 51 VAL B O 1
ATOM 3018 N N . TRP B 1 52 ? -9.375 29.219 38.531 1 88.44 52 TRP B N 1
ATOM 3019 C CA . TRP B 1 52 ? -9.781 30.609 38.469 1 88.44 52 TRP B CA 1
ATOM 3020 C C . TRP B 1 52 ? -11.297 30.75 38.594 1 88.44 52 TRP B C 1
ATOM 3022 O O . TRP B 1 52 ? -12.031 29.766 38.5 1 88.44 52 TRP B O 1
ATOM 3032 N N . SER B 1 53 ? -11.727 31.859 38.969 1 88.25 53 SER B N 1
ATOM 3033 C CA . SER B 1 53 ? -13.148 32.094 39.188 1 88.25 53 SER B CA 1
ATOM 3034 C C . SER B 1 53 ? -13.859 32.5 37.875 1 88.25 53 SER B C 1
ATOM 3036 O O . SER B 1 53 ? -13.5 33.469 37.25 1 88.25 53 SER B O 1
ATOM 3038 N N . MET B 1 54 ? -14.914 31.797 37.562 1 84.94 54 MET B N 1
ATOM 3039 C CA . MET B 1 54 ? -15.633 32.031 36.312 1 84.94 54 MET B CA 1
ATOM 3040 C C . MET B 1 54 ? -16.812 32.969 36.531 1 84.94 54 MET B C 1
ATOM 3042 O O . MET B 1 54 ? -17.531 33.312 35.562 1 84.94 54 MET B O 1
ATOM 3046 N N . SER B 1 55 ? -16.938 33.344 37.781 1 82.88 55 SER B N 1
ATOM 3047 C CA . SER B 1 55 ? -17.953 34.344 38.156 1 82.88 55 SER B CA 1
ATOM 3048 C C . SER B 1 55 ? -17.375 35.438 39.031 1 82.88 55 SER B C 1
ATOM 3050 O O . SER B 1 55 ? -16.406 35.219 39.75 1 82.88 55 SER B O 1
ATOM 3052 N N . GLY B 1 56 ? -17.891 36.562 38.812 1 87.5 56 GLY B N 1
ATOM 3053 C CA . GLY B 1 56 ? -17.438 37.688 39.625 1 87.5 56 GLY B CA 1
ATOM 3054 C C . GLY B 1 56 ? -16.156 38.312 39.094 1 87.5 56 GLY B C 1
ATOM 3055 O O . GLY B 1 56 ? -16.188 39.156 38.188 1 87.5 56 GLY B O 1
ATOM 3056 N N . GLU B 1 57 ? -14.969 37.812 39.625 1 93.62 57 GLU B N 1
ATOM 3057 C CA . GLU B 1 57 ? -13.688 38.406 39.25 1 93.62 57 GLU B CA 1
ATOM 3058 C C . GLU B 1 57 ? -12.75 37.344 38.656 1 93.62 57 GLU B C 1
ATOM 3060 O O . GLU B 1 57 ? -11.938 36.75 39.406 1 93.62 57 GLU B O 1
ATOM 3065 N N . PRO B 1 58 ? -12.844 37.25 37.312 1 94.69 58 PRO B N 1
ATOM 3066 C CA . PRO B 1 58 ? -12.086 36.156 36.719 1 94.69 58 PRO B CA 1
ATOM 3067 C C . PRO B 1 58 ? -10.594 36.438 36.625 1 94.69 58 PRO B C 1
ATOM 3069 O O . PRO B 1 58 ? -9.773 35.531 36.625 1 94.69 58 PRO B O 1
ATOM 3072 N N . CYS B 1 59 ? -10.234 37.656 36.594 1 95.44 59 CYS B N 1
ATOM 3073 C CA . CYS B 1 59 ? -8.844 38.031 36.406 1 95.44 59 CYS B CA 1
ATOM 3074 C C . CYS B 1 59 ? -8.086 38.156 37.719 1 95.44 59 CYS B C 1
ATOM 3076 O O . CYS B 1 59 ? -7.559 39.188 38.062 1 95.44 59 CYS B O 1
ATOM 3078 N N . ARG B 1 60 ? -8.102 37 38.375 1 92.19 60 ARG B N 1
ATOM 3079 C CA . ARG B 1 60 ? -7.352 36.844 39.625 1 92.19 60 ARG B CA 1
ATOM 3080 C C . ARG B 1 60 ? -6.602 35.531 39.625 1 92.19 60 ARG B C 1
ATOM 3082 O O . ARG B 1 60 ? -7.016 34.562 38.969 1 92.19 60 ARG B O 1
ATOM 3089 N N . GLY B 1 61 ? -5.48 35.531 40.25 1 88.75 61 GLY B N 1
ATOM 3090 C CA . GLY B 1 61 ? -4.754 34.281 40.375 1 88.75 61 GLY B CA 1
ATOM 3091 C C . GLY B 1 61 ? -4.051 33.844 39.125 1 88.75 61 GLY B C 1
ATOM 3092 O O . GLY B 1 61 ? -3.303 34.625 38.531 1 88.75 61 GLY B O 1
ATOM 3093 N N . VAL B 1 62 ? -4.438 32.625 38.625 1 89.12 62 VAL B N 1
ATOM 3094 C CA . VAL B 1 62 ? -3.758 31.969 37.5 1 89.12 62 VAL B CA 1
ATOM 3095 C C . VAL B 1 62 ? -3.877 32.812 36.25 1 89.12 62 VAL B C 1
ATOM 3097 O O . VAL B 1 62 ? -2.904 33 35.5 1 89.12 62 VAL B O 1
ATOM 3100 N N . PRO B 1 63 ? -5 33.5 36.031 1 93.06 63 PRO B N 1
ATOM 3101 C CA . PRO B 1 63 ? -5.168 34.281 34.781 1 93.06 63 PRO B CA 1
ATOM 3102 C C . PRO B 1 63 ? -4.23 35.469 34.719 1 93.06 63 PRO B C 1
ATOM 3104 O O . PRO B 1 63 ? -4.016 36.031 33.656 1 93.06 63 PRO B O 1
ATOM 3107 N N . VAL B 1 64 ? -3.545 35.875 35.906 1 92.19 64 VAL B N 1
ATOM 3108 C CA . VAL B 1 64 ? -2.73 37.062 35.875 1 92.19 64 VAL B CA 1
ATOM 3109 C C . VAL B 1 64 ? -1.336 36.781 36.438 1 92.19 64 VAL B C 1
ATOM 3111 O O . VAL B 1 64 ? -0.531 37.688 36.625 1 92.19 64 VAL B O 1
ATOM 3114 N N . ASP B 1 65 ? -1.003 35.531 36.719 1 85.25 65 ASP B N 1
ATOM 3115 C CA . ASP B 1 65 ? 0.234 35.188 37.406 1 85.25 65 ASP B CA 1
ATOM 3116 C C . ASP B 1 65 ? 1.442 35.344 36.5 1 85.25 65 ASP B C 1
ATOM 3118 O O . ASP B 1 65 ? 2.586 35.312 36.969 1 85.25 65 ASP B O 1
ATOM 3122 N N . GLY B 1 66 ? 1.377 35.562 35.25 1 78.56 66 GLY B N 1
ATOM 3123 C CA . GLY B 1 66 ? 2.447 35.875 34.312 1 78.56 66 GLY B CA 1
ATOM 3124 C C . GLY B 1 66 ? 3.309 34.656 34 1 78.56 66 GLY B C 1
ATOM 3125 O O . GLY B 1 66 ? 4.145 34.688 33.094 1 78.56 66 GLY B O 1
ATOM 3126 N N . VAL B 1 67 ? 3.184 33.562 34.688 1 79.19 67 VAL B N 1
ATOM 3127 C CA . VAL B 1 67 ? 4.117 32.438 34.562 1 79.19 67 VAL B CA 1
ATOM 3128 C C . VAL B 1 67 ? 3.4 31.234 33.969 1 79.19 67 VAL B C 1
ATOM 3130 O O . VAL B 1 67 ? 3.98 30.5 33.156 1 79.19 67 VAL B O 1
ATOM 3133 N N . THR B 1 68 ? 2.148 31.266 34.281 1 78.81 68 THR B N 1
ATOM 3134 C CA . THR B 1 68 ? 1.425 30.078 33.844 1 78.81 68 THR B CA 1
ATOM 3135 C C . THR B 1 68 ? 0.713 30.344 32.531 1 78.81 68 THR B C 1
ATOM 3137 O O . THR B 1 68 ? -0.218 31.141 32.469 1 78.81 68 THR B O 1
ATOM 3140 N N . GLY B 1 69 ? 1.244 29.688 31.453 1 83.94 69 GLY B N 1
ATOM 3141 C CA . GLY B 1 69 ? 0.524 29.75 30.203 1 83.94 69 GLY B CA 1
ATOM 3142 C C . GLY B 1 69 ? -0.708 28.875 30.156 1 83.94 69 GLY B C 1
ATOM 3143 O O . GLY B 1 69 ? -0.968 28.125 31.109 1 83.94 69 GLY B O 1
ATOM 3144 N N . LEU B 1 70 ? -1.424 29.047 29.094 1 87.06 70 LEU B N 1
ATOM 3145 C CA . LEU B 1 70 ? -2.652 28.281 28.969 1 87.06 70 LEU B CA 1
ATOM 3146 C C . LEU B 1 70 ? -2.346 26.781 28.844 1 87.06 70 LEU B C 1
ATOM 3148 O O . LEU B 1 70 ? -3.141 25.938 29.25 1 87.06 70 LEU B O 1
ATOM 3152 N N . ASP B 1 71 ? -1.109 26.453 28.297 1 79.44 71 ASP B N 1
ATOM 3153 C CA . ASP B 1 71 ? -0.762 25.047 28.078 1 79.44 71 ASP B CA 1
ATOM 3154 C C . ASP B 1 71 ? 0.044 24.5 29.25 1 79.44 71 ASP B C 1
ATOM 3156 O O . ASP B 1 71 ? 0.318 23.297 29.312 1 79.44 71 ASP B O 1
ATOM 3160 N N . GLY B 1 72 ? 0.381 25.328 30.078 1 72.38 72 GLY B N 1
ATOM 3161 C CA . GLY B 1 72 ? 1.246 24.969 31.188 1 72.38 72 GLY B CA 1
ATOM 3162 C C . GLY B 1 72 ? 0.512 24.25 32.312 1 72.38 72 GLY B C 1
ATOM 3163 O O . GLY B 1 72 ? 1.135 23.609 33.156 1 72.38 72 GLY B O 1
ATOM 3164 N N . ASN B 1 73 ? -0.802 24.422 32.312 1 75.06 73 ASN B N 1
ATOM 3165 C CA . ASN B 1 73 ? -1.615 23.766 33.312 1 75.06 73 ASN B CA 1
ATOM 3166 C C . ASN B 1 73 ? -2.854 23.109 32.719 1 75.06 73 ASN B C 1
ATOM 3168 O O . ASN B 1 73 ? -3.777 23.797 32.281 1 75.06 73 ASN B O 1
ATOM 3172 N N . PRO B 1 74 ? -2.764 21.844 32.688 1 80.56 74 PRO B N 1
ATOM 3173 C CA . PRO B 1 74 ? -3.91 21.156 32.094 1 80.56 74 PRO B CA 1
ATOM 3174 C C . PRO B 1 74 ? -5.227 21.484 32.781 1 80.56 74 PRO B C 1
ATOM 3176 O O . PRO B 1 74 ? -6.301 21.328 32.188 1 80.56 74 PRO B O 1
ATOM 3179 N N . LYS B 1 75 ? -5.105 22.031 34 1 84.31 75 LYS B N 1
ATOM 3180 C CA . LYS B 1 75 ? -6.312 22.359 34.75 1 84.31 75 LYS B CA 1
ATOM 3181 C C . LYS B 1 75 ? -6.898 23.688 34.312 1 84.31 75 LYS B C 1
ATOM 3183 O O . LYS B 1 75 ? -8.047 24.016 34.625 1 84.31 75 LYS B O 1
ATOM 3188 N N . ASN B 1 76 ? -6.094 24.469 33.594 1 86.56 76 ASN B N 1
ATOM 3189 C CA . ASN B 1 76 ? -6.559 25.75 33.062 1 86.56 76 ASN B CA 1
ATOM 3190 C C . ASN B 1 76 ? -7.246 25.562 31.703 1 86.56 76 ASN B C 1
ATOM 3192 O O . ASN B 1 76 ? -6.77 26.078 30.688 1 86.56 76 ASN B O 1
ATOM 3196 N N . ASN B 1 77 ? -8.43 24.844 31.734 1 92.69 77 ASN B N 1
ATOM 3197 C CA . ASN B 1 77 ? -9.258 24.531 30.578 1 92.69 77 ASN B CA 1
ATOM 3198 C C . ASN B 1 77 ? -10.688 24.203 30.984 1 92.69 77 ASN B C 1
ATOM 3200 O O . ASN B 1 77 ? -10.953 23.141 31.562 1 92.69 77 ASN B O 1
ATOM 3204 N N . PRO B 1 78 ? -11.609 25.094 30.781 1 94.31 78 PRO B N 1
ATOM 3205 C CA . PRO B 1 78 ? -11.375 26.344 30.062 1 94.31 78 PRO B CA 1
ATOM 3206 C C . PRO B 1 78 ? -10.367 27.25 30.766 1 94.31 78 PRO B C 1
ATOM 3208 O O . PRO B 1 78 ? -10.227 27.188 31.984 1 94.31 78 PRO B O 1
ATOM 3211 N N . GLY B 1 79 ? -9.672 27.922 29.953 1 94.69 79 GLY B N 1
ATOM 3212 C CA . GLY B 1 79 ? -8.633 28.766 30.5 1 94.69 79 GLY B CA 1
ATOM 3213 C C . GLY B 1 79 ? -8.648 30.172 29.922 1 94.69 79 GLY B C 1
ATOM 3214 O O . GLY B 1 79 ? -8.977 30.375 28.75 1 94.69 79 GLY B O 1
ATOM 3215 N N . ILE B 1 80 ? -8.266 31.219 30.891 1 94.75 80 ILE B N 1
ATOM 3216 C CA . ILE B 1 80 ? -8.133 32.594 30.406 1 94.75 80 ILE B CA 1
ATOM 3217 C C . ILE B 1 80 ? -6.812 33.188 30.906 1 94.75 80 ILE B C 1
ATOM 3219 O O . ILE B 1 80 ? -6.188 32.656 31.828 1 94.75 80 ILE B O 1
ATOM 3223 N N . LYS B 1 81 ? -6.414 34.125 30.188 1 95.38 81 LYS B N 1
ATOM 3224 C CA . LYS B 1 81 ? -5.391 35.062 30.656 1 95.38 81 LYS B CA 1
ATOM 3225 C C . LYS B 1 81 ? -5.891 36.5 30.594 1 95.38 81 LYS B C 1
ATOM 3227 O O . LYS B 1 81 ? -6.77 36.844 29.797 1 95.38 81 LYS B O 1
ATOM 3232 N N . CYS B 1 82 ? -5.336 37.375 31.531 1 96.25 82 CYS B N 1
ATOM 3233 C CA . CYS B 1 82 ? -5.77 38.75 31.609 1 96.25 82 CYS B CA 1
ATOM 3234 C C . CYS B 1 82 ? -4.57 39.719 31.656 1 96.25 82 CYS B C 1
ATOM 3236 O O . CYS B 1 82 ? -3.469 39.281 32.031 1 96.25 82 CYS B O 1
ATOM 3238 N N . ASP B 1 83 ? -4.762 40.812 31.141 1 96.38 83 ASP B N 1
ATOM 3239 C CA . ASP B 1 83 ? -3.855 41.969 31.297 1 96.38 83 ASP B CA 1
ATOM 3240 C C . ASP B 1 83 ? -4.492 43.062 32.156 1 96.38 83 ASP B C 1
ATOM 3242 O O . ASP B 1 83 ? -5.516 43.625 31.781 1 96.38 83 ASP B O 1
ATOM 3246 N N . CYS B 1 84 ? -3.875 43.344 33.375 1 96.38 84 CYS B N 1
ATOM 3247 C CA . CYS B 1 84 ? -4.488 44.25 34.312 1 96.38 84 CYS B CA 1
ATOM 3248 C C . CYS B 1 84 ? -3.732 45.594 34.375 1 96.38 84 CYS B C 1
ATOM 3250 O O . CYS B 1 84 ? -3.799 46.312 35.375 1 96.38 84 CYS B O 1
ATOM 3252 N N . SER B 1 85 ? -3.1 45.844 33.281 1 95.12 85 SER B N 1
ATOM 3253 C CA . SER B 1 85 ? -2.268 47.031 33.281 1 95.12 85 SER B CA 1
ATOM 3254 C C . SER B 1 85 ? -3.037 48.25 32.75 1 95.12 85 SER B C 1
ATOM 3256 O O . SER B 1 85 ? -2.486 49.344 32.656 1 95.12 85 SER B O 1
ATOM 3258 N N . TYR B 1 86 ? -4.324 48.031 32.406 1 95.5 86 TYR B N 1
ATOM 3259 C CA . TYR B 1 86 ? -5.066 49.094 31.75 1 95.5 86 TYR B CA 1
ATOM 3260 C C . TYR B 1 86 ? -5.574 50.125 32.75 1 95.5 86 TYR B C 1
ATOM 3262 O O . TYR B 1 86 ? -5.852 49.781 33.906 1 95.5 86 TYR B O 1
ATOM 3270 N N . ILE B 1 87 ? -5.734 51.375 32.344 1 94.38 87 ILE B N 1
ATOM 3271 C CA . ILE B 1 87 ? -6.219 52.531 33.125 1 94.38 87 ILE B CA 1
ATOM 3272 C C . ILE B 1 87 ? -5.438 52.594 34.438 1 94.38 87 ILE B C 1
ATOM 3274 O O . ILE B 1 87 ? -6.023 52.531 35.531 1 94.38 87 ILE B O 1
ATOM 3278 N N . ASN B 1 88 ? -4.176 52.781 34.406 1 92.81 88 ASN B N 1
ATOM 3279 C CA . ASN B 1 88 ? -3.254 52.906 35.531 1 92.81 88 ASN B CA 1
ATOM 3280 C C . ASN B 1 88 ? -3.359 51.75 36.5 1 92.81 88 ASN B C 1
ATOM 3282 O O . ASN B 1 88 ? -3.369 51.938 37.719 1 92.81 88 ASN B O 1
ATOM 3286 N N . GLY B 1 89 ? -3.756 50.531 35.875 1 93.12 89 GLY B N 1
ATOM 3287 C CA . GLY B 1 89 ? -3.744 49.312 36.688 1 93.12 89 GLY B CA 1
ATOM 3288 C C . GLY B 1 89 ? -5.047 49.094 37.438 1 93.12 89 GLY B C 1
ATOM 3289 O O . GLY B 1 89 ? -5.082 48.344 38.406 1 93.12 89 GLY B O 1
ATOM 3290 N N . THR B 1 90 ? -6.086 49.625 36.969 1 94.56 90 THR B N 1
ATOM 3291 C CA . THR B 1 90 ? -7.34 49.5 37.719 1 94.56 90 THR B CA 1
ATOM 3292 C C . THR B 1 90 ? -8.312 48.594 36.938 1 94.56 90 THR B C 1
ATOM 3294 O O . THR B 1 90 ? -9.312 48.156 37.5 1 94.56 90 THR B O 1
ATOM 3297 N N . VAL B 1 91 ? -7.965 48.375 35.656 1 96.56 91 VAL B N 1
ATOM 3298 C CA . VAL B 1 91 ? -8.883 47.594 34.844 1 96.56 91 VAL B CA 1
ATOM 3299 C C . VAL B 1 91 ? -8.133 46.406 34.188 1 96.56 91 VAL B C 1
ATOM 3301 O O . VAL B 1 91 ? -7.02 46.594 33.688 1 96.56 91 VAL B O 1
ATOM 3304 N N . CYS B 1 92 ? -8.75 45.25 34.25 1 97.31 92 CYS B N 1
ATOM 3305 C CA . CYS B 1 92 ? -8.25 44.062 33.562 1 97.31 92 CYS B CA 1
ATOM 3306 C C . CYS B 1 92 ? -9.07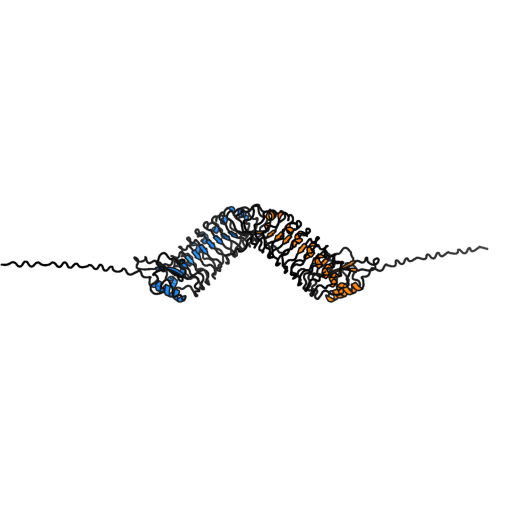 43.75 32.344 1 97.31 92 CYS B C 1
ATOM 3308 O O . CYS B 1 92 ? -10.289 43.938 32.312 1 97.31 92 CYS B O 1
ATOM 3310 N N . HIS B 1 93 ? -8.359 43.25 31.312 1 97.81 93 HIS B N 1
ATOM 3311 C CA . HIS B 1 93 ? -9.008 42.719 30.125 1 97.81 93 HIS B CA 1
ATOM 3312 C C . HIS B 1 93 ? -8.609 41.25 29.891 1 97.81 93 HIS B C 1
ATOM 3314 O O . HIS B 1 93 ? -7.461 40.875 30.141 1 97.81 93 HIS B O 1
ATOM 3320 N N . ILE B 1 94 ? -9.539 40.469 29.422 1 97.12 94 ILE B N 1
ATOM 3321 C CA . ILE B 1 94 ? -9.266 39.062 29.031 1 97.12 94 ILE B CA 1
ATOM 3322 C C . ILE B 1 94 ? -8.562 39.062 27.672 1 97.12 94 ILE B C 1
ATOM 3324 O O . ILE B 1 94 ? -9.117 39.531 26.672 1 97.12 94 ILE B O 1
ATOM 3328 N N . THR B 1 95 ? -7.359 38.406 27.688 1 97.56 95 THR B N 1
ATOM 3329 C CA . THR B 1 95 ? -6.551 38.5 26.484 1 97.56 95 THR B CA 1
ATOM 3330 C C . THR B 1 95 ? -6.445 37.125 25.812 1 97.56 95 THR B C 1
ATOM 3332 O O . THR B 1 95 ? -6.098 37.031 24.641 1 97.56 95 THR B O 1
ATOM 3335 N N . GLN B 1 96 ? -6.719 36.125 26.562 1 97.12 96 GLN B N 1
ATOM 3336 C CA . GLN B 1 96 ? -6.672 34.781 26 1 97.12 96 GLN B CA 1
ATOM 3337 C C . GLN B 1 96 ? -7.84 33.938 26.5 1 97.12 96 GLN B C 1
ATOM 3339 O O . GLN B 1 96 ? -8.258 34.062 27.656 1 97.12 96 GLN B O 1
ATOM 3344 N N . LEU B 1 97 ? -8.312 33.125 25.578 1 96.81 97 LEU B N 1
ATOM 3345 C CA . LEU B 1 97 ? -9.367 32.188 25.922 1 96.81 97 LEU B CA 1
ATOM 3346 C C . LEU B 1 97 ? -9.102 30.828 25.281 1 96.81 97 LEU B C 1
ATOM 3348 O O . LEU B 1 97 ? -8.836 30.734 24.078 1 96.81 97 LEU B O 1
ATOM 3352 N N . LYS B 1 98 ? -9.094 29.812 26.078 1 96.88 98 LYS B N 1
ATOM 3353 C CA . LYS B 1 98 ? -8.906 28.438 25.625 1 96.88 98 LYS B CA 1
ATOM 3354 C C . LYS B 1 98 ? -10.047 27.547 26.109 1 96.88 98 LYS B C 1
ATOM 3356 O O . LYS B 1 98 ? -10.359 27.5 27.297 1 96.88 98 LYS B O 1
ATOM 3361 N N . VAL B 1 99 ? -10.703 27 25.25 1 96.25 99 VAL B N 1
ATOM 3362 C CA . VAL B 1 99 ? -11.68 25.938 25.469 1 96.25 99 VAL B CA 1
ATOM 3363 C C . VAL B 1 99 ? -11.375 24.75 24.547 1 96.25 99 VAL B C 1
ATOM 3365 O O . VAL B 1 99 ? -11.859 24.688 23.422 1 96.25 99 VAL B O 1
ATOM 3368 N N . TYR B 1 100 ? -10.586 23.859 25.047 1 96.12 100 TYR B N 1
ATOM 3369 C CA . TYR B 1 100 ? -9.984 22.828 24.203 1 96.12 100 TYR B CA 1
ATOM 3370 C C . TYR B 1 100 ? -10.453 21.453 24.625 1 96.12 100 TYR B C 1
ATOM 3372 O O . TYR B 1 100 ? -10.289 21.062 25.781 1 96.12 100 TYR B O 1
ATOM 3380 N N . ALA B 1 101 ? -11.109 20.719 23.703 1 96.44 101 ALA B N 1
ATOM 3381 C CA . ALA B 1 101 ? -11.461 19.312 23.906 1 96.44 101 ALA B CA 1
ATOM 3382 C C . ALA B 1 101 ? -12.328 19.125 25.141 1 96.44 101 ALA B C 1
ATOM 3384 O O . ALA B 1 101 ? -12.047 18.281 26 1 96.44 101 ALA B O 1
ATOM 3385 N N . LEU B 1 102 ? -13.352 19.938 25.172 1 96.06 102 LEU B N 1
ATOM 3386 C CA . LEU B 1 102 ? -14.242 19.891 26.328 1 96.06 102 LEU B CA 1
ATOM 3387 C C . LEU B 1 102 ? -15.641 19.453 25.906 1 96.06 102 LEU B C 1
ATOM 3389 O O . LEU B 1 102 ? -16.594 19.562 26.688 1 96.06 102 LEU B O 1
ATOM 3393 N N . ASN B 1 103 ? -15.766 19.047 24.734 1 97 103 ASN B N 1
ATOM 3394 C CA . ASN B 1 103 ? -17 18.531 24.188 1 97 103 ASN B CA 1
ATOM 3395 C C . ASN B 1 103 ? -18.125 19.562 24.219 1 97 103 ASN B C 1
ATOM 3397 O O . ASN B 1 103 ? -19.281 19.234 24.484 1 97 103 ASN B O 1
ATOM 3401 N N . VAL B 1 104 ? -17.75 20.812 24.109 1 97.31 104 VAL B N 1
ATOM 3402 C CA . VAL B 1 104 ? -18.781 21.844 24.094 1 97.31 104 VAL B CA 1
ATOM 3403 C C . VAL B 1 104 ? -19.547 21.781 22.766 1 97.31 104 VAL B C 1
ATOM 3405 O O . VAL B 1 104 ? -18.984 21.406 21.734 1 97.31 104 VAL B O 1
ATOM 3408 N N . VAL B 1 105 ? -20.812 22.172 22.844 1 97.75 105 VAL B N 1
ATOM 3409 C CA . VAL B 1 105 ? -21.719 22.047 21.719 1 97.75 105 VAL B CA 1
ATOM 3410 C C . VAL B 1 105 ? -22.359 23.406 21.422 1 97.75 105 VAL B C 1
ATOM 3412 O O . VAL B 1 105 ? -22.422 24.266 22.297 1 97.75 105 VAL B O 1
ATOM 3415 N N . GLY B 1 106 ? -22.859 23.516 20.188 1 97.5 106 GLY B N 1
ATOM 3416 C CA . GLY B 1 106 ? -23.547 24.734 19.766 1 97.5 106 GLY B CA 1
ATOM 3417 C C . GLY B 1 106 ? -22.719 25.594 18.828 1 97.5 106 GLY B C 1
ATOM 3418 O O . GLY B 1 106 ? -21.703 25.156 18.312 1 97.5 106 GLY B O 1
ATOM 3419 N N . GLN B 1 107 ? -23.266 26.781 18.656 1 98 107 GLN B N 1
ATOM 3420 C CA . GLN B 1 107 ? -22.562 27.734 17.781 1 98 107 GLN B CA 1
ATOM 3421 C C . GLN B 1 107 ? -21.562 28.578 18.578 1 98 107 GLN B C 1
ATOM 3423 O O . GLN B 1 107 ? -21.641 28.625 19.812 1 98 107 GLN B O 1
ATOM 3428 N N . ILE B 1 108 ? -20.641 29.156 17.906 1 98.38 108 ILE B N 1
ATOM 3429 C CA . ILE B 1 108 ? -19.766 30.125 18.547 1 98.38 108 ILE B CA 1
ATOM 3430 C C . ILE B 1 108 ? -20.609 31.297 19.078 1 98.38 108 ILE B C 1
ATOM 3432 O O . ILE B 1 108 ? -21.297 31.969 18.312 1 98.38 108 ILE B O 1
ATOM 3436 N N . PRO B 1 109 ? -20.469 31.516 20.359 1 97.69 109 PRO B N 1
ATOM 3437 C CA . PRO B 1 109 ? -21.359 32.5 20.969 1 97.69 109 PRO B CA 1
ATOM 3438 C C . PRO B 1 109 ? -21.062 33.938 20.5 1 97.69 109 PRO B C 1
ATOM 3440 O O . PRO B 1 109 ? -19.891 34.312 20.406 1 97.69 109 PRO B O 1
ATOM 3443 N N . ALA B 1 110 ? -22.156 34.781 20.312 1 97.69 110 ALA B N 1
ATOM 3444 C CA . ALA B 1 110 ? -22.016 36.156 19.844 1 97.69 110 ALA B CA 1
ATOM 3445 C C . ALA B 1 110 ? -21.344 37.031 20.891 1 97.69 110 ALA B C 1
ATOM 3447 O O . ALA B 1 110 ? -20.688 38.031 20.547 1 97.69 110 ALA B O 1
ATOM 3448 N N . GLU B 1 111 ? -21.422 36.562 22.141 1 97.94 111 GLU B N 1
ATOM 3449 C CA . GLU B 1 111 ? -20.844 37.344 23.25 1 97.94 111 GLU B CA 1
ATOM 3450 C C . GLU B 1 111 ? -19.328 37.406 23.156 1 97.94 111 GLU B C 1
ATOM 3452 O O . GLU B 1 111 ? -18.703 38.25 23.766 1 97.94 111 GLU B O 1
ATOM 3457 N N . LEU B 1 112 ? -18.828 36.531 22.375 1 98.12 112 LEU B N 1
ATOM 3458 C CA . LEU B 1 112 ? -17.391 36.531 22.172 1 98.12 112 LEU B CA 1
ATOM 3459 C C . LEU B 1 112 ? -16.906 37.844 21.578 1 98.12 112 LEU B C 1
ATOM 3461 O O . LEU B 1 112 ? -15.773 38.25 21.812 1 98.12 112 LEU B O 1
ATOM 3465 N N . GLN B 1 113 ? -17.812 38.562 20.859 1 97.75 113 GLN B N 1
ATOM 3466 C CA . GLN B 1 113 ? -17.469 39.812 20.219 1 97.75 113 GLN B CA 1
ATOM 3467 C C . GLN B 1 113 ? -17.094 40.875 21.25 1 97.75 113 GLN B C 1
ATOM 3469 O O . GLN B 1 113 ? -16.453 41.875 20.922 1 97.75 113 GLN B O 1
ATOM 3474 N N . ASN B 1 114 ? -17.438 40.656 22.531 1 98 114 ASN B N 1
ATOM 3475 C CA . ASN B 1 114 ? -17.203 41.625 23.594 1 98 114 ASN B CA 1
ATOM 3476 C C . ASN B 1 114 ? -15.836 41.438 24.234 1 98 114 ASN B C 1
ATOM 3478 O O . ASN B 1 114 ? -15.406 42.25 25.047 1 98 114 ASN B O 1
ATOM 3482 N N . LEU B 1 115 ? -15.18 40.375 23.844 1 98.19 115 LEU B N 1
ATOM 3483 C CA . LEU B 1 115 ? -13.805 40.188 24.297 1 98.19 115 LEU B CA 1
ATOM 3484 C C . LEU B 1 115 ? -12.812 40.812 23.312 1 98.19 115 LEU B C 1
ATOM 3486 O O . LEU B 1 115 ? -12.016 40.094 22.703 1 98.19 115 LEU B O 1
ATOM 3490 N N . THR B 1 116 ? -12.773 42.062 23.281 1 97.56 116 THR B N 1
ATOM 3491 C CA . THR B 1 116 ? -12.148 42.812 22.203 1 97.56 116 THR B CA 1
ATOM 3492 C C . THR B 1 116 ? -10.633 42.812 22.359 1 97.56 116 THR B C 1
ATOM 3494 O O . THR B 1 116 ? -9.914 43.188 21.422 1 97.56 116 THR B O 1
ATOM 3497 N N . TYR B 1 117 ? -10.102 42.312 23.453 1 97.88 117 TYR B N 1
ATOM 3498 C CA . TYR B 1 117 ? -8.664 42.375 23.688 1 97.88 117 TYR B CA 1
ATOM 3499 C C . TYR B 1 117 ? -8.047 40.969 23.5 1 97.88 117 TYR B C 1
ATOM 3501 O O . TYR B 1 117 ? -6.852 40.781 23.75 1 97.88 117 TYR B O 1
ATOM 3509 N N . LEU B 1 118 ? -8.844 40.062 22.984 1 98.25 118 LEU B N 1
ATOM 3510 C CA . LEU B 1 118 ? -8.344 38.719 22.781 1 98.25 118 LEU B CA 1
ATOM 3511 C C . LEU B 1 118 ? -7.199 38.719 21.766 1 98.25 118 LEU B C 1
ATOM 3513 O O . LEU B 1 118 ? -7.32 39.281 20.688 1 98.25 118 LEU B O 1
ATOM 3517 N N . ASN B 1 119 ? -6.066 38.094 22.172 1 98.06 119 ASN B N 1
ATOM 3518 C CA . ASN B 1 119 ? -4.973 37.875 21.234 1 98.06 119 ASN B CA 1
ATOM 3519 C C . ASN B 1 119 ? -4.723 36.406 20.984 1 98.06 119 ASN B C 1
ATOM 3521 O O . ASN B 1 119 ? -3.93 36.031 20.109 1 98.06 119 ASN B O 1
ATOM 3525 N N . TYR B 1 120 ? -5.43 35.594 21.688 1 97.75 120 TYR B N 1
ATOM 3526 C CA . TYR B 1 120 ? -5.352 34.156 21.547 1 97.75 120 TYR B CA 1
ATOM 3527 C C . TYR B 1 120 ? -6.711 33.5 21.781 1 97.75 120 TYR B C 1
ATOM 3529 O O . TYR B 1 120 ? -7.352 33.75 22.812 1 97.75 120 TYR B O 1
ATOM 3537 N N . LEU B 1 121 ? -7.191 32.75 20.828 1 98.38 121 LEU B N 1
ATOM 3538 C CA . LEU B 1 121 ? -8.453 32.031 20.938 1 98.38 121 LEU B CA 1
ATOM 3539 C C . LEU B 1 121 ? -8.297 30.594 20.469 1 98.38 121 LEU B C 1
ATOM 3541 O O . LEU B 1 121 ? -8 30.344 19.297 1 98.38 121 LEU B O 1
ATOM 3545 N N . ASP B 1 122 ? -8.469 29.625 21.359 1 98.12 122 ASP B N 1
ATOM 3546 C CA . ASP B 1 122 ? -8.375 28.203 21.031 1 98.12 122 ASP B CA 1
ATOM 3547 C C . ASP B 1 122 ? -9.664 27.469 21.391 1 98.12 122 ASP B C 1
ATOM 3549 O O . ASP B 1 122 ? -9.961 27.266 22.562 1 98.12 122 ASP B O 1
ATOM 3553 N N . LEU B 1 123 ? -10.367 27.109 20.375 1 98.31 123 LEU B N 1
ATOM 3554 C CA . LEU B 1 123 ? -11.617 26.375 20.531 1 98.31 123 LEU B CA 1
ATOM 3555 C C . LEU B 1 123 ? -11.508 24.984 19.891 1 98.31 123 LEU B C 1
ATOM 3557 O O . LEU B 1 123 ? -12.523 24.375 19.547 1 98.31 123 LEU B O 1
ATOM 3561 N N . ASP B 1 124 ? -10.336 24.422 19.734 1 98.06 124 ASP B N 1
ATOM 3562 C CA . ASP B 1 124 ? -10.102 23.172 19.016 1 98.06 124 ASP B CA 1
ATOM 3563 C C . ASP B 1 124 ? -10.758 22 19.719 1 98.06 124 ASP B C 1
ATOM 3565 O O . ASP B 1 124 ? -10.891 21.984 20.938 1 98.06 124 ASP B O 1
ATOM 3569 N N . GLN B 1 125 ? -11.125 20.969 18.938 1 97.81 125 GLN B N 1
ATOM 3570 C CA . GLN B 1 125 ? -11.516 19.641 19.391 1 97.81 125 GLN B CA 1
ATOM 3571 C C . GLN B 1 125 ? -12.766 19.703 20.25 1 97.81 125 GLN B C 1
ATOM 3573 O O . GLN B 1 125 ? -12.75 19.266 21.406 1 97.81 125 GLN B O 1
ATOM 3578 N N . ASN B 1 126 ? -13.836 20.25 19.672 1 98.38 126 ASN B N 1
ATOM 3579 C CA . ASN B 1 126 ? -15.164 20.266 20.266 1 98.38 126 ASN B CA 1
ATOM 3580 C C . ASN B 1 126 ? -16.234 19.828 19.266 1 98.38 126 ASN B C 1
ATOM 3582 O O . ASN B 1 126 ? -15.938 19.156 18.281 1 98.38 126 ASN B O 1
ATOM 3586 N N . TYR B 1 127 ? -17.438 20.156 19.609 1 98.31 127 TYR B N 1
ATOM 3587 C CA . TYR B 1 127 ? -18.547 19.828 18.703 1 98.31 127 TYR B CA 1
ATOM 3588 C C . TYR B 1 127 ? -19.281 21.094 18.281 1 98.31 127 TYR B C 1
ATOM 3590 O O . TYR B 1 127 ? -20.516 21.094 18.172 1 98.31 127 TYR B O 1
ATOM 3598 N N . LEU B 1 128 ? -18.5 22.125 18.188 1 98.62 128 LEU B N 1
ATOM 3599 C CA . LEU B 1 128 ? -19.094 23.375 17.75 1 98.62 128 LEU B CA 1
ATOM 3600 C C . LEU B 1 128 ? -19.609 23.25 16.312 1 98.62 128 LEU B C 1
ATOM 3602 O O . LEU B 1 128 ? -18.984 22.578 15.484 1 98.62 128 LEU B O 1
ATOM 3606 N N . SER B 1 129 ? -20.719 23.875 16.062 1 98.5 129 SER B N 1
ATOM 3607 C CA . SER B 1 129 ? -21.359 23.797 14.75 1 98.5 129 SER B CA 1
ATOM 3608 C C . SER B 1 129 ? -21.672 25.188 14.211 1 98.5 129 SER B C 1
ATOM 3610 O O . SER B 1 129 ? -21.375 26.203 14.859 1 98.5 129 SER B O 1
ATOM 3612 N N . GLY B 1 130 ? -22.188 25.266 12.984 1 98.25 130 GLY B N 1
ATOM 3613 C CA . GLY B 1 130 ? -22.484 26.531 12.359 1 98.25 130 GLY B CA 1
ATOM 3614 C C . GLY B 1 130 ? -21.266 27.203 11.758 1 98.25 130 GLY B C 1
ATOM 3615 O O . GLY B 1 130 ? -20.188 26.609 11.711 1 98.25 130 GLY B O 1
ATOM 3616 N N . PRO B 1 131 ? -21.5 28.438 11.273 1 98.44 131 PRO B N 1
ATOM 3617 C CA . PRO B 1 131 ? -20.406 29.156 10.617 1 98.44 131 PRO B CA 1
ATOM 3618 C C . PRO B 1 131 ? -19.453 29.812 11.609 1 98.44 131 PRO B C 1
ATOM 3620 O O . PRO B 1 131 ? -19.797 29.984 12.781 1 98.44 131 PRO B O 1
ATOM 3623 N N . ILE B 1 132 ? -18.281 30.125 11.148 1 98.69 132 ILE B N 1
ATOM 3624 C CA . ILE B 1 132 ? -17.5 31.141 11.859 1 98.69 132 ILE B CA 1
ATOM 3625 C C . ILE B 1 132 ? -18.188 32.5 11.75 1 98.69 132 ILE B C 1
ATOM 3627 O O . ILE B 1 132 ? -18.406 33 10.648 1 98.69 132 ILE B O 1
ATOM 3631 N N . PRO B 1 133 ? -18.516 33.031 12.875 1 98.38 133 PRO B N 1
ATOM 3632 C CA . PRO B 1 133 ? -19.156 34.344 12.789 1 98.38 133 PRO B CA 1
ATOM 3633 C C . PRO B 1 133 ? -18.234 35.438 12.242 1 98.38 133 PRO B C 1
ATOM 3635 O O . PRO B 1 133 ? -17.047 35.438 12.555 1 98.38 133 PRO B O 1
ATOM 3638 N N . SER B 1 134 ? -18.844 36.344 11.492 1 97.88 134 SER B N 1
ATOM 3639 C CA . SER B 1 134 ? -18.062 37.375 10.828 1 97.88 134 SER B CA 1
ATOM 3640 C C . SER B 1 134 ? -17.406 38.312 11.836 1 97.88 134 SER B C 1
ATOM 3642 O O . SER B 1 134 ? -16.344 38.875 11.578 1 97.88 134 SER B O 1
ATOM 3644 N N . PHE B 1 135 ? -18 38.406 13 1 98.06 135 PHE B N 1
ATOM 3645 C CA . PHE B 1 135 ? -17.5 39.375 13.977 1 98.06 135 PHE B CA 1
ATOM 3646 C C . PHE B 1 135 ? -16.109 38.969 14.461 1 98.06 135 PHE B C 1
ATOM 3648 O O . PHE B 1 135 ? -15.398 39.781 15.055 1 98.06 135 PHE B O 1
ATOM 3655 N N . ILE B 1 136 ? -15.773 37.75 14.273 1 98.56 136 ILE B N 1
ATOM 3656 C CA . ILE B 1 136 ? -14.438 37.312 14.664 1 98.56 136 ILE B CA 1
ATOM 3657 C C . ILE B 1 136 ? -13.391 38.188 13.984 1 98.56 136 ILE B C 1
ATOM 3659 O O . ILE B 1 136 ? -12.328 38.469 14.547 1 98.56 136 ILE B O 1
ATOM 3663 N N . GLY B 1 137 ? -13.719 38.688 12.766 1 98.44 137 GLY B N 1
ATOM 3664 C CA . GLY B 1 137 ? -12.836 39.562 12.016 1 98.44 137 GLY B CA 1
ATOM 3665 C C . GLY B 1 137 ? -12.586 40.875 12.703 1 98.44 137 GLY B C 1
ATOM 3666 O O . GLY B 1 137 ? -11.664 41.625 12.336 1 98.44 137 GLY B O 1
ATOM 3667 N N . GLN B 1 138 ? -13.344 41.188 13.797 1 98.06 138 GLN B N 1
ATOM 3668 C CA . GLN B 1 138 ? -13.195 42.438 14.523 1 98.06 138 GLN B CA 1
ATOM 3669 C C . GLN B 1 138 ? -12.203 42.281 15.672 1 98.06 138 GLN B C 1
ATOM 3671 O O . GLN B 1 138 ? -11.766 43.281 16.25 1 98.06 138 GLN B O 1
ATOM 3676 N N . LEU B 1 139 ? -11.828 41.062 15.953 1 98.56 139 LEU B N 1
ATOM 3677 C CA . LEU B 1 139 ? -10.867 40.812 17.016 1 98.56 139 LEU B CA 1
ATOM 3678 C C . LEU B 1 139 ? -9.438 40.938 16.5 1 98.56 139 LEU B C 1
ATOM 3680 O O . LEU B 1 139 ? -8.688 39.969 16.5 1 98.56 139 LEU B O 1
ATOM 3684 N N . THR B 1 140 ? -9.031 42.125 16.234 1 98.19 140 THR B N 1
ATOM 3685 C CA . THR B 1 140 ? -7.859 42.375 15.406 1 98.19 140 THR B CA 1
ATOM 3686 C C . THR B 1 140 ? -6.574 42.156 16.203 1 98.19 140 THR B C 1
ATOM 3688 O O . THR B 1 140 ? -5.484 42.094 15.625 1 98.19 140 THR B O 1
ATOM 3691 N N . ALA B 1 141 ? -6.707 41.938 17.5 1 98.19 141 ALA B N 1
ATOM 3692 C CA . ALA B 1 141 ? -5.523 41.688 18.312 1 98.19 141 ALA B CA 1
ATOM 3693 C C . ALA B 1 141 ? -5.133 40.188 18.25 1 98.19 141 ALA B C 1
ATOM 3695 O O . ALA B 1 141 ? -4.039 39.812 18.672 1 98.19 141 ALA B O 1
ATOM 3696 N N . LEU B 1 142 ? -5.973 39.375 17.641 1 98.69 142 LEU B N 1
ATOM 3697 C CA . LEU B 1 142 ? -5.711 37.938 17.609 1 98.69 142 LEU B CA 1
ATOM 3698 C C . LEU B 1 142 ? -4.391 37.656 16.906 1 98.69 142 LEU B C 1
ATOM 3700 O O . LEU B 1 142 ? -4.141 38.156 15.805 1 98.69 142 LEU B O 1
ATOM 3704 N N . THR B 1 143 ? -3.582 36.844 17.594 1 98.69 143 THR B N 1
ATOM 3705 C CA . THR B 1 143 ? -2.35 36.344 16.984 1 98.69 143 THR B CA 1
ATOM 3706 C C . THR B 1 143 ? -2.484 34.875 16.641 1 98.69 143 THR B C 1
ATOM 3708 O O . THR B 1 143 ? -1.803 34.375 15.75 1 98.69 143 THR B O 1
ATOM 3711 N N . GLU B 1 144 ? -3.34 34.188 17.359 1 98.69 144 GLU B N 1
ATOM 3712 C CA . GLU B 1 144 ? -3.631 32.812 17.062 1 98.69 144 GLU B CA 1
ATOM 3713 C C . GLU B 1 144 ? -5.129 32.531 17.141 1 98.69 144 GLU B C 1
ATOM 3715 O O . GLU B 1 144 ? -5.789 32.906 18.109 1 98.69 144 GLU B O 1
ATOM 3720 N N . LEU B 1 145 ? -5.613 31.922 16.125 1 98.88 145 LEU B N 1
ATOM 3721 C CA . LEU B 1 145 ? -7.004 31.484 16.062 1 98.88 145 LEU B CA 1
ATOM 3722 C C . LEU B 1 145 ? -7.094 30 15.75 1 98.88 145 LEU B C 1
ATOM 3724 O O . LEU B 1 145 ? -6.691 29.547 14.672 1 98.88 145 LEU B O 1
ATOM 3728 N N . HIS B 1 146 ? -7.602 29.188 16.656 1 98.56 146 HIS B N 1
ATOM 3729 C CA . HIS B 1 146 ? -7.785 27.75 16.531 1 98.56 146 HIS B CA 1
ATOM 3730 C C . HIS B 1 146 ? -9.258 27.375 16.594 1 98.56 146 HIS B C 1
ATOM 3732 O O . HIS B 1 146 ? -9.883 27.484 17.656 1 98.56 146 HIS B O 1
ATOM 3738 N N . VAL B 1 147 ? -9.789 26.984 15.531 1 98.69 147 VAL B N 1
ATOM 3739 C CA . VAL B 1 147 ? -11.195 26.594 15.547 1 98.69 147 VAL B CA 1
ATOM 3740 C C . VAL B 1 147 ? -11.367 25.266 14.836 1 98.69 147 VAL B C 1
ATOM 3742 O O . VAL B 1 147 ? -12.477 24.906 14.438 1 98.69 147 VAL B O 1
ATOM 3745 N N . GLY B 1 148 ? -10.289 24.5 14.695 1 98.69 148 GLY B N 1
ATOM 3746 C CA . GLY B 1 148 ? -10.312 23.203 14.023 1 98.69 148 GLY B CA 1
ATOM 3747 C C . GLY B 1 148 ? -10.891 22.094 14.883 1 98.69 148 GLY B C 1
ATOM 3748 O O . GLY B 1 148 ? -11.164 22.297 16.062 1 98.69 148 GLY B O 1
ATOM 3749 N N . PHE B 1 149 ? -11.07 20.906 14.227 1 98.44 149 PHE B N 1
ATOM 3750 C CA . PHE B 1 149 ? -11.578 19.734 14.93 1 98.44 149 PHE B CA 1
ATOM 3751 C C . PHE B 1 149 ? -12.938 20.016 15.555 1 98.44 149 PHE B C 1
ATOM 3753 O O . PHE B 1 149 ? -13.148 19.781 16.75 1 98.44 149 PHE B O 1
ATOM 3760 N N . ASN B 1 150 ? -13.742 20.656 14.758 1 98.69 150 ASN B N 1
ATOM 3761 C CA . ASN B 1 150 ? -15.133 20.969 15.078 1 98.69 150 ASN B CA 1
ATOM 3762 C C . ASN B 1 150 ? -16.062 20.641 13.914 1 98.69 150 ASN B C 1
ATOM 3764 O O . ASN B 1 150 ? -15.602 20.344 12.812 1 98.69 150 ASN B O 1
ATOM 3768 N N . ALA B 1 151 ? -17.344 20.766 14.188 1 98.56 151 ALA B N 1
ATOM 3769 C CA . ALA B 1 151 ? -18.328 20.547 13.133 1 98.56 151 ALA B CA 1
ATOM 3770 C C . ALA B 1 151 ? -18.734 21.875 12.484 1 98.56 151 ALA B C 1
ATOM 3772 O O . ALA B 1 151 ? -19.859 22.031 12.016 1 98.56 151 ALA B O 1
ATOM 3773 N N . LEU B 1 152 ? -17.844 22.828 12.586 1 98.81 152 LEU B N 1
ATOM 3774 C CA . LEU B 1 152 ? -18.125 24.109 11.969 1 98.81 152 LEU B CA 1
ATOM 3775 C C . LEU B 1 152 ? -18.344 23.969 10.469 1 98.81 152 LEU B C 1
ATOM 3777 O O . LEU B 1 152 ? -17.703 23.125 9.828 1 98.81 152 LEU B O 1
ATOM 3781 N N . SER B 1 153 ? -19.234 24.781 9.961 1 98.62 153 SER B N 1
ATOM 3782 C CA . SER B 1 153 ? -19.656 24.656 8.57 1 98.62 153 SER B CA 1
ATOM 3783 C C . SER B 1 153 ? -19.844 26.016 7.918 1 98.62 153 SER B C 1
ATOM 3785 O O . SER B 1 153 ? -19.578 27.047 8.539 1 98.62 153 SER B O 1
ATOM 3787 N N . GLY B 1 154 ? -20.188 26 6.617 1 98.31 154 GLY B N 1
ATOM 3788 C CA . GLY B 1 154 ? -20.375 27.25 5.879 1 98.31 154 GLY B CA 1
ATOM 3789 C C . GLY B 1 154 ? -19.078 27.781 5.281 1 98.31 154 GLY B C 1
ATOM 3790 O O . GLY B 1 154 ? -18.031 27.141 5.395 1 98.31 154 GLY B O 1
ATOM 3791 N N . PRO B 1 155 ? -19.234 28.922 4.602 1 98.5 155 PRO B N 1
ATOM 3792 C CA . PRO B 1 155 ? -18.047 29.5 3.994 1 98.5 155 PRO B CA 1
ATOM 3793 C C . PRO B 1 155 ? -17.125 30.156 5.02 1 98.5 155 PRO B C 1
ATOM 3795 O O . PRO B 1 155 ? -17.578 30.578 6.09 1 98.5 155 PRO B O 1
ATOM 3798 N N . ILE B 1 156 ? -15.898 30.219 4.668 1 98.75 156 ILE B N 1
ATOM 3799 C CA . ILE B 1 156 ? -14.969 31.016 5.469 1 98.75 156 ILE B CA 1
ATOM 3800 C C . ILE B 1 156 ? -15.281 32.5 5.312 1 98.75 156 ILE B C 1
ATOM 3802 O O . ILE B 1 156 ? -15.312 33 4.195 1 98.75 156 ILE B O 1
ATOM 3806 N N . PRO B 1 157 ? -15.516 33.156 6.406 1 98.5 157 PRO B N 1
ATOM 3807 C CA . PRO B 1 157 ? -15.852 34.594 6.254 1 98.5 157 PRO B CA 1
ATOM 3808 C C . PRO B 1 157 ? -14.664 35.438 5.797 1 98.5 157 PRO B C 1
ATOM 3810 O O . PRO B 1 157 ? -13.57 35.312 6.344 1 98.5 157 PRO B O 1
ATOM 3813 N N . LYS B 1 158 ? -14.922 36.344 4.848 1 98.5 158 LYS B N 1
ATOM 3814 C CA . LYS B 1 158 ? -13.867 37.188 4.305 1 98.5 158 LYS B CA 1
ATOM 3815 C C . LYS B 1 158 ? -13.312 38.125 5.375 1 98.5 158 LYS B C 1
ATOM 3817 O O . LYS B 1 158 ? -12.156 38.562 5.293 1 98.5 158 LYS B O 1
ATOM 3822 N N . GLU B 1 159 ? -14.086 38.344 6.414 1 98.75 159 GLU B N 1
ATOM 3823 C CA . GLU B 1 159 ? -13.727 39.25 7.5 1 98.75 159 GLU B CA 1
ATOM 3824 C C . GLU B 1 159 ? -12.516 38.719 8.273 1 98.75 159 GLU B C 1
ATOM 3826 O O . GLU B 1 159 ? -11.836 39.5 8.961 1 98.75 159 GLU B O 1
ATOM 3831 N N . LEU B 1 160 ? -12.227 37.469 8.125 1 98.75 160 LEU B N 1
ATOM 3832 C CA . LEU B 1 160 ? -11.016 36.938 8.758 1 98.75 160 LEU B CA 1
ATOM 3833 C C . LEU B 1 160 ? -9.773 37.625 8.203 1 98.75 160 LEU B C 1
ATOM 3835 O O . LEU B 1 160 ? -8.734 37.688 8.875 1 98.75 160 LEU B O 1
ATOM 3839 N N . GLY B 1 161 ? -9.914 38.188 7.031 1 98.75 161 GLY B N 1
ATOM 3840 C CA . GLY B 1 161 ? -8.805 38.906 6.422 1 98.75 161 GLY B CA 1
ATOM 3841 C C . GLY B 1 161 ? -8.422 40.156 7.191 1 98.75 161 GLY B C 1
ATOM 3842 O O . GLY B 1 161 ? -7.355 40.719 6.961 1 98.75 161 GLY B O 1
ATOM 3843 N N . ASN B 1 162 ? -9.266 40.562 8.188 1 98.75 162 ASN B N 1
ATOM 3844 C CA . ASN B 1 162 ? -9.008 41.75 8.992 1 98.75 162 ASN B CA 1
ATOM 3845 C C . ASN B 1 162 ? -8.055 41.469 10.148 1 98.75 162 ASN B C 1
ATOM 3847 O O . ASN B 1 162 ? -7.566 42.375 10.805 1 98.75 162 ASN B O 1
ATOM 3851 N N . LEU B 1 163 ? -7.754 40.219 10.352 1 98.81 163 LEU B N 1
ATOM 3852 C CA . LEU B 1 163 ? -6.918 39.812 11.477 1 98.81 163 LEU B CA 1
ATOM 3853 C C . LEU B 1 163 ? -5.441 39.875 11.109 1 98.81 163 LEU B C 1
ATOM 3855 O O . LEU B 1 163 ? -4.75 38.844 11.133 1 98.81 163 LEU B O 1
ATOM 3859 N N . THR B 1 164 ? -4.914 41.031 10.953 1 98.69 164 THR B N 1
ATOM 3860 C CA . THR B 1 164 ? -3.617 41.219 10.312 1 98.69 164 THR B CA 1
ATOM 3861 C C . THR B 1 164 ? -2.48 40.906 11.273 1 98.69 164 THR B C 1
ATOM 3863 O O . THR B 1 164 ? -1.324 40.781 10.859 1 98.69 164 THR B O 1
ATOM 3866 N N . ASN B 1 165 ? -2.816 40.594 12.555 1 98.69 165 ASN B N 1
ATOM 3867 C CA . ASN B 1 165 ? -1.788 40.219 13.516 1 98.69 165 ASN B CA 1
ATOM 3868 C C . ASN B 1 165 ? -1.675 38.688 13.648 1 98.69 165 ASN B C 1
ATOM 3870 O O . ASN B 1 165 ? -0.814 38.188 14.375 1 98.69 165 ASN B O 1
ATOM 3874 N N . LEU B 1 166 ? -2.459 37.969 12.883 1 98.81 166 LEU B N 1
ATOM 3875 C CA . LEU B 1 166 ? -2.498 36.5 13.023 1 98.81 166 LEU B CA 1
ATOM 3876 C C . LEU B 1 166 ? -1.175 35.875 12.594 1 98.81 166 LEU B C 1
ATOM 3878 O O . LEU B 1 166 ? -0.657 36.188 11.523 1 98.81 166 LEU B O 1
ATOM 3882 N N . ASN B 1 167 ? -0.666 35 13.461 1 98.81 167 ASN B N 1
ATOM 3883 C CA . ASN B 1 167 ? 0.495 34.188 13.156 1 98.81 167 ASN B CA 1
ATOM 3884 C C . ASN B 1 167 ? 0.088 32.75 12.844 1 98.81 167 ASN B C 1
ATOM 3886 O O . ASN B 1 167 ? 0.818 32.031 12.164 1 98.81 167 ASN B O 1
ATOM 3890 N N . LEU B 1 168 ? -1.071 32.406 13.375 1 98.88 168 LEU B N 1
ATOM 3891 C CA . LEU B 1 168 ? -1.552 31.047 13.188 1 98.88 168 LEU B CA 1
ATOM 3892 C C . LEU B 1 168 ? -3.061 31.031 12.969 1 98.88 168 LEU B C 1
ATOM 3894 O O . LEU B 1 168 ? -3.809 31.656 13.727 1 98.88 168 LEU B O 1
ATOM 3898 N N . LEU B 1 169 ? -3.455 30.406 11.953 1 98.88 169 LEU B N 1
ATOM 3899 C CA . LEU B 1 169 ? -4.855 30.094 11.68 1 98.88 169 LEU B CA 1
ATOM 3900 C C . LEU B 1 169 ? -5.066 28.594 11.523 1 98.88 169 LEU B C 1
ATOM 3902 O O . LEU B 1 169 ? -4.523 27.984 10.602 1 98.88 169 LEU B O 1
ATOM 3906 N N . GLY B 1 170 ? -5.84 27.953 12.398 1 98.88 170 GLY B N 1
ATOM 3907 C CA . GLY B 1 170 ? -6.133 26.531 12.344 1 98.88 170 GLY B CA 1
ATOM 3908 C C . GLY B 1 170 ? -7.609 26.234 12.156 1 98.88 170 GLY B C 1
ATOM 3909 O O . GLY B 1 170 ? -8.422 26.5 13.047 1 98.88 170 GLY B O 1
ATOM 3910 N N . ILE B 1 171 ? -7.922 25.688 11.008 1 98.81 171 ILE B N 1
ATOM 3911 C CA . ILE B 1 171 ? -9.328 25.406 10.742 1 98.81 171 ILE B CA 1
ATOM 3912 C C . ILE B 1 171 ? -9.477 23.969 10.219 1 98.81 171 ILE B C 1
ATOM 3914 O O . ILE B 1 171 ? -10.461 23.656 9.547 1 98.81 171 ILE B O 1
ATOM 3918 N N . SER B 1 172 ? -8.508 23.109 10.477 1 98.75 172 SER B N 1
ATOM 3919 C CA . SER B 1 172 ? -8.5 21.734 9.977 1 98.75 172 SER B CA 1
ATOM 3920 C C . SER B 1 172 ? -9.633 20.922 10.586 1 98.75 172 SER B C 1
ATOM 3922 O O . SER B 1 172 ? -10.117 21.234 11.672 1 98.75 172 SER B O 1
ATOM 3924 N N . LEU B 1 173 ? -9.953 19.828 9.875 1 98.56 173 LEU B N 1
ATOM 3925 C CA . LEU B 1 173 ? -10.93 18.844 10.352 1 98.56 173 LEU B CA 1
ATOM 3926 C C . LEU B 1 173 ? -12.234 19.531 10.742 1 98.56 173 LEU B C 1
ATOM 3928 O O . LEU B 1 173 ? -12.68 19.422 11.891 1 98.56 173 LEU B O 1
ATOM 3932 N N . THR B 1 174 ? -12.773 20.219 9.797 1 98.62 174 THR B N 1
ATOM 3933 C CA . THR B 1 174 ? -14.047 20.922 9.875 1 98.62 174 THR B CA 1
ATOM 3934 C C . THR B 1 174 ? -14.922 20.594 8.664 1 98.62 174 THR B C 1
ATOM 3936 O O . THR B 1 174 ? -14.562 19.75 7.844 1 98.62 174 THR B O 1
ATOM 3939 N N . ASN B 1 175 ? -16.109 21.219 8.633 1 98.44 175 ASN B N 1
ATOM 3940 C CA . ASN B 1 175 ? -17.047 20.953 7.547 1 98.44 175 ASN B CA 1
ATOM 3941 C C . ASN B 1 175 ? -17.328 22.219 6.727 1 98.44 175 ASN B C 1
ATOM 3943 O O . ASN B 1 175 ? -18.469 22.453 6.328 1 98.44 175 ASN B O 1
ATOM 3947 N N . PHE B 1 176 ? -16.375 23.016 6.559 1 98.62 176 PHE B N 1
ATOM 3948 C CA . PHE B 1 176 ? -16.562 24.234 5.793 1 98.62 176 PHE B CA 1
ATOM 3949 C C . PHE B 1 176 ? -16.844 23.922 4.328 1 98.62 176 PHE B C 1
ATOM 3951 O O . PHE B 1 176 ? -16.812 22.766 3.922 1 98.62 176 PHE B O 1
ATOM 3958 N N . THR B 1 177 ? -17.297 24.953 3.646 1 98.19 177 THR B N 1
ATOM 3959 C CA . THR B 1 177 ? -17.562 24.844 2.217 1 98.19 177 THR B CA 1
ATOM 3960 C C . THR B 1 177 ? -17.016 26.062 1.476 1 98.19 177 THR B C 1
ATOM 3962 O O . THR B 1 177 ? -16.672 27.078 2.096 1 98.19 177 THR B O 1
ATOM 3965 N N . GLY B 1 178 ? -16.875 25.906 0.216 1 98.06 178 GLY B N 1
ATOM 3966 C CA . GLY B 1 178 ? -16.5 27.016 -0.635 1 98.06 178 GLY B CA 1
ATOM 3967 C C . GLY B 1 178 ? -15 27.219 -0.731 1 98.06 178 GLY B C 1
ATOM 3968 O O . GLY B 1 178 ? -14.227 26.312 -0.413 1 98.06 178 GLY B O 1
ATOM 3969 N N . GLN B 1 179 ? -14.68 28.406 -1.256 1 98.31 179 GLN B N 1
ATOM 3970 C CA . GLN B 1 179 ? -13.281 28.719 -1.542 1 98.31 179 GLN B CA 1
ATOM 3971 C C . GLN B 1 179 ? -12.648 29.5 -0.398 1 98.31 179 GLN B C 1
ATOM 3973 O O . GLN B 1 179 ? -13.352 30.109 0.41 1 98.31 179 GLN B O 1
ATOM 3978 N N . LEU B 1 180 ? -11.336 29.484 -0.359 1 98.62 180 LEU B N 1
ATOM 3979 C CA . LEU B 1 180 ? -10.633 30.406 0.516 1 98.62 180 LEU B CA 1
ATOM 3980 C C . LEU B 1 180 ? -10.82 31.844 0.047 1 98.62 180 LEU B C 1
ATOM 3982 O O . LEU B 1 180 ? -10.617 32.156 -1.13 1 98.62 180 LEU B O 1
ATOM 3986 N N . PRO B 1 181 ? -11.164 32.719 0.993 1 98.38 181 PRO B N 1
ATOM 3987 C CA . PRO B 1 181 ? -11.352 34.094 0.577 1 98.38 181 PRO B CA 1
ATOM 3988 C C . PRO B 1 181 ? -10.031 34.781 0.224 1 98.38 181 PRO B C 1
ATOM 3990 O O . PRO B 1 181 ? -9.016 34.562 0.877 1 98.38 181 PRO B O 1
ATOM 3993 N N . GLU B 1 182 ? -10.117 35.688 -0.788 1 98.5 182 GLU B N 1
ATOM 3994 C CA . GLU B 1 182 ? -8.945 36.438 -1.211 1 98.5 182 GLU B CA 1
ATOM 3995 C C . GLU B 1 182 ? -8.422 37.312 -0.084 1 98.5 182 GLU B C 1
ATOM 3997 O O . GLU B 1 182 ? -7.215 37.562 0.013 1 98.5 182 GLU B O 1
ATOM 4002 N N . GLU B 1 183 ? -9.305 37.656 0.77 1 98.81 183 GLU B N 1
ATOM 4003 C CA . GLU B 1 183 ? -8.992 38.594 1.859 1 98.81 183 GLU B CA 1
ATOM 4004 C C . GLU B 1 183 ? -8.016 37.969 2.854 1 98.81 183 GLU B C 1
ATOM 4006 O O . GLU B 1 183 ? -7.312 38.656 3.572 1 98.81 183 GLU B O 1
ATOM 4011 N N . LEU B 1 184 ? -7.938 36.656 2.848 1 98.75 184 LEU B N 1
ATOM 4012 C CA . LEU B 1 184 ? -6.977 36 3.727 1 98.75 184 LEU B CA 1
ATOM 4013 C C . LEU B 1 184 ? -5.547 36.344 3.324 1 98.75 184 LEU B C 1
ATOM 4015 O O . LEU B 1 184 ? -4.621 36.219 4.129 1 98.75 184 LEU B O 1
ATOM 4019 N N . GLY B 1 185 ? -5.383 36.812 2.109 1 98.69 185 GLY B N 1
ATOM 4020 C CA . GLY B 1 185 ? -4.074 37.281 1.658 1 98.69 185 GLY B CA 1
ATOM 4021 C C . GLY B 1 185 ? -3.566 38.469 2.422 1 98.69 185 GLY B C 1
ATOM 4022 O O . GLY B 1 185 ? -2.381 38.812 2.354 1 98.69 185 GLY B O 1
ATOM 4023 N N . ASN B 1 186 ? -4.445 39.125 3.248 1 98.75 186 ASN B N 1
ATOM 4024 C CA . ASN B 1 186 ? -4.082 40.312 4.043 1 98.75 186 ASN B CA 1
ATOM 4025 C C . ASN B 1 186 ? -3.322 39.906 5.309 1 98.75 186 ASN B C 1
ATOM 4027 O O . ASN B 1 186 ? -2.75 40.75 5.988 1 98.75 186 ASN B O 1
ATOM 4031 N N . LEU B 1 187 ? -3.262 38.625 5.57 1 98.81 187 LEU B N 1
ATOM 4032 C CA . LEU B 1 187 ? -2.641 38.156 6.809 1 98.81 187 LEU B CA 1
ATOM 4033 C C . LEU B 1 187 ? -1.136 37.969 6.629 1 98.81 187 LEU B C 1
ATOM 4035 O O . LEU B 1 187 ? -0.608 36.875 6.789 1 98.81 187 LEU B O 1
ATOM 4039 N N . THR B 1 188 ? -0.439 39.031 6.492 1 98.69 188 THR B N 1
ATOM 4040 C CA . THR B 1 188 ? 0.951 39 6.051 1 98.69 188 THR B CA 1
ATOM 4041 C C . THR B 1 188 ? 1.87 38.562 7.18 1 98.69 188 THR B C 1
ATOM 4043 O O . THR B 1 188 ? 3.031 38.219 6.945 1 98.69 188 THR B O 1
ATOM 4046 N N . LYS B 1 189 ? 1.35 38.469 8.414 1 98.81 189 LYS B N 1
ATOM 4047 C CA . LYS B 1 189 ? 2.152 38 9.539 1 98.81 189 LYS B CA 1
ATOM 4048 C C . LYS B 1 189 ? 1.959 36.5 9.742 1 98.81 189 LYS B C 1
ATOM 4050 O O . LYS B 1 189 ? 2.617 35.875 10.594 1 98.81 189 LYS B O 1
ATOM 4055 N N . LEU B 1 190 ? 1.104 35.875 8.961 1 98.88 190 LEU B N 1
ATOM 4056 C CA . LEU B 1 190 ? 0.766 34.469 9.133 1 98.88 190 LEU B CA 1
ATOM 4057 C C . LEU B 1 190 ? 1.993 33.594 8.938 1 98.88 190 LEU B C 1
ATOM 4059 O O . LEU B 1 190 ? 2.723 33.75 7.953 1 98.88 190 LEU B O 1
ATOM 4063 N N . GLN B 1 191 ? 2.203 32.688 9.867 1 98.94 191 GLN B N 1
ATOM 4064 C CA . GLN B 1 191 ? 3.33 31.766 9.812 1 98.94 191 GLN B CA 1
ATOM 4065 C C . GLN B 1 191 ? 2.855 30.328 9.617 1 98.94 191 GLN B C 1
ATOM 4067 O O . GLN B 1 191 ? 3.553 29.516 9.008 1 98.94 191 GLN B O 1
ATOM 4072 N N . ARG B 1 192 ? 1.686 30.047 10.164 1 98.94 192 ARG B N 1
ATOM 4073 C CA . ARG B 1 192 ? 1.154 28.688 10.102 1 98.94 192 ARG B CA 1
ATOM 4074 C C . ARG B 1 192 ? -0.312 28.688 9.68 1 98.94 192 ARG B C 1
ATOM 4076 O O . ARG B 1 192 ? -1.142 29.359 10.312 1 98.94 192 ARG B O 1
ATOM 4083 N N . LEU B 1 193 ? -0.582 27.984 8.648 1 98.88 193 LEU B N 1
ATOM 4084 C CA . LEU B 1 193 ? -1.943 27.812 8.156 1 98.88 193 LEU B CA 1
ATOM 4085 C C . LEU B 1 193 ? -2.311 26.344 8.07 1 98.88 193 LEU B C 1
ATOM 4087 O O . LEU B 1 193 ? -1.702 25.594 7.301 1 98.88 193 LEU B O 1
ATOM 4091 N N . TYR B 1 194 ? -3.279 25.891 8.844 1 98.81 194 TYR B N 1
ATOM 4092 C CA . TYR B 1 194 ? -3.793 24.531 8.836 1 98.81 194 TYR B CA 1
ATOM 4093 C C . TYR B 1 194 ? -5.215 24.484 8.289 1 98.81 194 TYR B C 1
ATOM 4095 O O . TYR B 1 194 ? -6.145 25 8.906 1 98.81 194 TYR B O 1
ATOM 4103 N N . THR B 1 195 ? -5.375 23.844 7.176 1 98.75 195 THR B N 1
ATOM 4104 C CA . THR B 1 195 ? -6.707 23.766 6.586 1 98.75 195 THR B CA 1
ATOM 4105 C C . THR B 1 195 ? -7.031 22.344 6.164 1 98.75 195 THR B C 1
ATOM 4107 O O . THR B 1 195 ? -7.883 22.125 5.301 1 98.75 195 THR B O 1
ATOM 4110 N N . ASP B 1 196 ? -6.312 21.344 6.691 1 98.69 196 ASP B N 1
ATOM 4111 C CA . ASP B 1 196 ? -6.508 19.953 6.293 1 98.69 196 ASP B CA 1
ATOM 4112 C C . ASP B 1 196 ? -7.938 19.5 6.566 1 98.69 196 ASP B C 1
ATOM 4114 O O . ASP B 1 196 ? -8.508 19.828 7.609 1 98.69 196 ASP B O 1
ATOM 4118 N N . SER B 1 197 ? -8.484 18.766 5.582 1 98.62 197 SER B N 1
ATOM 4119 C CA . SER B 1 197 ? -9.797 18.141 5.754 1 98.62 197 SER B CA 1
ATOM 4120 C C . SER B 1 197 ? -10.82 19.156 6.25 1 98.62 197 SER B C 1
ATOM 4122 O O . SER B 1 197 ? -11.523 18.906 7.234 1 98.62 197 SER B O 1
ATOM 4124 N N . ALA B 1 198 ? -10.875 20.297 5.598 1 98.62 198 ALA B N 1
ATOM 4125 C CA . ALA B 1 198 ? -11.75 21.375 6.047 1 98.62 198 ALA B CA 1
ATOM 4126 C C . ALA B 1 198 ? -12.945 21.531 5.109 1 98.62 198 ALA B C 1
ATOM 4128 O O . ALA B 1 198 ? -13.812 22.375 5.348 1 98.62 198 ALA B O 1
ATOM 4129 N N . GLY B 1 199 ? -12.914 20.766 4.051 1 98.31 199 GLY B N 1
ATOM 4130 C CA . GLY B 1 199 ? -14.031 20.812 3.123 1 98.31 199 GLY B CA 1
ATOM 4131 C C . GLY B 1 199 ? -13.914 21.922 2.105 1 98.31 199 GLY B C 1
ATOM 4132 O O . GLY B 1 199 ? -14.891 22.266 1.432 1 98.31 199 GLY B O 1
ATOM 4133 N N . LEU B 1 200 ? -12.789 22.453 1.905 1 98.5 200 LEU B N 1
ATOM 4134 C CA . LEU B 1 200 ? -12.57 23.609 1.041 1 98.5 200 LEU B CA 1
ATOM 4135 C C . LEU B 1 200 ? -12.398 23.172 -0.411 1 98.5 200 LEU B C 1
ATOM 4137 O O . LEU B 1 200 ? -12 22.047 -0.681 1 98.5 200 LEU B O 1
ATOM 4141 N N . SER B 1 201 ? -12.742 24.125 -1.295 1 98.44 201 SER B N 1
ATOM 4142 C CA . SER B 1 201 ? -12.727 23.781 -2.717 1 98.44 201 SER B CA 1
ATOM 4143 C C . SER B 1 201 ? -12.164 24.938 -3.545 1 98.44 201 SER B C 1
ATOM 4145 O O . SER B 1 201 ? -11.789 25.969 -3 1 98.44 201 SER B O 1
ATOM 4147 N N . GLY B 1 202 ? -12.031 24.688 -4.863 1 97.94 202 GLY B N 1
ATOM 4148 C CA . GLY B 1 202 ? -11.586 25.719 -5.785 1 97.94 202 GLY B CA 1
ATOM 4149 C C . GLY B 1 202 ? -10.078 25.922 -5.766 1 97.94 202 GLY B C 1
ATOM 4150 O O . GLY B 1 202 ? -9.359 25.172 -5.098 1 97.94 202 GLY B O 1
ATOM 4151 N N . PRO B 1 203 ? -9.617 26.938 -6.566 1 97.94 203 PRO B N 1
ATOM 4152 C CA . PRO B 1 203 ? -8.188 27.234 -6.617 1 97.94 203 PRO B CA 1
ATOM 4153 C C . PRO B 1 203 ? -7.699 28.016 -5.395 1 97.94 203 PRO B C 1
ATOM 4155 O O . PRO B 1 203 ? -8.508 28.625 -4.688 1 97.94 203 PRO B O 1
ATOM 4158 N N . PHE B 1 204 ? -6.422 27.953 -5.148 1 97.31 204 PHE B N 1
ATOM 4159 C CA . PHE B 1 204 ? -5.836 28.828 -4.145 1 97.31 204 PHE B CA 1
ATOM 4160 C C . PHE B 1 204 ? -5.898 30.281 -4.59 1 97.31 204 PHE B C 1
ATOM 4162 O O . PHE B 1 204 ? -5.66 30.594 -5.758 1 97.31 204 PHE B O 1
ATOM 4169 N N . PRO B 1 205 ? -6.145 31.156 -3.592 1 97.56 205 PRO B N 1
ATOM 4170 C CA . PRO B 1 205 ? -6.195 32.562 -3.957 1 97.56 205 PRO B CA 1
ATOM 4171 C C . PRO B 1 205 ? -4.828 33.125 -4.328 1 97.56 205 PRO B C 1
ATOM 4173 O O . PRO B 1 205 ? -3.832 32.844 -3.662 1 97.56 205 PRO B O 1
ATOM 4176 N N . SER B 1 206 ? -4.859 34.031 -5.367 1 97.88 206 SER B N 1
ATOM 4177 C CA . SER B 1 206 ? -3.607 34.625 -5.812 1 97.88 206 SER B CA 1
ATOM 4178 C C . SER B 1 206 ? -3.025 35.531 -4.742 1 97.88 206 SER B C 1
ATOM 4180 O O . SER B 1 206 ? -1.808 35.719 -4.672 1 97.88 206 SER B O 1
ATOM 4182 N N . THR B 1 207 ? -3.85 36 -3.852 1 98.56 207 THR B N 1
ATOM 4183 C CA . THR B 1 207 ? -3.418 36.938 -2.812 1 98.56 207 THR B CA 1
ATOM 4184 C C . THR B 1 207 ? -2.549 36.219 -1.779 1 98.56 207 THR B C 1
ATOM 4186 O O . THR B 1 207 ? -1.866 36.875 -0.983 1 98.56 207 THR B O 1
ATOM 4189 N N . PHE B 1 208 ? -2.535 34.938 -1.831 1 98.5 208 PHE B N 1
ATOM 4190 C CA . PHE B 1 208 ? -1.683 34.188 -0.917 1 98.5 208 PHE B CA 1
ATOM 4191 C C . PHE B 1 208 ? -0.21 34.406 -1.24 1 98.5 208 PHE B C 1
ATOM 4193 O O . PHE B 1 208 ? 0.662 34.125 -0.42 1 98.5 208 PHE B O 1
ATOM 4200 N N . SER B 1 209 ? 0.051 34.969 -2.422 1 98.56 209 SER B N 1
ATOM 4201 C CA . SER B 1 209 ? 1.418 35.312 -2.785 1 98.56 209 SER B CA 1
ATOM 4202 C C . SER B 1 209 ? 1.997 36.344 -1.813 1 98.56 209 SER B C 1
ATOM 4204 O O . SER B 1 209 ? 3.217 36.5 -1.724 1 98.56 209 SER B O 1
ATOM 4206 N N . LYS B 1 210 ? 1.129 37 -1.01 1 98.62 210 LYS B N 1
ATOM 4207 C CA . LYS B 1 210 ? 1.538 38.031 -0.066 1 98.62 210 LYS B CA 1
ATOM 4208 C C . LYS B 1 210 ? 1.975 37.406 1.264 1 98.62 210 LYS B C 1
ATOM 4210 O O . LYS B 1 210 ? 2.582 38.094 2.094 1 98.62 210 LYS B O 1
ATOM 4215 N N . LEU B 1 211 ? 1.709 36.188 1.473 1 98.75 211 LEU B N 1
ATOM 4216 C CA . LEU B 1 211 ? 1.952 35.531 2.766 1 98.75 211 LEU B CA 1
ATOM 4217 C C . LEU B 1 211 ? 3.396 35.062 2.877 1 98.75 211 LEU B C 1
ATOM 4219 O O . LEU B 1 211 ? 3.648 33.875 3.068 1 98.75 211 LEU B O 1
ATOM 4223 N N . LYS B 1 212 ? 4.301 35.969 2.938 1 98.56 212 LYS B N 1
ATOM 4224 C CA . LYS B 1 212 ? 5.73 35.688 2.797 1 98.56 212 LYS B CA 1
ATOM 4225 C C . LYS B 1 212 ? 6.312 35.125 4.086 1 98.56 212 LYS B C 1
ATOM 4227 O O . LYS B 1 212 ? 7.418 34.594 4.086 1 98.56 212 LYS B O 1
ATOM 4232 N N . ASN B 1 213 ? 5.535 35.219 5.148 1 98.75 213 ASN B N 1
ATOM 4233 C CA . ASN B 1 213 ? 6.055 34.781 6.434 1 98.75 213 ASN B CA 1
ATOM 4234 C C . ASN B 1 213 ? 5.621 33.344 6.734 1 98.75 213 ASN B C 1
ATOM 4236 O O . ASN B 1 213 ? 6.016 32.75 7.754 1 98.75 213 ASN B O 1
ATOM 4240 N N . LEU B 1 214 ? 4.891 32.688 5.812 1 98.81 214 LEU B N 1
ATOM 4241 C CA . LEU B 1 214 ? 4.414 31.328 6.039 1 98.81 214 LEU B CA 1
ATOM 4242 C C . LEU B 1 214 ? 5.578 30.344 6.184 1 98.81 214 LEU B C 1
ATOM 4244 O O . LEU B 1 214 ? 6.5 30.359 5.367 1 98.81 214 LEU B O 1
ATOM 4248 N N . LYS B 1 215 ? 5.523 29.609 7.238 1 98.88 215 LYS B N 1
ATOM 4249 C CA . LYS B 1 215 ? 6.469 28.531 7.477 1 98.88 215 LYS B CA 1
ATOM 4250 C C . LYS B 1 215 ? 5.809 27.172 7.27 1 98.88 215 LYS B C 1
ATOM 4252 O O . LYS B 1 215 ? 6.477 26.203 6.914 1 98.88 215 LYS B O 1
ATOM 4257 N N . LEU B 1 216 ? 4.539 27.109 7.551 1 98.88 216 LEU B N 1
ATOM 4258 C CA . LEU B 1 216 ? 3.75 25.891 7.422 1 98.88 216 LEU B CA 1
ATOM 4259 C C . LEU B 1 216 ? 2.457 26.156 6.66 1 98.88 216 LEU B C 1
ATOM 4261 O O . LEU B 1 216 ? 1.69 27.062 7.023 1 98.88 216 LEU B O 1
ATOM 4265 N N . LEU B 1 217 ? 2.264 25.453 5.586 1 98.81 217 LEU B N 1
ATOM 4266 C CA . LEU B 1 217 ? 1.033 25.469 4.801 1 98.81 217 LEU B CA 1
ATOM 4267 C C . LEU B 1 217 ? 0.506 24.062 4.578 1 98.81 217 LEU B C 1
ATOM 4269 O O . LEU B 1 217 ? 1.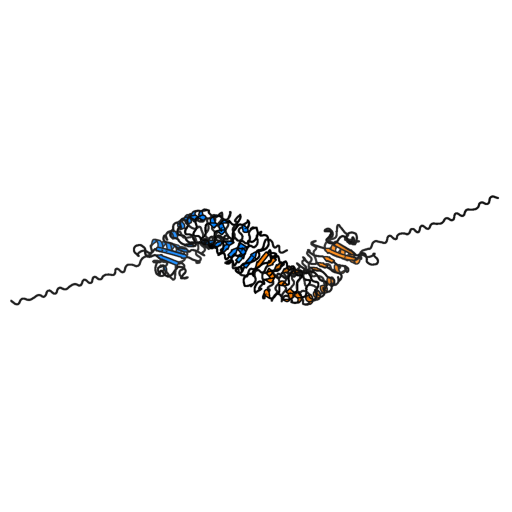021 23.328 3.727 1 98.81 217 LEU B O 1
ATOM 4273 N N . ARG B 1 218 ? -0.514 23.609 5.332 1 98.75 218 ARG B N 1
ATOM 4274 C CA . ARG B 1 218 ? -1.136 22.297 5.199 1 98.75 218 ARG B CA 1
ATOM 4275 C C . ARG B 1 218 ? -2.58 22.422 4.719 1 98.75 218 ARG B C 1
ATOM 4277 O O . ARG B 1 218 ? -3.391 23.109 5.352 1 98.75 218 ARG B O 1
ATOM 4284 N N . ALA B 1 219 ? -2.838 21.859 3.623 1 98.62 219 ALA B N 1
ATOM 4285 C CA . ALA B 1 219 ? -4.16 21.922 3.006 1 98.62 219 ALA B CA 1
ATOM 4286 C C . ALA B 1 219 ? -4.555 20.578 2.408 1 98.62 219 ALA B C 1
ATOM 4288 O O . ALA B 1 219 ? -5.059 20.516 1.285 1 98.62 219 ALA B O 1
ATOM 4289 N N . SER B 1 220 ? -4.277 19.547 3.129 1 98.56 220 SER B N 1
ATOM 4290 C CA . SER B 1 220 ? -4.496 18.188 2.641 1 98.56 220 SER B CA 1
ATOM 4291 C C . SER B 1 220 ? -5.965 17.797 2.725 1 98.56 220 SER B C 1
ATOM 4293 O O . SER B 1 220 ? -6.699 18.297 3.576 1 98.56 220 SER B O 1
ATOM 4295 N N . ASP B 1 221 ? -6.367 16.859 1.863 1 98.19 221 ASP B N 1
ATOM 4296 C CA . ASP B 1 221 ? -7.66 16.188 1.916 1 98.19 221 ASP B CA 1
ATOM 4297 C C . ASP B 1 221 ? -8.812 17.188 1.893 1 98.19 221 ASP B C 1
ATOM 4299 O O . ASP B 1 221 ? -9.695 17.141 2.754 1 98.19 221 ASP B O 1
ATOM 4303 N N . ASN B 1 222 ? -8.695 18.062 0.966 1 98.62 222 ASN B N 1
ATOM 4304 C CA . ASN B 1 222 ? -9.773 18.969 0.575 1 98.62 222 ASN B CA 1
ATOM 4305 C C . ASN B 1 222 ? -10.227 18.703 -0.858 1 98.62 222 ASN B C 1
ATOM 4307 O O . ASN B 1 222 ? -10.102 17.594 -1.362 1 98.62 222 ASN B O 1
ATOM 4311 N N . ASP B 1 223 ? -10.891 19.703 -1.456 1 98.06 223 ASP B N 1
ATOM 4312 C CA . ASP B 1 223 ? -11.305 19.609 -2.854 1 98.06 223 ASP B CA 1
ATOM 4313 C C . ASP B 1 223 ? -10.711 20.766 -3.676 1 98.06 223 ASP B C 1
ATOM 4315 O O . ASP B 1 223 ? -11.398 21.344 -4.516 1 98.06 223 ASP B O 1
ATOM 4319 N N . PHE B 1 224 ? -9.516 21.031 -3.377 1 98.44 224 PHE B N 1
ATOM 4320 C CA . PHE B 1 224 ? -8.852 22.078 -4.156 1 98.44 224 PHE B CA 1
ATOM 4321 C C . PHE B 1 224 ? -8.633 21.625 -5.594 1 98.44 224 PHE B C 1
ATOM 4323 O O . PHE B 1 224 ? -8.344 20.453 -5.844 1 98.44 224 PHE B O 1
ATOM 4330 N N . THR B 1 225 ? -8.797 22.547 -6.5 1 98.12 225 THR B N 1
ATOM 4331 C CA . THR B 1 225 ? -8.672 22.266 -7.926 1 98.12 225 THR B CA 1
ATOM 4332 C C . THR B 1 225 ? -7.727 23.266 -8.586 1 98.12 225 THR B C 1
ATOM 4334 O O . THR B 1 225 ? -7.152 24.125 -7.918 1 98.12 225 THR B O 1
ATOM 4337 N N . GLY B 1 226 ? -7.559 23.094 -9.875 1 97.75 226 GLY B N 1
ATOM 4338 C CA . GLY B 1 226 ? -6.668 23.953 -10.625 1 97.75 226 GLY B CA 1
ATOM 4339 C C . GLY B 1 226 ? -5.207 23.562 -10.5 1 97.75 226 GLY B C 1
ATOM 4340 O O . GLY B 1 226 ? -4.887 22.5 -9.969 1 97.75 226 GLY B O 1
ATOM 4341 N N . LYS B 1 227 ? -4.344 24.438 -11.086 1 97.88 227 LYS B N 1
ATOM 4342 C CA . LYS B 1 227 ? -2.906 24.203 -11.016 1 97.88 227 LYS B CA 1
ATOM 4343 C C . LYS B 1 227 ? -2.348 24.594 -9.656 1 97.88 227 LYS B C 1
ATOM 4345 O O . LYS B 1 227 ? -2.877 25.484 -9 1 97.88 227 LYS B O 1
ATOM 4350 N N . ILE B 1 228 ? -1.365 23.938 -9.195 1 98.12 228 ILE B N 1
ATOM 4351 C CA . ILE B 1 228 ? -0.589 24.469 -8.078 1 98.12 228 ILE B CA 1
ATOM 4352 C C . ILE B 1 228 ? 0.006 25.828 -8.461 1 98.12 228 ILE B C 1
ATOM 4354 O O . ILE B 1 228 ? 0.709 25.938 -9.469 1 98.12 228 ILE B O 1
ATOM 4358 N N . PRO B 1 229 ? -0.245 26.812 -7.664 1 97.88 229 PRO B N 1
ATOM 4359 C CA . PRO B 1 229 ? 0.17 28.156 -8.078 1 97.88 229 PRO B CA 1
ATOM 4360 C C . PRO B 1 229 ? 1.687 28.328 -8.086 1 97.88 229 PRO B C 1
ATOM 4362 O O . PRO B 1 229 ? 2.365 27.906 -7.152 1 97.88 229 PRO B O 1
ATOM 4365 N N . ASP B 1 230 ? 2.158 29.094 -9.078 1 97.69 230 ASP B N 1
ATOM 4366 C CA . ASP B 1 230 ? 3.586 29.359 -9.219 1 97.69 230 ASP B CA 1
ATOM 4367 C C . ASP B 1 230 ? 4.102 30.219 -8.07 1 97.69 230 ASP B C 1
ATOM 4369 O O . ASP B 1 230 ? 5.246 30.062 -7.637 1 97.69 230 ASP B O 1
ATOM 4373 N N . TYR B 1 231 ? 3.248 31.016 -7.582 1 98 231 TYR B N 1
ATOM 4374 C CA . TYR B 1 231 ? 3.697 31.953 -6.57 1 98 231 TYR B CA 1
ATOM 4375 C C . TYR B 1 231 ? 4.102 31.234 -5.289 1 98 231 TYR B C 1
ATOM 4377 O O . TYR B 1 231 ? 4.742 31.828 -4.414 1 98 231 TYR B O 1
ATOM 4385 N N . ILE B 1 232 ? 3.672 30.016 -5.07 1 98.38 232 ILE B N 1
ATOM 4386 C CA . ILE B 1 232 ? 4.086 29.266 -3.887 1 98.38 232 ILE B CA 1
ATOM 4387 C C . ILE B 1 232 ? 5.609 29.266 -3.785 1 98.38 232 ILE B C 1
ATOM 4389 O O . ILE B 1 232 ? 6.164 29.328 -2.684 1 98.38 232 ILE B O 1
ATOM 4393 N N . GLY B 1 233 ? 6.281 29.281 -4.926 1 98.38 233 GLY B N 1
ATOM 4394 C CA . GLY B 1 233 ? 7.734 29.328 -4.973 1 98.38 233 GLY B CA 1
ATOM 4395 C C . GLY B 1 233 ? 8.305 30.594 -4.375 1 98.38 233 GLY B C 1
ATOM 4396 O O . GLY B 1 233 ? 9.492 30.672 -4.062 1 98.38 233 GLY B O 1
ATOM 4397 N N . SER B 1 234 ? 7.453 31.625 -4.199 1 98.25 234 SER B N 1
ATOM 4398 C CA . SER B 1 234 ? 7.91 32.906 -3.645 1 98.25 234 SER B CA 1
ATOM 4399 C C . SER B 1 234 ? 7.797 32.906 -2.125 1 98.25 234 SER B C 1
ATOM 4401 O O . SER B 1 234 ? 8.281 33.844 -1.47 1 98.25 234 SER B O 1
ATOM 4403 N N . LEU B 1 235 ? 7.125 31.906 -1.553 1 98.69 235 LEU B N 1
ATOM 4404 C CA . LEU B 1 235 ? 6.992 31.797 -0.104 1 98.69 235 LEU B CA 1
ATOM 4405 C C . LEU B 1 235 ? 8.203 31.094 0.5 1 98.69 235 LEU B C 1
ATOM 4407 O O . LEU B 1 235 ? 8.078 30 1.057 1 98.69 235 LEU B O 1
ATOM 4411 N N . THR B 1 236 ? 9.305 31.734 0.562 1 98.56 236 THR B N 1
ATOM 4412 C CA . THR B 1 236 ? 10.625 31.125 0.707 1 98.56 236 THR B CA 1
ATOM 4413 C C . THR B 1 236 ? 10.883 30.75 2.16 1 98.56 236 THR B C 1
ATOM 4415 O O . THR B 1 236 ? 11.859 30.062 2.457 1 98.56 236 THR B O 1
ATOM 4418 N N . ASN B 1 237 ? 9.922 31.125 3.051 1 98.75 237 ASN B N 1
ATOM 4419 C CA . ASN B 1 237 ? 10.094 30.734 4.445 1 98.75 237 ASN B CA 1
ATOM 4420 C C . ASN B 1 237 ? 9.414 29.391 4.746 1 98.75 237 ASN B C 1
ATOM 4422 O O . ASN B 1 237 ? 9.555 28.859 5.848 1 98.75 237 ASN B O 1
ATOM 4426 N N . LEU B 1 238 ? 8.773 28.75 3.75 1 98.81 238 LEU B N 1
ATOM 4427 C CA . LEU B 1 238 ? 8.055 27.5 3.965 1 98.81 238 LEU B CA 1
ATOM 4428 C C . LEU B 1 238 ? 9.016 26.391 4.363 1 98.81 238 LEU B C 1
ATOM 4430 O O . LEU B 1 238 ? 10.031 26.172 3.707 1 98.81 238 LEU B O 1
ATOM 4434 N N . GLU B 1 239 ? 8.688 25.781 5.445 1 98.88 239 GLU B N 1
ATOM 4435 C CA . GLU B 1 239 ? 9.398 24.609 5.945 1 98.88 239 GLU B CA 1
ATOM 4436 C C . GLU B 1 239 ? 8.57 23.344 5.777 1 98.88 239 GLU B C 1
ATOM 4438 O O . GLU B 1 239 ? 9.125 22.234 5.691 1 98.88 239 GLU B O 1
ATOM 4443 N N . ASP B 1 240 ? 7.32 23.484 5.773 1 98.81 240 ASP B N 1
ATOM 4444 C CA . ASP B 1 240 ? 6.367 22.375 5.676 1 98.81 240 ASP B CA 1
ATOM 4445 C C . ASP B 1 240 ? 5.25 22.703 4.688 1 98.81 240 ASP B C 1
ATOM 4447 O O . ASP B 1 240 ? 4.516 23.672 4.871 1 98.81 240 ASP B O 1
ATOM 4451 N N . LEU B 1 241 ? 5.168 21.938 3.611 1 98.81 241 LEU B N 1
ATOM 4452 C CA . LEU B 1 241 ? 4.145 22.094 2.582 1 98.81 241 LEU B CA 1
ATOM 4453 C C . LEU B 1 241 ? 3.443 20.766 2.312 1 98.81 241 LEU B C 1
ATOM 4455 O O . LEU B 1 241 ? 4.078 19.797 1.884 1 98.81 241 LEU B O 1
ATOM 4459 N N . ALA B 1 242 ? 2.125 20.656 2.576 1 98.75 242 ALA B N 1
ATOM 4460 C CA . ALA B 1 242 ? 1.377 19.422 2.359 1 98.75 242 ALA B CA 1
ATOM 4461 C C . ALA B 1 242 ? 0.031 19.703 1.697 1 98.75 242 ALA B C 1
ATOM 4463 O O . ALA B 1 242 ? -0.799 20.438 2.252 1 98.75 242 ALA B O 1
ATOM 4464 N N . PHE B 1 243 ? -0.199 19.125 0.484 1 98.44 243 PHE B N 1
ATOM 4465 C CA . PHE B 1 243 ? -1.423 19.328 -0.281 1 98.44 243 PHE B CA 1
ATOM 4466 C C . PHE B 1 243 ? -2.094 18 -0.597 1 98.44 243 PHE B C 1
ATOM 4468 O O . PHE B 1 243 ? -3.016 17.938 -1.415 1 98.44 243 PHE B O 1
ATOM 4475 N N . GLN B 1 244 ? -1.629 16.984 -0.015 1 97.75 244 GLN B N 1
ATOM 4476 C CA . GLN B 1 244 ? -2.016 15.648 -0.446 1 97.75 244 GLN B CA 1
ATOM 4477 C C . GLN B 1 244 ? -3.531 15.484 -0.425 1 97.75 244 GLN B C 1
ATOM 4479 O O . GLN B 1 244 ? -4.215 16.062 0.419 1 97.75 244 GLN B O 1
ATOM 4484 N N . GLY B 1 245 ? -4 14.672 -1.301 1 98 245 GLY B N 1
ATOM 4485 C CA . GLY B 1 245 ? -5.406 14.289 -1.312 1 98 245 GLY B CA 1
ATOM 4486 C C . GLY B 1 245 ? -6.301 15.344 -1.938 1 98 245 GLY B C 1
ATOM 4487 O O . GLY B 1 245 ? -7.473 15.461 -1.578 1 98 245 GLY B O 1
ATOM 4488 N N . ASN B 1 246 ? -5.746 16.188 -2.838 1 98.31 246 ASN B N 1
ATOM 4489 C CA . ASN B 1 246 ? -6.535 17.172 -3.574 1 98.31 246 ASN B CA 1
ATOM 4490 C C . ASN B 1 246 ? -6.617 16.812 -5.059 1 98.31 246 ASN B C 1
ATOM 4492 O O . ASN B 1 246 ? -6.094 15.789 -5.492 1 98.31 246 ASN B O 1
ATOM 4496 N N . SER B 1 247 ? -7.402 17.641 -5.801 1 97.75 247 SER B N 1
ATOM 4497 C CA . SER B 1 247 ? -7.633 17.359 -7.215 1 97.75 247 SER B CA 1
ATOM 4498 C C . SER B 1 247 ? -6.996 18.422 -8.102 1 97.75 247 SER B C 1
ATOM 4500 O O . SER B 1 247 ? -7.676 19.047 -8.914 1 97.75 247 SER B O 1
ATOM 4502 N N . PHE B 1 248 ? -5.766 18.547 -8.047 1 97.94 248 PHE B N 1
ATOM 4503 C CA . PHE B 1 248 ? -5.039 19.547 -8.82 1 97.94 248 PHE B CA 1
ATOM 4504 C C . PHE B 1 248 ? -4.875 19.094 -10.273 1 97.94 248 PHE B C 1
ATOM 4506 O O . PHE B 1 248 ? -5.508 18.125 -10.695 1 97.94 248 PHE B O 1
ATOM 4513 N N . GLU B 1 249 ? -4.273 19.891 -11.07 1 97.38 249 GLU B N 1
ATOM 4514 C CA . GLU B 1 249 ? -3.91 19.578 -12.445 1 97.38 249 GLU B CA 1
ATOM 4515 C C . GLU B 1 249 ? -2.541 20.141 -12.805 1 97.38 249 GLU B C 1
ATOM 4517 O O . GLU B 1 249 ? -2.053 21.062 -12.141 1 97.38 249 GLU B O 1
ATOM 4522 N N . GLY B 1 250 ? -1.943 19.516 -13.812 1 97.69 250 GLY B N 1
ATOM 4523 C CA . GLY B 1 250 ? -0.694 20.047 -14.336 1 97.69 250 GLY B CA 1
ATOM 4524 C C . GLY B 1 250 ? 0.521 19.609 -13.539 1 97.69 250 GLY B C 1
ATOM 4525 O O . GLY B 1 250 ? 0.42 18.734 -12.672 1 97.69 250 GLY B O 1
ATOM 4526 N N . PRO B 1 251 ? 1.69 20.188 -13.914 1 98.31 251 PRO B N 1
ATOM 4527 C CA . PRO B 1 251 ? 2.957 19.797 -13.297 1 98.31 251 PRO B CA 1
ATOM 4528 C C . PRO B 1 251 ? 3.221 20.516 -11.977 1 98.31 251 PRO B C 1
ATOM 4530 O O . PRO B 1 251 ? 2.523 21.469 -11.641 1 98.31 251 PRO B O 1
ATOM 4533 N N . ILE B 1 252 ? 4.18 19.984 -11.18 1 98.31 252 ILE B N 1
ATOM 4534 C CA . ILE B 1 252 ? 4.777 20.75 -10.094 1 98.31 252 ILE B CA 1
ATOM 4535 C C . ILE B 1 252 ? 5.469 21.984 -10.664 1 98.31 252 ILE B C 1
ATOM 4537 O O . ILE B 1 252 ? 6.309 21.891 -11.562 1 98.31 252 ILE B O 1
ATOM 4541 N N . PRO B 1 253 ? 5.113 23.188 -10.164 1 98.12 253 PRO B N 1
ATOM 4542 C CA . PRO B 1 253 ? 5.773 24.391 -10.68 1 98.12 253 PRO B CA 1
ATOM 4543 C C . PRO B 1 253 ? 7.281 24.375 -10.438 1 98.12 253 PRO B C 1
ATOM 4545 O O . PRO B 1 253 ? 7.727 24.062 -9.328 1 98.12 253 PRO B O 1
ATOM 4548 N N . GLU B 1 254 ? 8.016 24.812 -11.445 1 97.94 254 GLU B N 1
ATOM 4549 C CA . GLU B 1 254 ? 9.469 24.859 -11.336 1 97.94 254 GLU B CA 1
ATOM 4550 C C . GLU B 1 254 ? 9.914 25.797 -10.227 1 97.94 254 GLU B C 1
ATOM 4552 O O . GLU B 1 254 ? 10.938 25.578 -9.578 1 97.94 254 GLU B O 1
ATOM 4557 N N . SER B 1 255 ? 9.102 26.797 -9.984 1 98 255 SER B N 1
ATOM 4558 C CA . SER B 1 255 ? 9.422 27.828 -9 1 98 255 SER B CA 1
ATOM 4559 C C . SER B 1 255 ? 9.5 27.234 -7.594 1 98 255 SER B C 1
ATOM 4561 O O . SER B 1 255 ? 10.07 27.844 -6.688 1 98 255 SER B O 1
ATOM 4563 N N . LEU B 1 256 ? 8.922 26.031 -7.359 1 98.25 256 LEU B N 1
ATOM 4564 C CA . LEU B 1 256 ? 8.93 25.438 -6.023 1 98.25 256 LEU B CA 1
ATOM 4565 C C . LEU B 1 256 ? 10.352 25.094 -5.598 1 98.25 256 LEU B C 1
ATOM 4567 O O . LEU B 1 256 ? 10.617 24.891 -4.41 1 98.25 256 LEU B O 1
ATOM 4571 N N . SER B 1 257 ? 11.281 25.047 -6.578 1 98.06 257 SER B N 1
ATOM 4572 C CA . SER B 1 257 ? 12.68 24.797 -6.262 1 98.06 257 SER B CA 1
ATOM 4573 C C . SER B 1 257 ? 13.258 25.906 -5.402 1 98.06 257 SER B C 1
ATOM 4575 O O . SER B 1 257 ? 14.312 25.75 -4.785 1 98.06 257 SER B O 1
ATOM 4577 N N . ASN B 1 258 ? 12.578 27.062 -5.316 1 98.31 258 ASN B N 1
ATOM 4578 C CA . ASN B 1 258 ? 13.016 28.188 -4.516 1 98.31 258 ASN B CA 1
ATOM 4579 C C . ASN B 1 258 ? 12.781 27.953 -3.025 1 98.31 258 ASN B C 1
ATOM 4581 O O . ASN B 1 258 ? 13.273 28.703 -2.186 1 98.31 258 ASN B O 1
ATOM 4585 N N . LEU B 1 259 ? 12.039 26.922 -2.682 1 98.62 259 LEU B N 1
ATOM 4586 C CA . LEU B 1 259 ? 11.695 26.656 -1.291 1 98.62 259 LEU B CA 1
ATOM 4587 C C . LEU B 1 259 ? 12.797 25.875 -0.593 1 98.62 259 LEU B C 1
ATOM 4589 O O . LEU B 1 259 ? 12.586 24.734 -0.163 1 98.62 259 LEU B O 1
ATOM 4593 N N . THR B 1 260 ? 13.906 26.484 -0.341 1 98.5 260 THR B N 1
ATOM 4594 C CA . THR B 1 260 ? 15.141 25.844 0.078 1 98.5 260 THR B CA 1
ATOM 4595 C C . THR B 1 260 ? 15.086 25.469 1.56 1 98.5 260 THR B C 1
ATOM 4597 O O . THR B 1 260 ? 15.922 24.703 2.047 1 98.5 260 THR B O 1
ATOM 4600 N N . LYS B 1 261 ? 14.023 26 2.25 1 98.69 261 LYS B N 1
ATOM 4601 C CA . LYS B 1 261 ? 13.914 25.719 3.678 1 98.69 261 LYS B CA 1
ATOM 4602 C C . LYS B 1 261 ? 12.984 24.531 3.934 1 98.69 261 LYS B C 1
ATOM 4604 O O . LYS B 1 261 ? 12.812 24.109 5.078 1 98.69 261 LYS B O 1
ATOM 4609 N N . LEU B 1 262 ? 12.391 23.875 2.91 1 98.62 262 LEU B N 1
ATOM 4610 C CA . LEU B 1 262 ? 11.422 22.797 3.076 1 98.62 262 LEU B CA 1
ATOM 4611 C C . LEU B 1 262 ? 12.055 21.594 3.74 1 98.62 262 LEU B C 1
ATOM 4613 O O . LEU B 1 262 ? 13.133 21.156 3.334 1 98.62 262 LEU B O 1
ATOM 4617 N N . THR B 1 263 ? 11.445 21.141 4.758 1 98.75 263 THR B N 1
ATOM 4618 C CA . THR B 1 263 ? 11.812 19.891 5.402 1 98.75 263 THR B CA 1
ATOM 4619 C C . THR B 1 263 ? 10.812 18.781 5.059 1 98.75 263 THR B C 1
ATOM 4621 O O . THR B 1 263 ? 11.164 17.609 5.031 1 98.75 263 THR B O 1
ATOM 4624 N N . THR B 1 264 ? 9.594 19.172 4.852 1 98.75 264 THR B N 1
ATOM 4625 C CA . THR B 1 264 ? 8.508 18.281 4.477 1 98.75 264 THR B CA 1
ATOM 4626 C C . THR B 1 264 ? 7.789 18.797 3.229 1 98.75 264 THR B C 1
ATOM 4628 O O . THR B 1 264 ? 7.379 19.953 3.174 1 98.75 264 THR B O 1
ATOM 4631 N N . PHE B 1 265 ? 7.723 18 2.188 1 98.62 265 PHE B N 1
ATOM 4632 C CA . PHE B 1 265 ? 7.105 18.328 0.908 1 98.62 265 PHE B CA 1
ATOM 4633 C C . PHE B 1 265 ? 6.207 17.188 0.439 1 98.62 265 PHE B C 1
ATOM 4635 O O . PHE B 1 265 ? 6.699 16.141 -0.014 1 98.62 265 PHE B O 1
ATOM 4642 N N . VAL B 1 266 ? 4.805 17.344 0.584 1 98.75 266 VAL B N 1
ATOM 4643 C CA . VAL B 1 266 ? 3.887 16.234 0.337 1 98.75 266 VAL B CA 1
ATOM 4644 C C . VAL B 1 266 ? 2.826 16.656 -0.676 1 98.75 266 VAL B C 1
ATOM 4646 O O . VAL B 1 266 ? 1.999 17.531 -0.392 1 98.75 266 VAL B O 1
ATOM 4649 N N . LEU B 1 267 ? 2.838 16.062 -1.857 1 98.25 267 LEU B N 1
ATOM 4650 C CA . LEU B 1 267 ? 1.809 16.219 -2.879 1 98.25 267 LEU B CA 1
ATOM 4651 C C . LEU B 1 267 ? 1.223 14.859 -3.27 1 98.25 267 LEU B C 1
ATOM 4653 O O . LEU B 1 267 ? 0.928 14.625 -4.445 1 98.25 267 LEU B O 1
ATOM 4657 N N . ARG B 1 268 ? 1.154 13.969 -2.348 1 97.5 268 ARG B N 1
ATOM 4658 C CA . ARG B 1 268 ? 0.638 12.625 -2.586 1 97.5 268 ARG B CA 1
ATOM 4659 C C . ARG B 1 268 ? -0.795 12.672 -3.105 1 97.5 268 ARG B C 1
ATOM 4661 O O . ARG B 1 268 ? -1.628 13.414 -2.578 1 97.5 268 ARG B O 1
ATOM 4668 N N . ASN B 1 269 ? -1.108 11.898 -4.164 1 97.12 269 ASN B N 1
ATOM 4669 C CA . ASN B 1 269 ? -2.475 11.719 -4.641 1 97.12 269 ASN B CA 1
ATOM 4670 C C . ASN B 1 269 ? -3.148 13.055 -4.93 1 97.12 269 ASN B C 1
ATOM 4672 O O . ASN B 1 269 ? -4.234 13.336 -4.418 1 97.12 269 ASN B O 1
ATOM 4676 N N . CYS B 1 270 ? -2.566 13.828 -5.812 1 97.38 270 CYS B N 1
ATOM 4677 C CA . CYS B 1 270 ? -3.029 15.18 -6.113 1 97.38 270 CYS B CA 1
ATOM 4678 C C . CYS B 1 270 ? -3.32 15.336 -7.602 1 97.38 270 CYS B C 1
ATOM 4680 O O . CYS B 1 270 ? -3.535 16.453 -8.086 1 97.38 270 CYS B O 1
ATOM 4682 N N . ARG B 1 271 ? -3.232 14.25 -8.406 1 97.19 271 ARG B N 1
ATOM 4683 C CA . ARG B 1 271 ? -3.469 14.242 -9.844 1 97.19 271 ARG B CA 1
ATOM 4684 C C . ARG B 1 271 ? -2.436 15.094 -10.57 1 97.19 271 ARG B C 1
ATOM 4686 O O . ARG B 1 271 ? -2.748 15.727 -11.586 1 97.19 271 ARG B O 1
ATOM 4693 N N . ILE B 1 272 ? -1.319 15.227 -9.977 1 97.56 272 ILE B N 1
ATOM 4694 C CA . ILE B 1 272 ? -0.221 15.992 -10.555 1 97.56 272 ILE B CA 1
ATOM 4695 C C . ILE B 1 272 ? 0.401 15.211 -11.711 1 97.56 272 ILE B C 1
ATOM 4697 O O . ILE B 1 272 ? 0.487 13.977 -11.664 1 97.56 272 ILE B O 1
ATOM 4701 N N . SER B 1 273 ? 0.787 15.945 -12.734 1 97.75 273 SER B N 1
ATOM 4702 C CA . SER B 1 273 ? 1.421 15.367 -13.914 1 97.75 273 SER B CA 1
ATOM 4703 C C . SER B 1 273 ? 2.721 16.078 -14.25 1 97.75 273 SER B C 1
ATOM 4705 O O . SER B 1 273 ? 3.273 16.797 -13.414 1 97.75 273 SER B O 1
ATOM 4707 N N . GLY B 1 274 ? 3.221 15.805 -15.461 1 97.38 274 GLY B N 1
ATOM 4708 C CA . GLY B 1 274 ? 4.426 16.469 -15.922 1 97.38 274 GLY B CA 1
ATOM 4709 C C . GLY B 1 274 ? 5.699 15.719 -15.578 1 97.38 274 GLY B C 1
ATOM 4710 O O . GLY B 1 274 ? 5.652 14.695 -14.898 1 97.38 274 GLY B O 1
ATOM 4711 N N . ASP B 1 275 ? 6.762 16.25 -16.062 1 97.25 275 ASP B N 1
ATOM 4712 C CA . ASP B 1 275 ? 8.078 15.633 -15.922 1 97.25 275 ASP B CA 1
ATOM 4713 C C . ASP B 1 275 ? 8.688 15.945 -14.562 1 97.25 275 ASP B C 1
ATOM 4715 O O . ASP B 1 275 ? 8.812 17.109 -14.188 1 97.25 275 ASP B O 1
ATOM 4719 N N . LEU B 1 276 ? 9.062 14.898 -13.773 1 96.44 276 LEU B N 1
ATOM 4720 C CA . LEU B 1 276 ? 9.656 15.078 -12.461 1 96.44 276 LEU B CA 1
ATOM 4721 C C . LEU B 1 276 ? 10.945 15.891 -12.547 1 96.44 276 LEU B C 1
ATOM 4723 O O . LEU B 1 276 ? 11.273 16.641 -11.633 1 96.44 276 LEU B O 1
ATOM 4727 N N . GLY B 1 277 ? 11.633 15.781 -13.625 1 96.44 277 GLY B N 1
ATOM 4728 C CA . GLY B 1 277 ? 12.93 16.422 -13.82 1 96.44 277 GLY B CA 1
ATOM 4729 C C . GLY B 1 277 ? 12.836 17.922 -14.031 1 96.44 277 GLY B C 1
ATOM 4730 O O . GLY B 1 277 ? 13.852 18.609 -14.031 1 96.44 277 GLY B O 1
ATOM 4731 N N . ALA B 1 278 ? 11.648 18.438 -14.227 1 96.62 278 ALA B N 1
ATOM 4732 C CA . ALA B 1 278 ? 11.461 19.875 -14.43 1 96.62 278 ALA B CA 1
ATOM 4733 C C . ALA B 1 278 ? 11.773 20.656 -13.164 1 96.62 278 ALA B C 1
ATOM 4735 O O . ALA B 1 278 ? 12.109 21.844 -13.219 1 96.62 278 ALA B O 1
ATOM 4736 N N . VAL B 1 279 ? 11.578 20.016 -12.023 1 97.12 279 VAL B N 1
ATOM 4737 C CA . VAL B 1 279 ? 11.875 20.641 -10.742 1 97.12 279 VAL B CA 1
ATOM 4738 C C . VAL B 1 279 ? 13.32 20.344 -10.344 1 97.12 279 VAL B C 1
ATOM 4740 O O . VAL B 1 279 ? 13.766 19.203 -10.43 1 97.12 279 VAL B O 1
ATOM 4743 N N . ASP B 1 280 ? 14.094 21.391 -9.969 1 97.94 280 ASP B N 1
ATOM 4744 C CA . ASP B 1 280 ? 15.469 21.188 -9.508 1 97.94 280 ASP B CA 1
ATOM 4745 C C . ASP B 1 280 ? 15.5 20.797 -8.039 1 97.94 280 ASP B C 1
ATOM 4747 O O . ASP B 1 280 ? 15.594 21.641 -7.152 1 97.94 280 ASP B O 1
ATOM 4751 N N . PHE B 1 281 ? 15.531 19.484 -7.719 1 97.69 281 PHE B N 1
ATOM 4752 C CA . PHE B 1 281 ? 15.438 18.984 -6.355 1 97.69 281 PHE B CA 1
ATOM 4753 C C . PHE B 1 281 ? 16.75 19.156 -5.613 1 97.69 281 PHE B C 1
ATOM 4755 O O . PHE B 1 281 ? 16.812 19 -4.391 1 97.69 281 PHE B O 1
ATOM 4762 N N . SER B 1 282 ? 17.859 19.5 -6.395 1 97.56 282 SER B N 1
ATOM 4763 C CA . SER B 1 282 ? 19.141 19.703 -5.738 1 97.56 282 SER B CA 1
ATOM 4764 C C . SER B 1 282 ? 19.094 20.891 -4.781 1 97.56 282 SER B C 1
ATOM 4766 O O . SER B 1 282 ? 19.922 21 -3.881 1 97.56 282 SER B O 1
ATOM 4768 N N . LYS B 1 283 ? 18.078 21.75 -4.949 1 98.12 283 LYS B N 1
ATOM 4769 C CA . LYS B 1 283 ? 17.969 22.969 -4.148 1 98.12 283 LYS B CA 1
ATOM 4770 C C . LYS B 1 283 ? 17.312 22.688 -2.807 1 98.12 283 LYS B C 1
ATOM 4772 O O . LYS B 1 283 ? 17.359 23.516 -1.897 1 98.12 283 LYS B O 1
ATOM 4777 N N . PHE B 1 284 ? 16.656 21.531 -2.615 1 98.31 284 PHE B N 1
ATOM 4778 C CA . PHE B 1 284 ? 15.953 21.172 -1.388 1 98.31 284 PHE B CA 1
ATOM 4779 C C . PHE B 1 284 ? 16.906 20.547 -0.384 1 98.31 284 PHE B C 1
ATOM 4781 O O . PHE B 1 284 ? 16.703 19.406 0.038 1 98.31 284 PHE B O 1
ATOM 4788 N N . THR B 1 285 ? 17.891 21.281 0.076 1 97.75 285 THR B N 1
ATOM 4789 C CA . THR B 1 285 ? 19.016 20.75 0.834 1 97.75 285 THR B CA 1
ATOM 4790 C C . THR B 1 285 ? 18.578 20.359 2.246 1 97.75 285 THR B C 1
ATOM 4792 O O . THR B 1 285 ? 19.281 19.609 2.936 1 97.75 285 THR B O 1
ATOM 4795 N N . LYS B 1 286 ? 17.359 20.891 2.678 1 98.38 286 LYS B N 1
ATOM 4796 C CA . LYS B 1 286 ? 16.906 20.578 4.027 1 98.38 286 LYS B CA 1
ATOM 4797 C C . LYS B 1 286 ? 15.773 19.547 4.004 1 98.38 286 LYS B C 1
ATOM 4799 O O . LYS B 1 286 ? 15.258 19.172 5.055 1 98.38 286 LYS B O 1
ATOM 4804 N N . LEU B 1 287 ? 15.406 19.078 2.842 1 98.5 287 LEU B N 1
ATOM 4805 C CA . LEU B 1 287 ? 14.258 18.203 2.678 1 98.5 287 LEU B CA 1
ATOM 4806 C C . LEU B 1 287 ? 14.508 16.844 3.326 1 98.5 287 LEU B C 1
ATOM 4808 O O . LEU B 1 287 ? 15.5 16.188 3.018 1 98.5 287 LEU B O 1
ATOM 4812 N N . ALA B 1 288 ? 13.68 16.5 4.27 1 98.06 288 ALA B N 1
ATOM 4813 C CA . ALA B 1 288 ? 13.797 15.242 4.992 1 98.06 288 ALA B CA 1
ATOM 4814 C C . ALA B 1 288 ? 12.742 14.242 4.523 1 98.06 288 ALA B C 1
ATOM 4816 O O . ALA B 1 288 ? 12.977 13.031 4.539 1 98.06 288 ALA B O 1
ATOM 4817 N N . PHE B 1 289 ? 11.617 14.75 4.148 1 97.94 289 PHE B N 1
ATOM 4818 C CA . PHE B 1 289 ? 10.477 13.922 3.785 1 97.94 289 PHE B CA 1
ATOM 4819 C C . PHE B 1 289 ? 9.852 14.406 2.482 1 97.94 289 PHE B C 1
ATOM 4821 O O . PHE B 1 289 ? 9.383 15.547 2.398 1 97.94 289 PHE B O 1
ATOM 4828 N N . LEU B 1 290 ? 9.82 13.539 1.437 1 97.94 290 LEU B N 1
ATOM 4829 C CA . LEU B 1 290 ? 9.219 13.836 0.139 1 97.94 290 LEU B CA 1
ATOM 4830 C C . LEU B 1 290 ? 8.25 12.742 -0.281 1 97.94 290 LEU B C 1
ATOM 4832 O O . LEU B 1 290 ? 8.641 11.586 -0.437 1 97.94 290 LEU B O 1
ATOM 4836 N N . ASP B 1 291 ? 7.012 13.086 -0.422 1 97.69 291 ASP B N 1
ATOM 4837 C CA . ASP B 1 291 ? 6.016 12.133 -0.9 1 97.69 291 ASP B CA 1
ATOM 4838 C C . ASP B 1 291 ? 5.262 12.695 -2.105 1 97.69 291 ASP B C 1
ATOM 4840 O O . ASP B 1 291 ? 4.395 13.555 -1.957 1 97.69 291 ASP B O 1
ATOM 4844 N N . LEU B 1 292 ? 5.551 12.188 -3.264 1 97.5 292 LEU B N 1
ATOM 4845 C CA . LEU B 1 292 ? 4.891 12.555 -4.512 1 97.5 292 LEU B CA 1
ATOM 4846 C C . LEU B 1 292 ? 4.156 11.359 -5.105 1 97.5 292 LEU B C 1
ATOM 4848 O O . LEU B 1 292 ? 3.959 11.289 -6.324 1 97.5 292 LEU B O 1
ATOM 4852 N N . SER B 1 293 ? 3.828 10.438 -4.242 1 95.69 293 SER B N 1
ATOM 4853 C CA . SER B 1 293 ? 3.262 9.18 -4.715 1 95.69 293 SER B CA 1
ATOM 4854 C C . SER B 1 293 ? 1.821 9.367 -5.18 1 95.69 293 SER B C 1
ATOM 4856 O O . SER B 1 293 ? 1.183 10.367 -4.859 1 95.69 293 SER B O 1
ATOM 4858 N N . PHE B 1 294 ? 1.31 8.367 -6.012 1 94.88 294 PHE B N 1
ATOM 4859 C CA . PHE B 1 294 ? -0.074 8.281 -6.465 1 94.88 294 PHE B CA 1
ATOM 4860 C C . PHE B 1 294 ? -0.457 9.516 -7.266 1 94.88 294 PHE B C 1
ATOM 4862 O O . PHE B 1 294 ? -1.446 10.188 -6.953 1 94.88 294 PHE B O 1
ATOM 4869 N N . ASN B 1 295 ? 0.344 9.805 -8.281 1 96.75 295 ASN B N 1
ATOM 4870 C CA . ASN B 1 295 ? 0.12 10.867 -9.266 1 96.75 295 ASN B CA 1
ATOM 4871 C C . ASN B 1 295 ? 0.369 10.375 -10.688 1 96.75 295 ASN B C 1
ATOM 4873 O O . ASN B 1 295 ? 0.318 9.172 -10.945 1 96.75 295 ASN B O 1
ATOM 4877 N N . ASN B 1 296 ? 0.376 11.273 -11.633 1 96 296 ASN B N 1
ATOM 4878 C CA . ASN B 1 296 ? 0.703 10.945 -13.016 1 96 296 ASN B CA 1
ATOM 4879 C C . ASN B 1 296 ? 2.004 11.609 -13.461 1 96 296 ASN B C 1
ATOM 4881 O O . ASN B 1 296 ? 2.088 12.141 -14.562 1 96 296 ASN B O 1
ATOM 4885 N N . ILE B 1 297 ? 2.898 11.625 -12.562 1 96.5 297 ILE B N 1
ATOM 4886 C CA . ILE B 1 297 ? 4.188 12.25 -12.828 1 96.5 297 ILE B CA 1
ATOM 4887 C C . ILE B 1 297 ? 5.008 11.367 -13.766 1 96.5 297 ILE B C 1
ATOM 4889 O O . ILE B 1 297 ? 5.043 10.148 -13.602 1 96.5 297 ILE B O 1
ATOM 4893 N N . SER B 1 298 ? 5.598 11.984 -14.75 1 95.69 298 SER B N 1
ATOM 4894 C CA . SER B 1 298 ? 6.371 11.266 -15.758 1 95.69 298 SER B CA 1
ATOM 4895 C C . SER B 1 298 ? 7.852 11.617 -15.672 1 95.69 298 SER B C 1
ATOM 4897 O O . SER B 1 298 ? 8.273 12.328 -14.758 1 95.69 298 SER B O 1
ATOM 4899 N N . GLY B 1 299 ? 8.602 10.984 -16.625 1 93.88 299 GLY B N 1
ATOM 4900 C CA . GLY B 1 299 ? 10.039 11.219 -16.656 1 93.88 299 GLY B CA 1
ATOM 4901 C C . GLY B 1 299 ? 10.828 10.211 -15.844 1 93.88 299 GLY B C 1
ATOM 4902 O O . GLY B 1 299 ? 10.312 9.148 -15.492 1 93.88 299 GLY B O 1
ATOM 4903 N N . LYS B 1 300 ? 12.195 10.523 -15.648 1 92.12 300 LYS B N 1
ATOM 4904 C CA . LYS B 1 300 ? 13.094 9.672 -14.883 1 92.12 300 LYS B CA 1
ATOM 4905 C C . LYS B 1 300 ? 13.32 10.234 -13.477 1 92.12 300 LYS B C 1
ATOM 4907 O O . LYS B 1 300 ? 13.141 11.43 -13.25 1 92.12 300 LYS B O 1
ATOM 4912 N N . VAL B 1 301 ? 13.625 9.383 -12.562 1 92.88 301 VAL B N 1
ATOM 4913 C CA . VAL B 1 301 ? 14 9.844 -11.227 1 92.88 301 VAL B CA 1
ATOM 4914 C C . VAL B 1 301 ? 15.336 10.586 -11.297 1 92.88 301 VAL B C 1
ATOM 4916 O O . VAL B 1 301 ? 16.359 10.008 -11.664 1 92.88 301 VAL B O 1
ATOM 4919 N N . PRO B 1 302 ? 15.266 11.875 -10.938 1 93.5 302 PRO B N 1
ATOM 4920 C CA . PRO B 1 302 ? 16.531 12.617 -10.992 1 93.5 302 PRO B CA 1
ATOM 4921 C C . PRO B 1 302 ? 17.531 12.172 -9.922 1 93.5 302 PRO B C 1
ATOM 4923 O O . PRO B 1 302 ? 17.141 11.914 -8.781 1 93.5 302 PRO B O 1
ATOM 4926 N N . GLN B 1 303 ? 18.812 12.148 -10.344 1 92.19 303 GLN B N 1
ATOM 4927 C CA . GLN B 1 303 ? 19.875 11.805 -9.398 1 92.19 303 GLN B CA 1
ATOM 4928 C C . GLN B 1 303 ? 19.906 12.781 -8.227 1 92.19 303 GLN B C 1
ATOM 4930 O O . GLN B 1 303 ? 20.25 12.398 -7.105 1 92.19 303 GLN B O 1
ATOM 4935 N N . SER B 1 304 ? 19.516 14 -8.492 1 94.94 304 SER B N 1
ATOM 4936 C CA . SER B 1 304 ? 19.562 15.055 -7.477 1 94.94 304 SER B CA 1
ATOM 4937 C C . SER B 1 304 ? 18.688 14.711 -6.281 1 94.94 304 SER B C 1
ATOM 4939 O O . SER B 1 304 ? 19.031 15.039 -5.141 1 94.94 304 SER B O 1
ATOM 4941 N N . ILE B 1 305 ? 17.531 13.977 -6.48 1 95.31 305 ILE B N 1
ATOM 4942 C CA . ILE B 1 305 ? 16.656 13.609 -5.383 1 95.31 305 ILE B CA 1
ATOM 4943 C C . ILE B 1 305 ? 17.328 12.555 -4.504 1 95.31 305 ILE B C 1
ATOM 4945 O O . ILE B 1 305 ? 17.281 12.648 -3.275 1 95.31 305 ILE B O 1
ATOM 4949 N N . LEU B 1 306 ? 17.984 11.656 -5.152 1 91.44 306 LEU B N 1
ATOM 4950 C CA . LEU B 1 306 ? 18.594 10.516 -4.465 1 91.44 306 LEU B CA 1
ATOM 4951 C C . LEU B 1 306 ? 19.859 10.945 -3.723 1 91.44 306 LEU B C 1
ATOM 4953 O O . LEU B 1 306 ? 20.328 10.227 -2.842 1 91.44 306 LEU B O 1
ATOM 4957 N N . ASN B 1 307 ? 20.359 12.141 -4.059 1 92.69 307 ASN B N 1
ATOM 4958 C CA . ASN B 1 307 ? 21.609 12.633 -3.469 1 92.69 307 ASN B CA 1
ATOM 4959 C C . ASN B 1 307 ? 21.328 13.547 -2.277 1 92.69 307 ASN B C 1
ATOM 4961 O O . ASN B 1 307 ? 22.266 13.977 -1.596 1 92.69 307 ASN B O 1
ATOM 4965 N N . LEU B 1 308 ? 20.094 13.898 -2.059 1 95.88 308 LEU B N 1
ATOM 4966 C CA . LEU B 1 308 ? 19.781 14.812 -0.96 1 95.88 308 LEU B CA 1
ATOM 4967 C C . LEU B 1 308 ? 20.281 14.242 0.367 1 95.88 308 LEU B C 1
ATOM 4969 O O . LEU B 1 308 ? 19.938 13.117 0.731 1 95.88 308 LEU B O 1
ATOM 4973 N N . GLN B 1 309 ? 20.984 15 1.147 1 95.31 309 GLN B N 1
ATOM 4974 C CA . GLN B 1 309 ? 21.734 14.5 2.289 1 95.31 309 GLN B CA 1
ATOM 4975 C C . GLN B 1 309 ? 20.859 14.391 3.531 1 95.31 309 GLN B C 1
ATOM 4977 O O . GLN B 1 309 ? 21.203 13.711 4.492 1 95.31 309 GLN B O 1
ATOM 4982 N N . MET B 1 310 ? 19.781 15.172 3.49 1 97.19 310 MET B N 1
ATOM 4983 C CA . MET B 1 310 ? 18.922 15.141 4.672 1 97.19 310 MET B CA 1
ATOM 4984 C C . MET B 1 310 ? 17.688 14.289 4.426 1 97.19 310 MET B C 1
ATOM 4986 O O . MET B 1 310 ? 16.906 14.023 5.348 1 97.19 310 MET B O 1
ATOM 4990 N N . LEU B 1 311 ? 17.453 13.836 3.139 1 96 311 LEU B N 1
ATOM 4991 C CA . LEU B 1 311 ? 16.25 13.102 2.775 1 96 311 LEU B CA 1
ATOM 4992 C C . LEU B 1 311 ? 16.266 11.695 3.377 1 96 311 LEU B C 1
ATOM 4994 O O . LEU B 1 311 ? 17.172 10.914 3.107 1 96 311 LEU B O 1
ATOM 4998 N N . THR B 1 312 ? 15.289 11.43 4.215 1 93.56 312 THR B N 1
ATOM 4999 C CA . THR B 1 312 ? 15.195 10.117 4.852 1 93.56 312 THR B CA 1
ATOM 5000 C C . THR B 1 312 ? 14.086 9.289 4.219 1 93.56 312 THR B C 1
ATOM 5002 O O . THR B 1 312 ? 14.164 8.055 4.184 1 93.56 312 THR B O 1
ATOM 5005 N N . ASP B 1 313 ? 13.047 9.961 3.799 1 94.31 313 ASP B N 1
ATOM 5006 C CA . ASP B 1 313 ? 11.867 9.305 3.246 1 94.31 313 ASP B CA 1
ATOM 5007 C C . ASP B 1 313 ? 11.562 9.82 1.842 1 94.31 313 ASP B C 1
ATOM 5009 O O . ASP B 1 313 ? 11.336 11.016 1.65 1 94.31 313 ASP B O 1
ATOM 5013 N N . LEU B 1 314 ? 11.555 8.906 0.866 1 94.94 314 LEU B N 1
ATOM 5014 C CA . LEU B 1 314 ? 11.227 9.242 -0.517 1 94.94 314 LEU B CA 1
ATOM 5015 C C . LEU B 1 314 ? 10.172 8.289 -1.069 1 94.94 314 LEU B C 1
ATOM 5017 O O . LEU B 1 314 ? 10.422 7.094 -1.228 1 94.94 314 LEU B O 1
ATOM 5021 N N . PHE B 1 315 ? 9.023 8.828 -1.41 1 94.81 315 PHE B N 1
ATOM 5022 C CA . PHE B 1 315 ? 7.941 8.031 -1.972 1 94.81 315 PHE B CA 1
ATOM 5023 C C . PHE B 1 315 ? 7.539 8.547 -3.346 1 94.81 315 PHE B C 1
ATOM 5025 O O . PHE B 1 315 ? 6.977 9.641 -3.463 1 94.81 315 PHE B O 1
ATOM 5032 N N . LEU B 1 316 ? 7.797 7.801 -4.344 1 94.81 316 LEU B N 1
ATOM 5033 C CA . LEU B 1 316 ? 7.496 8.172 -5.723 1 94.81 316 LEU B CA 1
ATOM 5034 C C . LEU B 1 316 ? 6.621 7.113 -6.387 1 94.81 316 LEU B C 1
ATOM 5036 O O . LEU B 1 316 ? 6.453 7.117 -7.609 1 94.81 316 LEU B O 1
ATOM 5040 N N . GLY B 1 317 ? 6.098 6.242 -5.551 1 91.75 317 GLY B N 1
ATOM 5041 C CA . GLY B 1 317 ? 5.352 5.113 -6.086 1 91.75 317 GLY B CA 1
ATOM 5042 C C . GLY B 1 317 ? 4.062 5.52 -6.777 1 91.75 317 GLY B C 1
ATOM 5043 O O . GLY B 1 317 ? 3.457 6.535 -6.426 1 91.75 317 GLY B O 1
ATOM 5044 N N . ASN B 1 318 ? 3.639 4.578 -7.77 1 91.62 318 ASN B N 1
ATOM 5045 C CA . ASN B 1 318 ? 2.363 4.742 -8.461 1 91.62 318 ASN B CA 1
ATOM 5046 C C . ASN B 1 318 ? 2.328 6.035 -9.273 1 91.62 318 ASN B C 1
ATOM 5048 O O . ASN B 1 318 ? 1.419 6.852 -9.109 1 91.62 318 ASN B O 1
ATOM 5052 N N . ASN B 1 319 ? 3.354 6.211 -10.039 1 94.38 319 ASN B N 1
ATOM 5053 C CA . ASN B 1 319 ? 3.486 7.254 -11.047 1 94.38 319 ASN B CA 1
ATOM 5054 C C . ASN B 1 319 ? 3.771 6.664 -12.43 1 94.38 319 ASN B C 1
ATOM 5056 O O . ASN B 1 319 ? 3.564 5.473 -12.648 1 94.38 319 ASN B O 1
ATOM 5060 N N . SER B 1 320 ? 4.016 7.523 -13.414 1 92.19 320 SER B N 1
ATOM 5061 C CA . SER B 1 320 ? 4.352 7.09 -14.766 1 92.19 320 SER B CA 1
ATOM 5062 C C . SER B 1 320 ? 5.832 7.301 -15.062 1 92.19 320 SER B C 1
ATOM 5064 O O . SER B 1 320 ? 6.195 7.77 -16.141 1 92.19 320 SER B O 1
ATOM 5066 N N . LEU B 1 321 ? 6.621 7.055 -14.039 1 91.75 321 LEU B N 1
ATOM 5067 C CA . LEU B 1 321 ? 8.062 7.262 -14.18 1 91.75 321 LEU B CA 1
ATOM 5068 C C . LEU B 1 321 ? 8.68 6.176 -15.055 1 91.75 321 LEU B C 1
ATOM 5070 O O . LEU B 1 321 ? 8.18 5.055 -15.109 1 91.75 321 LEU B O 1
ATOM 5074 N N . THR B 1 322 ? 9.68 6.5 -15.719 1 87.5 322 THR B N 1
ATOM 5075 C CA . THR B 1 322 ? 10.344 5.574 -16.625 1 87.5 322 THR B CA 1
ATOM 5076 C C . THR B 1 322 ? 11.836 5.473 -16.312 1 87.5 322 THR B C 1
ATOM 5078 O O . THR B 1 322 ? 12.359 6.258 -15.516 1 87.5 322 THR B O 1
ATOM 5081 N N . GLY B 1 323 ? 12.477 4.402 -16.875 1 83.5 323 GLY B N 1
ATOM 5082 C CA . GLY B 1 323 ? 13.906 4.215 -16.703 1 83.5 323 GLY B CA 1
ATOM 5083 C C . GLY B 1 323 ? 14.273 3.57 -15.383 1 83.5 323 GLY B C 1
ATOM 5084 O O . GLY B 1 323 ? 13.414 3.375 -14.523 1 83.5 323 GLY B O 1
ATOM 5085 N N . GLY B 1 324 ? 15.578 3.158 -15.227 1 81 324 GLY B N 1
ATOM 5086 C CA . GLY B 1 324 ? 16.109 2.623 -13.984 1 81 324 GLY B CA 1
ATOM 5087 C C . GLY B 1 324 ? 16.5 3.699 -12.992 1 81 324 GLY B C 1
ATOM 5088 O O . GLY B 1 324 ? 16.5 4.887 -13.32 1 81 324 GLY B O 1
ATOM 5089 N N . LEU B 1 325 ? 16.703 3.248 -11.75 1 83.06 325 LEU B N 1
ATOM 5090 C CA . LEU B 1 325 ? 17.188 4.176 -10.727 1 83.06 325 LEU B CA 1
ATOM 5091 C C . LEU B 1 325 ? 18.656 4.539 -10.977 1 83.06 325 LEU B C 1
ATOM 5093 O O . LEU B 1 325 ? 19.453 3.688 -11.383 1 83.06 325 LEU B O 1
ATOM 5097 N N . PRO B 1 326 ? 18.891 5.863 -10.914 1 80.44 326 PRO B N 1
ATOM 5098 C CA . PRO B 1 326 ? 20.297 6.254 -11.031 1 80.44 326 PRO B CA 1
ATOM 5099 C C . PRO B 1 326 ? 21.203 5.543 -10.023 1 80.44 326 PRO B C 1
ATOM 5101 O O . PRO B 1 326 ? 20.719 5.066 -8.992 1 80.44 326 PRO B O 1
ATOM 5104 N N . ASP B 1 327 ? 22.484 5.625 -10.5 1 79.06 327 ASP B N 1
ATOM 5105 C CA . ASP B 1 327 ? 23.453 4.941 -9.648 1 79.06 327 ASP B CA 1
ATOM 5106 C C . ASP B 1 327 ? 23.781 5.77 -8.406 1 79.06 327 ASP B C 1
ATOM 5108 O O . ASP B 1 327 ? 23.953 6.984 -8.492 1 79.06 327 ASP B O 1
ATOM 5112 N N . GLY B 1 328 ? 23.547 5.281 -7.258 1 82.69 328 GLY B N 1
ATOM 5113 C CA . GLY B 1 328 ? 23.922 5.914 -6.004 1 82.69 328 GLY B CA 1
ATOM 5114 C C . GLY B 1 328 ? 22.734 6.469 -5.238 1 82.69 328 GLY B C 1
ATOM 5115 O O . GLY B 1 328 ? 21.828 7.062 -5.828 1 82.69 328 GLY B O 1
ATOM 5116 N N . ILE B 1 329 ? 22.672 6.242 -4.008 1 84.56 329 ILE B N 1
ATOM 5117 C CA . ILE B 1 329 ? 21.625 6.707 -3.105 1 84.56 329 ILE B CA 1
ATOM 5118 C C . ILE B 1 329 ? 22.25 7.215 -1.808 1 84.56 329 ILE B C 1
ATOM 5120 O O . ILE B 1 329 ? 23.188 6.605 -1.282 1 84.56 329 ILE B O 1
ATOM 5124 N N . SER B 1 330 ? 21.844 8.43 -1.45 1 89.19 330 SER B N 1
ATOM 5125 C CA . SER B 1 330 ? 22.328 8.969 -0.188 1 89.19 330 SER B CA 1
ATOM 5126 C C . SER B 1 330 ? 22.078 8 0.964 1 89.19 330 SER B C 1
ATOM 5128 O O . SER B 1 330 ? 21.016 7.383 1.042 1 89.19 330 SER B O 1
ATOM 5130 N N . PRO B 1 331 ? 23.031 7.848 1.861 1 85.69 331 PRO B N 1
ATOM 5131 C CA . PRO B 1 331 ? 22.875 6.949 3.006 1 85.69 331 PRO B CA 1
ATOM 5132 C C . PRO B 1 331 ? 21.797 7.426 3.979 1 85.69 331 PRO B C 1
ATOM 5134 O O . PRO B 1 331 ? 21.391 6.68 4.871 1 85.69 331 PRO B O 1
ATOM 5137 N N . SER B 1 332 ? 21.438 8.695 3.811 1 90.12 332 SER B N 1
ATOM 5138 C CA . SER B 1 332 ? 20.391 9.203 4.695 1 90.12 332 SER B CA 1
ATOM 5139 C C . SER B 1 332 ? 19.031 8.57 4.379 1 90.12 332 SER B C 1
ATOM 5141 O O . SER B 1 332 ? 18.125 8.586 5.215 1 90.12 332 SER B O 1
ATOM 5143 N N . LEU B 1 333 ? 18.891 8.07 3.166 1 88.94 333 LEU B N 1
ATOM 5144 C CA . LEU B 1 333 ? 17.625 7.512 2.717 1 88.94 333 LEU B CA 1
ATOM 5145 C C . LEU B 1 333 ? 17.328 6.195 3.428 1 88.94 333 LEU B C 1
ATOM 5147 O O . LEU B 1 333 ? 18.062 5.223 3.275 1 88.94 333 LEU B O 1
ATOM 5151 N N . LYS B 1 334 ? 16.266 6.215 4.176 1 86.25 334 LYS B N 1
ATOM 5152 C CA . LYS B 1 334 ? 15.867 5.043 4.945 1 86.25 334 LYS B CA 1
ATOM 5153 C C . LYS B 1 334 ? 14.656 4.355 4.312 1 86.25 334 LYS B C 1
ATOM 5155 O O . LYS B 1 334 ? 14.578 3.127 4.285 1 86.25 334 LYS B O 1
A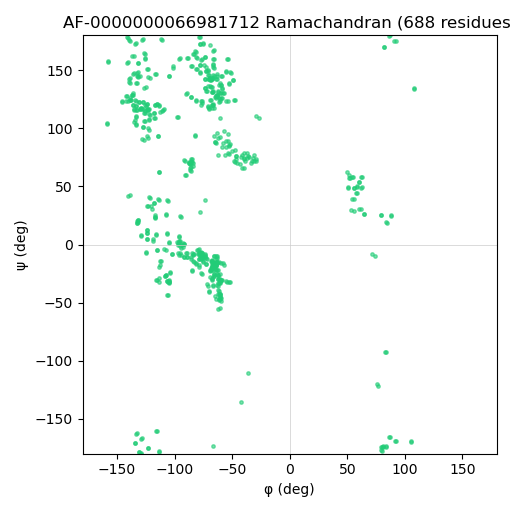TOM 5160 N N . ASN B 1 335 ? 13.75 5.133 3.924 1 89.19 335 ASN B N 1
ATOM 5161 C CA . ASN B 1 335 ? 12.523 4.652 3.281 1 89.19 335 ASN B CA 1
ATOM 5162 C C . ASN B 1 335 ? 12.43 5.129 1.836 1 89.19 335 ASN B C 1
ATOM 5164 O O . ASN B 1 335 ? 12.484 6.332 1.568 1 89.19 335 ASN B O 1
ATOM 5168 N N . LEU B 1 336 ? 12.352 4.18 0.956 1 90.44 336 LEU B N 1
ATOM 5169 C CA . LEU B 1 336 ? 12.352 4.492 -0.47 1 90.44 336 LEU B CA 1
ATOM 5170 C C . LEU B 1 336 ? 11.344 3.625 -1.218 1 90.44 336 LEU B C 1
ATOM 5172 O O . LEU B 1 336 ? 11.367 2.398 -1.101 1 90.44 336 LEU B O 1
ATOM 5176 N N . CYS B 1 337 ? 10.469 4.242 -1.911 1 90.81 337 CYS B N 1
ATOM 5177 C CA . CYS B 1 337 ? 9.562 3.523 -2.803 1 90.81 337 CYS B CA 1
ATOM 5178 C C . CYS B 1 337 ? 9.492 4.195 -4.168 1 90.81 337 CYS B C 1
ATOM 5180 O O . CYS B 1 337 ? 9.086 5.352 -4.277 1 90.81 337 CYS B O 1
ATOM 5182 N N . VAL B 1 338 ? 10.023 3.559 -5.066 1 88.12 338 VAL B N 1
ATOM 5183 C CA . VAL B 1 338 ? 9.922 3.939 -6.473 1 88.12 338 VAL B CA 1
ATOM 5184 C C . VAL B 1 338 ? 9.32 2.789 -7.277 1 88.12 338 VAL B C 1
ATOM 5186 O O . VAL B 1 338 ? 9.938 1.73 -7.414 1 88.12 338 VAL B O 1
ATOM 5189 N N . ASN B 1 339 ? 8.117 2.852 -7.539 1 78.81 339 ASN B N 1
ATOM 5190 C CA . ASN B 1 339 ? 7.484 1.781 -8.297 1 78.81 339 ASN B CA 1
ATOM 5191 C C . ASN B 1 339 ? 6.469 2.328 -9.297 1 78.81 339 ASN B C 1
ATOM 5193 O O . ASN B 1 339 ? 5.781 3.312 -9.016 1 78.81 339 ASN B O 1
ATOM 5197 N N . ASN B 1 340 ? 6.598 2.033 -10.562 1 65.56 340 ASN B N 1
ATOM 5198 C CA . ASN B 1 340 ? 5.598 2.441 -11.539 1 65.56 340 ASN B CA 1
ATOM 5199 C C . ASN B 1 340 ? 4.285 1.688 -11.352 1 65.56 340 ASN B C 1
ATOM 5201 O O . ASN B 1 340 ? 4.242 0.678 -10.648 1 65.56 340 ASN B O 1
ATOM 5205 N N . SER B 1 341 ? 3.273 1.991 -11.977 1 53.25 341 SER B N 1
ATOM 5206 C CA . SER B 1 341 ? 1.882 1.557 -11.898 1 53.25 341 SER B CA 1
ATOM 5207 C C . SER B 1 341 ? 1.786 0.072 -11.562 1 53.25 341 SER B C 1
ATOM 5209 O O . SER B 1 341 ? 2.779 -0.548 -11.18 1 53.25 341 SER B O 1
ATOM 5211 N N . THR B 1 342 ? 1.302 -0.713 -12.68 1 46.34 342 THR B N 1
ATOM 5212 C CA . THR B 1 342 ? 0.291 -1.765 -12.703 1 46.34 342 THR B CA 1
ATOM 5213 C C . THR B 1 342 ? 0.864 -3.078 -12.18 1 46.34 342 THR B C 1
ATOM 5215 O O . THR B 1 342 ? 1.322 -3.916 -12.961 1 46.34 342 THR B O 1
ATOM 5218 N N . LEU B 1 343 ? 1.757 -2.92 -11.406 1 44.91 343 LEU B N 1
ATOM 5219 C CA . LEU B 1 343 ? 2.135 -4.293 -11.094 1 44.91 343 LEU B CA 1
ATOM 5220 C C . LEU B 1 343 ? 0.903 -5.188 -10.984 1 44.91 343 LEU B C 1
ATOM 5222 O O . LEU B 1 343 ? 0.032 -4.953 -10.141 1 44.91 343 LEU B O 1
ATOM 5226 N N . GLN B 1 344 ? 0.351 -5.434 -12.102 1 36.34 344 GLN B N 1
ATOM 5227 C CA . GLN B 1 344 ? -0.678 -6.465 -12.203 1 36.34 344 GLN B CA 1
ATOM 5228 C C . GLN B 1 344 ? -0.239 -7.75 -11.516 1 36.34 344 GLN B C 1
ATOM 5230 O O . GLN B 1 344 ? 0.782 -8.336 -11.875 1 36.34 344 GLN B O 1
ATOM 5235 N N . TYR B 1 345 ? -0.178 -7.785 -10.266 1 34.5 345 TYR B N 1
ATOM 5236 C CA . TYR B 1 345 ? -0.072 -9.156 -9.789 1 34.5 345 TYR B CA 1
ATOM 5237 C C . TYR B 1 345 ? -0.93 -10.094 -10.641 1 34.5 345 TYR B C 1
ATOM 5239 O O . TYR B 1 345 ? -2.133 -9.875 -10.797 1 34.5 345 TYR B O 1
ATOM 5247 N N . SER B 1 346 ? -0.387 -10.344 -11.859 1 31.64 346 SER B N 1
ATOM 5248 C CA . SER B 1 346 ? -1.059 -11.5 -12.438 1 31.64 346 SER B CA 1
ATOM 5249 C C . SER B 1 346 ? -1.078 -12.672 -11.461 1 31.64 346 SER B C 1
ATOM 5251 O O . SER B 1 346 ? -0.179 -12.812 -10.625 1 31.64 346 SER B O 1
#

Solvent-accessible surface area (backbone atoms only — not comparable to full-atom values): 33100 Å² total; per-residue (Å²): 138,82,81,79,79,78,79,78,76,78,78,77,77,75,74,73,72,73,72,68,69,71,74,74,70,76,48,40,48,42,64,68,40,46,52,22,50,37,50,46,30,49,69,45,72,49,74,75,49,93,56,39,42,63,61,91,56,43,63,36,62,53,20,54,60,85,73,62,50,68,81,71,34,86,64,38,58,65,22,59,32,36,48,46,68,41,80,90,35,45,31,22,45,54,27,30,42,34,45,58,62,69,67,34,57,47,59,76,57,76,45,58,64,57,43,57,58,24,30,32,41,34,46,28,44,31,46,31,27,48,50,66,62,56,60,61,22,69,31,41,54,22,28,34,44,30,57,14,38,19,51,30,22,47,55,61,48,53,38,53,22,52,23,45,50,19,32,31,44,32,42,21,45,27,47,27,33,51,46,67,44,56,39,52,24,52,22,42,50,24,25,35,40,36,40,29,34,15,43,35,25,46,52,80,44,76,40,50,61,51,29,47,47,24,29,31,45,34,45,23,46,30,47,32,28,48,58,63,64,55,50,61,19,66,27,44,48,24,30,33,41,32,41,24,44,23,51,35,34,51,43,76,44,50,45,48,37,52,28,40,49,20,31,34,46,32,49,27,38,16,52,33,24,45,53,56,62,66,37,54,51,64,46,34,59,46,25,29,36,39,33,54,21,47,27,50,29,24,44,47,67,52,59,43,59,37,53,28,69,45,23,28,36,42,33,45,27,40,17,53,50,43,74,41,45,50,76,44,40,27,57,44,30,48,27,38,28,37,29,45,59,74,73,61,80,120,136,82,81,77,78,78,78,77,75,77,76,74,78,73,73,73,72,72,71,69,69,70,71,74,70,77,47,38,51,42,63,66,40,44,53,24,50,35,51,46,30,51,68,45,72,50,75,76,48,93,57,39,42,64,59,90,58,43,62,37,62,51,21,54,59,85,73,61,49,67,83,72,33,84,64,39,59,66,22,58,31,38,47,46,68,39,80,91,34,44,29,22,43,55,27,30,41,35,45,58,60,69,68,34,55,46,61,76,56,76,45,57,64,57,43,60,56,22,30,32,40,34,44,29,42,31,46,31,29,50,50,64,61,55,59,61,23,69,32,40,54,20,29,33,42,30,57,15,38,20,52,29,22,48,54,62,47,52,41,54,21,53,24,44,50,19,31,31,44,33,43,22,45,27,46,28,34,51,48,66,44,56,40,51,23,52,23,43,50,23,27,35,40,36,38,28,34,14,43,35,26,48,50,80,45,76,39,50,62,51,28,46,48,23,28,33,44,35,45,21,46,30,48,33,28,49,60,64,63,56,51,61,21,67,28,45,49,24,30,33,41,32,39,24,44,22,50,34,34,52,43,76,44,49,45,48,37,52,27,40,49,20,32,33,45,32,48,27,36,16,53,32,25,45,52,54,60,66,36,52,50,66,44,33,58,45,25,28,36,40,31,53,20,47,28,48,31,24,44,47,68,50,59,44,60,39,54,28,70,45,24,28,35,41,32,46,27,40,19,53,51,41,74,41,46,48,75,44,38,27,56,44,29,47,27,40,29,38,28,48,55,77,74,62,80,118